Protein 4Z8N (pdb70)

B-factor: mean 56.78, std 19.91, range [25.16, 141.29]

Sequence (582 aa):
GSDILRYLDFSNSSGQIISTVYPFYVQMNYFAEIKYYITYHYEAKKNYDEAYNQSVNPLMSSIQNQINSCVPKKAALEKTIFVLEYPENHNINLSNYEAKHNEYKQQLDAYKNCVQANMESYTDRMSKFNEKIYSILNSVKCTDACETDTYEIMLEIYVERVKEVNHNNYVNYLSTLKASLQLGVTLMLKVKQEIDNNVTISAINFLQEEMLDIITIGEAHTGKIIHGKENVLKLQNNNIPPQVPLSTLKKLYFDSANFYATYKFSLKRADTTTAALKEKGKLLANLYNKLITYVSEKDILRYLDFSNSSGQIISTVYPFYVQMNYFAEIKYYITYHYEAKKNYDEAYNQSVNPLMSSIQNQINSCVPKKAALEKTIFVLEYPENHNINLSNYEAKHNEYKQQLDAYKNCVQANMESYTDRMSKFNEKIYSILNSVKCTDACETDTYEIMLEIYVERVKEVNHNNYVNYLSTLKASLQLGVTLMLKVKQEIDNNVTISAINFLQEEMLDIITIGEAHTGKIIHGKENVLKPQVPLSTLKKLYFDSANFYATYKFSLKRADTTTAALKEKGKLLANLYNKLIT

Organism: Plasmodium vivax (strain Salvador I) (NCBI:txid126793)

Solvent-accessible surface area: 27277 Å² total; per-residue (Å²): 109,74,60,9,36,50,16,13,5,14,51,60,119,96,26,51,14,2,1,2,30,117,13,7,7,47,51,4,13,16,2,39,1,0,59,82,2,0,61,156,38,136,81,0,44,139,55,0,45,128,9,29,98,132,31,2,62,59,5,21,60,48,2,67,93,22,17,88,76,0,68,93,42,32,52,40,0,41,132,3,11,87,20,0,3,70,0,55,130,73,139,30,85,50,84,78,6,96,59,50,41,80,62,25,116,112,25,52,81,44,2,72,84,38,3,27,39,83,57,134,65,17,42,65,93,2,68,134,8,52,133,94,0,94,65,15,1,93,23,9,174,42,110,103,72,0,103,12,82,21,9,117,104,9,15,97,62,0,2,99,84,0,114,135,40,90,27,72,66,49,47,91,19,10,42,14,0,67,13,15,5,82,4,0,54,16,5,1,85,12,0,83,98,33,14,108,71,27,20,0,1,18,0,0,46,6,0,3,99,9,0,41,70,1,0,83,29,2,68,34,0,14,39,66,2,47,96,0,26,102,36,0,51,107,29,89,124,75,148,74,68,106,105,5,59,21,86,54,2,25,127,24,0,12,48,0,0,71,35,16,0,20,4,88,12,1,44,100,9,7,88,47,2,15,46,0,0,62,42,6,0,132,15,1,11,81,7,4,68,90,0,30,84,92,4,74,167,138,96,8,24,71,11,17,8,14,46,29,127,101,34,32,8,2,1,3,34,126,10,3,4,37,42,4,10,18,2,44,19,2,78,141,1,1,58,117,27,198,71,0,37,145,64,0,48,106,2,33,94,120,41,1,67,60,4,26,60,46,4,65,91,24,14,80,74,0,66,92,95,36,44,34,0,50,149,4,14,115,27,0,18,88,10,123,129,70,135,22,80,56,87,75,0,78,60,58,26,81,65,17,106,122,37,39,75,37,1,72,85,26,4,23,38,85,38,133,58,16,40,63,93,1,62,127,6,67,126,87,0,111,59,14,3,87,31,8,173,23,98,128,57,1,84,24,91,13,35,91,66,7,36,111,50,0,40,119,101,0,137,117,21,70,42,54,27,24,46,1,6,6,39,6,3,68,2,4,2,62,0,0,57,22,0,2,115,20,0,90,128,105,79,127,44,57,32,11,0,9,0,0,45,0,0,2,71,4,0,37,91,6,0,88,16,2,65,32,0,7,38,70,0,53,89,0,28,90,22,11,98,186,146,113,39,65,22,70,52,3,6,122,47,4,35,50,10,0,62,45,14,0,17,3,85,9,1,35,103,8,3,69,49,2,21,50,0,1,44,90,15,7,90,30,1,15,93,23,1,72,105,22,4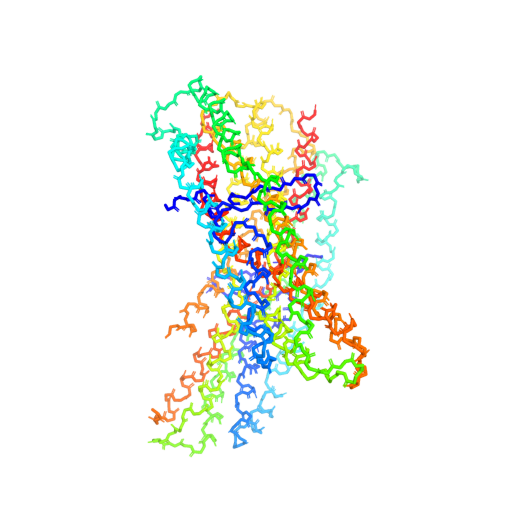0,149

Foldseek 3Di:
DDDPLLQDWDADDVLFIQHLDPPRGLLLLLLVLVQVLCVVLPQLNVVSVVLCVVQVVVLSVVLVVLSVVLVVLVVVLVVLLVCLLPVVVVVHWDVVSVVSVVVNVVSVVVSVCSNCPCVVVSVVSSVVVVVVSVVSLVSRPDAFFDFCPSLVVLLVVLLVVLVPDDLVVLVVVLVVVLVVLVVVVVVLVVVVVPDPDISLSSSLVVLSVVLNVSSVSLVSLSVLLVQLNVVSVVLVVDDDDRTGGSVVVVCSSSVNSSSSSSNVVSVSSNVSSVVNSVVSVVSSVVSVVVVCVVVVVD/DVQLQDWDADPVLFIQHLDPPRGLLLLLLVLLLVLCVVVVLQNVVVVVLCVVQVVVLSVVLNVLSVVLVVLVVVLVVLVVCLLPVVVVVAWPVRSVVSLVVNVVSSVVSVCSNCPCVVVSVVSSVVVVVVVLVSLVSRPDFPWDFCPSLVVVLVVLLVVLVVDDLVVLVVVLVVVLVVLVVVLVVLVVVVVPDPDISLSSSLVSLSVVLNVSSVSLVSLSVLLCQLNVVSVVGTDGSNVSVVSSNVNSSSSSSNVVSVSSNVSSSVVSVVSVVSSVVSVVVVVD

Nearest PDB structures (foldseek):
  4z8n-assembly3_A  TM=1.003E+00  e=3.017E-44  Plasmodium vivax Sal-1
  5w53-assembly1_A  TM=9.273E-01  e=8.767E-18  Plasmodium vivax Sal-1
  6d04-assembly1_E  TM=9.248E-01  e=1.786E-13  Plasmodium vivax Sal-1
  7phu-assembly1_A  TM=7.625E-01  e=4.403E-08  Plasmodium falciparum 3D7
  8qkr-assembly2_D  TM=7.108E-01  e=3.170E-07  Plasmodium falciparum

Secondary structure (DSSP, 8-state):
---GGGT-EEE-SS--EEESSTT-SHHHHHHHHHHHHTTTSHHHHHHHHHHHHHHHHHHHHHHHHHHHHTHHHHHHHHHHHHHHH-HHHHT--HHHHHHHHHHHHHHHHHHHHHHSTTHHHHHHHHHHHHHHHHHHGGGSS-SS--B-HHHHHHHHHHHHHHTSS-THHHHHHHHHHHHHHHHHHHHHHHHHHHS---HHHHHHHHHHHHHHHHHHHHHHHHHHHHHHHHHHHHHHHS---SB--HHHHHHHHHHHHHHHHHHHHHHHHHHHHHHHHHHHHHHHHHHHHHHHHHHHH-/-GGGT-EEE-TTS-EEESSTT-SHHHHHHHHHHHHTTS-HHHHHHHHHHHHHHHHHHHHHHHHHHHHTHHHHHHHHHHHHHHH-HHHHT--HHHHHHHHHHHHHHHHHHHHHHSTTHHHHHHHHHHHHHHHHHHGGGSS-SS-EE-HHHHHHHHHHHHHHTTS-HHHHHHHHHHHHHHHHHHHHHHHHHHHHS---HHHHHHHHHHHHHHHHHHHHHHHHHHHHHHHHHHH--EE-HHHHHHHHHHHHHHHHHHHHHHHHHHHHHHHHHHHHHHHHHHHHHHH-

Radius of gyration: 29.69 Å; Cα contacts (8 Å, |Δi|>4): 589; chains: 2; bounding box: 75×69×67 Å

Structure (mmCIF, N/CA/C/O backbone):
data_4Z8N
#
_entry.id   4Z8N
#
_cell.length_a   58.790
_cell.length_b   93.450
_cell.length_c   126.720
_cell.angle_alpha   90.000
_cell.angle_beta   90.000
_cell.angle_gamma   90.000
#
_symmetry.space_group_name_H-M   'P 21 21 21'
#
loop_
_entity.id
_entity.type
_entity.pdbx_description
1 polymer 'Reticulocyte-binding protein 2a'
2 non-polymer 'CHLORIDE ION'
3 non-polymer DI(HYDROXYETHYL)ETHER
4 non-polymer 'MAGNESIUM ION'
5 non-polymer 'CALCIUM ION'
6 water water
#
loop_
_atom_site.group_PDB
_atom_site.id
_atom_site.type_symbol
_atom_site.label_atom_id
_atom_site.label_alt_id
_atom_site.label_comp_id
_atom_site.label_asym_id
_atom_site.label_entity_id
_atom_site.label_seq_id
_atom_site.pdbx_PDB_ins_code
_atom_site.Cartn_x
_atom_site.Cartn_y
_atom_site.Cartn_z
_atom_site.occupancy
_atom_site.B_iso_or_equiv
_atom_site.auth_seq_id
_atom_site.auth_comp_id
_atom_site.auth_asym_id
_atom_site.auth_atom_id
_atom_site.pdbx_PDB_model_num
ATOM 1 N N . GLY A 1 1 ? 2.952 74.893 88.351 1.00 77.83 158 GLY A N 1
ATOM 2 C CA . GLY A 1 1 ? 2.316 73.758 88.994 1.00 76.86 158 GLY A CA 1
ATOM 3 C C . GLY A 1 1 ? 2.682 73.625 90.461 1.00 73.04 158 GLY A C 1
ATOM 4 O O . GLY A 1 1 ? 2.652 72.528 91.021 1.00 70.20 158 GLY A O 1
ATOM 5 N N . SER A 1 2 ? 3.024 74.748 91.086 1.00 73.06 159 SER A N 1
ATOM 6 C CA . SER A 1 2 ? 3.426 74.759 92.489 1.00 69.48 159 SER A CA 1
ATOM 7 C C . SER A 1 2 ? 2.292 74.351 93.429 1.00 66.27 159 SER A C 1
ATOM 8 O O . SER A 1 2 ? 1.141 74.755 93.253 1.00 66.10 159 SER A O 1
ATOM 11 N N . ASP A 1 3 ? 2.637 73.542 94.427 1.00 52.22 160 ASP A N 1
ATOM 12 C CA . ASP A 1 3 ? 1.692 73.090 95.439 1.00 42.77 160 ASP A CA 1
ATOM 13 C C . ASP A 1 3 ? 2.463 72.603 96.658 1.00 37.91 160 ASP A C 1
ATOM 14 O O . ASP A 1 3 ? 3.024 71.505 96.656 1.00 35.72 160 ASP A O 1
ATOM 19 N N . ILE A 1 4 ? 2.480 73.426 97.700 1.00 32.79 161 ILE A N 1
ATOM 20 C CA . ILE A 1 4 ? 3.265 73.144 98.891 1.00 34.43 161 ILE A CA 1
ATOM 21 C C . ILE A 1 4 ? 2.769 71.891 99.625 1.00 37.96 161 ILE A C 1
ATOM 22 O O . ILE A 1 4 ? 3.532 71.245 100.346 1.00 37.24 161 ILE A O 1
ATOM 27 N N . LEU A 1 5 ? 1.505 71.530 99.417 1.00 36.98 162 LEU A N 1
ATOM 28 C CA . LEU A 1 5 ? 0.925 70.373 100.100 1.00 35.17 162 LEU A CA 1
ATOM 29 C C . LEU A 1 5 ? 1.439 69.047 99.543 1.00 35.45 162 LEU A C 1
ATOM 30 O O . LEU A 1 5 ? 1.160 67.987 100.098 1.00 35.91 162 LEU A O 1
ATOM 35 N N . ARG A 1 6 ? 2.190 69.109 98.451 1.00 35.79 163 ARG A N 1
ATOM 36 C CA . ARG A 1 6 ? 2.791 67.910 97.878 1.00 33.00 163 ARG A CA 1
ATOM 37 C C . ARG A 1 6 ? 3.875 67.325 98.778 1.00 34.99 163 ARG A C 1
ATOM 38 O O . ARG A 1 6 ? 4.224 66.151 98.650 1.00 30.71 163 ARG A O 1
ATOM 46 N N . TYR A 1 7 ? 4.404 68.140 99.689 1.00 35.22 164 TYR A N 1
ATOM 47 C CA . TYR A 1 7 ? 5.532 67.709 100.513 1.00 36.13 164 TYR A CA 1
ATOM 48 C C . TYR A 1 7 ? 5.460 68.175 101.964 1.00 33.30 164 TYR A C 1
ATOM 49 O O . TYR A 1 7 ? 6.128 67.611 102.830 1.00 39.99 164 TYR A O 1
ATOM 58 N N . LEU A 1 8 ? 4.662 69.201 102.238 1.00 31.38 165 LEU A N 1
ATOM 59 C CA . LEU A 1 8 ? 4.712 69.829 103.553 1.00 35.29 165 LEU A CA 1
ATOM 60 C C . LEU A 1 8 ? 3.966 69.035 104.620 1.00 36.33 165 LEU A C 1
ATOM 61 O O . LEU A 1 8 ? 2.746 69.117 104.743 1.00 41.35 165 LEU A O 1
ATOM 66 N N . ASP A 1 9 ? 4.726 68.266 105.387 1.00 33.69 166 ASP A N 1
ATOM 67 C CA . ASP A 1 9 ? 4.221 67.592 106.573 1.00 34.01 166 ASP A CA 1
ATOM 68 C C . ASP A 1 9 ? 5.067 68.043 107.755 1.00 39.13 166 ASP A C 1
ATOM 69 O O . ASP A 1 9 ? 6.139 68.612 107.562 1.00 39.72 166 ASP A O 1
ATOM 74 N N . PHE A 1 10 ? 4.597 67.794 108.972 1.00 38.74 167 PHE A N 1
ATOM 75 C CA . PHE A 1 10 ? 5.332 68.233 110.154 1.00 39.02 167 PHE A CA 1
ATOM 76 C C . PHE A 1 10 ? 5.657 67.078 111.093 1.00 45.39 167 PHE A C 1
ATOM 77 O O . PHE A 1 10 ? 4.761 66.424 111.628 1.00 49.19 167 PHE A O 1
ATOM 85 N N . SER A 1 11 ? 6.948 66.830 111.280 1.00 49.99 168 SER A N 1
ATOM 86 C CA . SER A 1 11 ? 7.406 65.825 112.232 1.00 59.45 168 SER A CA 1
ATOM 87 C C . SER A 1 11 ? 7.780 66.499 113.547 1.00 64.61 168 SER A C 1
ATOM 88 O O . SER A 1 11 ? 7.807 67.728 113.630 1.00 68.16 168 SER A O 1
ATOM 91 N N . ASN A 1 12 ? 8.070 65.708 114.575 1.00 69.85 169 ASN A N 1
ATOM 92 C CA . ASN A 1 12 ? 8.382 66.294 115.874 1.00 76.29 169 ASN A CA 1
ATOM 93 C C . ASN A 1 12 ? 9.302 65.470 116.765 1.00 79.37 169 ASN A C 1
ATOM 94 O O . ASN A 1 12 ? 10.070 64.626 116.297 1.00 79.16 169 ASN A O 1
ATOM 99 N N . SER A 1 13 ? 9.197 65.749 118.061 1.00 83.44 170 SER A N 1
ATOM 100 C CA . SER A 1 13 ? 9.930 65.052 119.108 1.00 86.19 170 SER A CA 1
ATOM 101 C C . SER A 1 13 ? 9.822 63.534 118.994 1.00 81.37 170 SER A C 1
ATOM 102 O O . SER A 1 13 ? 10.830 62.839 118.878 1.00 81.87 170 SER A O 1
ATOM 105 N N . SER A 1 14 ? 8.592 63.031 119.018 1.00 78.63 171 SER A N 1
ATOM 106 C CA . SER A 1 14 ? 8.337 61.594 119.111 1.00 77.36 171 SER A CA 1
ATOM 107 C C . SER A 1 14 ? 8.514 60.849 117.788 1.00 72.09 171 SER A C 1
ATOM 108 O O . SER A 1 14 ? 8.639 59.624 117.772 1.00 73.26 171 SER A O 1
ATOM 111 N N . GLY A 1 15 ? 8.521 61.586 116.683 1.00 65.48 172 GLY A N 1
ATOM 112 C CA . GLY A 1 15 ? 8.684 60.980 115.375 1.00 58.05 172 GLY A CA 1
ATOM 113 C C . GLY A 1 15 ? 7.360 60.842 114.653 1.00 52.61 172 GLY A C 1
ATOM 114 O O . GLY A 1 15 ? 7.292 60.312 113.545 1.00 51.24 172 GLY A O 1
ATOM 115 N N . GLN A 1 16 ? 6.298 61.311 115.297 1.00 51.47 173 GLN A N 1
ATOM 116 C CA . GLN A 1 16 ? 4.992 61.365 114.661 1.00 58.19 173 GLN A CA 1
ATOM 117 C C . GLN A 1 16 ? 5.048 62.344 113.487 1.00 53.56 173 GLN A C 1
ATOM 118 O O . GLN A 1 16 ? 5.789 63.328 113.514 1.00 54.41 173 GLN A O 1
ATOM 124 N N . ILE A 1 17 ? 4.295 62.050 112.438 1.00 47.24 174 ILE A N 1
ATOM 125 C CA . ILE A 1 17 ? 4.226 62.948 111.299 1.00 44.14 174 ILE A CA 1
ATOM 126 C C . ILE A 1 17 ? 2.794 63.422 111.135 1.00 42.14 174 ILE A C 1
ATOM 127 O O . ILE A 1 17 ? 1.896 62.629 110.850 1.00 41.62 174 ILE A O 1
ATOM 132 N N . ILE A 1 18 ? 2.577 64.714 111.346 1.00 37.40 175 ILE A N 1
ATOM 133 C CA . ILE A 1 18 ? 1.270 65.304 111.108 1.00 37.64 175 ILE A CA 1
ATOM 134 C C . ILE A 1 18 ? 1.222 65.827 109.682 1.00 38.42 175 ILE A C 1
ATOM 135 O O . ILE A 1 18 ? 2.011 66.693 109.305 1.00 36.47 175 ILE A O 1
ATOM 140 N N . SER A 1 19 ? 0.304 65.288 108.888 1.00 35.32 176 SER A N 1
ATOM 141 C CA . SER A 1 19 ? 0.240 65.622 107.474 1.00 31.40 176 SER A CA 1
ATOM 142 C C . SER A 1 19 ? -0.796 66.705 107.194 1.00 37.54 176 SER A C 1
ATOM 143 O O . SER A 1 19 ? -1.816 66.796 107.876 1.00 34.67 176 SER A O 1
ATOM 146 N N . THR A 1 20 ? -0.521 67.529 106.189 1.00 39.16 177 THR A N 1
ATOM 147 C CA . THR A 1 20 ? -1.442 68.588 105.796 1.00 38.02 177 THR A CA 1
ATOM 148 C C . THR A 1 20 ? -2.503 68.068 104.833 1.00 38.27 177 THR A C 1
ATOM 149 O O . THR A 1 20 ? -3.413 68.801 104.446 1.00 37.10 177 THR A O 1
ATOM 153 N N . VAL A 1 21 ? -2.380 66.801 104.450 1.00 37.74 178 VAL A N 1
ATOM 154 C CA . VAL A 1 21 ? -3.326 66.183 103.529 1.00 37.74 178 VAL A CA 1
ATOM 155 C C . VAL A 1 21 ? -4.007 64.967 104.162 1.00 36.56 178 VAL A C 1
ATOM 156 O O . VAL A 1 21 ? -3.465 64.340 105.075 1.00 35.92 178 VAL A O 1
ATOM 160 N N . TYR A 1 22 ? -5.207 64.658 103.679 1.00 38.36 179 TYR A N 1
ATOM 161 C CA . TYR A 1 22 ? -5.985 63.514 104.149 1.00 41.35 179 TYR A CA 1
ATOM 162 C C . TYR A 1 22 ? -5.150 62.235 104.103 1.00 37.74 179 TYR A C 1
ATOM 163 O O . TYR A 1 22 ? -4.431 62.008 103.134 1.00 35.22 179 TYR A O 1
ATOM 172 N N . PRO A 1 23 ? -5.238 61.390 105.145 1.00 36.51 180 PRO A N 1
ATOM 173 C CA . PRO A 1 23 ? -6.080 61.494 106.342 1.00 39.05 180 PRO A CA 1
ATOM 174 C C . PRO A 1 23 ? -5.403 62.158 107.546 1.00 38.04 180 PRO A C 1
ATOM 175 O O . PRO A 1 23 ? -5.815 61.897 108.677 1.00 36.52 180 PRO A O 1
ATOM 179 N N . PHE A 1 24 ? -4.372 62.965 107.300 1.00 36.94 181 PHE A N 1
ATOM 180 C CA . PHE A 1 24 ? -3.762 63.842 108.310 1.00 34.52 181 PHE A CA 1
ATOM 181 C C . PHE A 1 24 ? -3.017 63.125 109.446 1.00 34.08 181 PHE A C 1
ATOM 182 O O . PHE A 1 24 ? -1.872 63.466 109.746 1.00 35.75 181 PHE A O 1
ATOM 190 N N . TYR A 1 25 ? -3.658 62.153 110.086 1.00 33.99 182 TYR A N 1
ATOM 191 C CA . TYR A 1 25 ? -3.013 61.388 111.157 1.00 35.21 182 TYR A CA 1
ATOM 192 C C . TYR A 1 25 ? -2.957 59.912 110.799 1.00 34.11 182 TYR A C 1
ATOM 193 O O . TYR A 1 25 ? -3.889 59.381 110.197 1.00 35.72 182 TYR A O 1
ATOM 202 N N . VAL A 1 26 ? -1.874 59.245 111.184 1.00 32.55 183 VAL A N 1
ATOM 203 C CA . VAL A 1 26 ? -1.681 57.848 110.808 1.00 34.32 183 VAL A CA 1
ATOM 204 C C . VAL A 1 26 ? -2.690 56.932 111.510 1.00 36.51 183 VAL A C 1
ATOM 205 O O . VAL A 1 26 ? -3.065 55.894 110.968 1.00 40.58 183 VAL A O 1
ATOM 209 N N . GLN A 1 27 ? -3.142 57.327 112.699 1.00 36.12 184 GLN A N 1
ATOM 210 C CA . GLN A 1 27 ? -4.152 56.563 113.433 1.00 33.66 184 GLN A CA 1
ATOM 211 C C . GLN A 1 27 ? -5.437 56.420 112.618 1.00 36.31 184 GLN A C 1
ATOM 212 O O . GLN A 1 27 ? -6.100 55.383 112.664 1.00 37.49 184 GLN A O 1
ATOM 218 N N . MET A 1 28 ? -5.782 57.469 111.877 1.00 36.29 185 MET A N 1
ATOM 219 C CA . MET A 1 28 ? -6.997 57.476 111.070 1.00 36.02 185 MET A CA 1
ATOM 220 C C . MET A 1 28 ? -6.872 56.471 109.939 1.00 41.90 185 MET A C 1
ATOM 221 O O . MET A 1 28 ? -7.841 55.813 109.564 1.00 44.21 185 MET A O 1
ATOM 226 N N . ASN A 1 29 ? -5.663 56.362 109.400 1.00 41.80 186 ASN A N 1
ATOM 227 C CA . ASN A 1 29 ? -5.363 55.363 108.391 1.00 42.70 186 ASN A CA 1
ATOM 228 C C . ASN A 1 29 ? -5.502 53.965 108.982 1.00 39.69 186 ASN A C 1
ATOM 229 O O . ASN A 1 29 ? -6.032 53.054 108.349 1.00 41.20 186 ASN A O 1
ATOM 234 N N . TYR A 1 30 ? -5.025 53.815 110.212 1.00 34.19 187 TYR A N 1
ATOM 235 C CA . TYR A 1 30 ? -5.096 52.549 110.928 1.00 36.58 187 TYR A CA 1
ATOM 236 C C . TYR A 1 30 ? -6.544 52.115 111.171 1.00 38.25 187 TYR A C 1
ATOM 237 O O . TYR A 1 30 ? -6.890 50.947 110.984 1.00 37.31 187 TYR A O 1
ATOM 246 N N . PHE A 1 31 ? -7.390 53.058 111.577 1.00 34.31 188 PHE A N 1
ATOM 247 C CA . PHE A 1 31 ? -8.788 52.752 111.859 1.00 41.43 188 PHE A CA 1
ATOM 248 C C . PHE A 1 31 ? -9.523 52.308 110.597 1.00 42.31 188 PHE A C 1
ATOM 249 O O . PHE A 1 31 ? -10.439 51.485 110.659 1.00 43.08 188 PHE A O 1
ATOM 257 N N . ALA A 1 32 ? -9.116 52.852 109.454 1.00 37.78 189 ALA A N 1
ATOM 258 C CA . ALA A 1 32 ? -9.695 52.463 108.174 1.00 40.12 189 ALA A CA 1
ATOM 259 C C . ALA A 1 32 ? -9.277 51.044 107.803 1.00 41.69 189 ALA A C 1
ATOM 260 O O . ALA A 1 32 ? -10.059 50.291 107.226 1.00 43.93 189 ALA A O 1
ATOM 262 N N . GLU A 1 33 ? -8.043 50.684 108.146 1.00 40.61 190 GLU A N 1
ATOM 263 C CA . GLU A 1 33 ? -7.524 49.346 107.866 1.00 42.01 190 GLU A CA 1
ATOM 264 C C . GLU A 1 33 ? -8.241 48.277 108.680 1.00 44.03 190 GLU A C 1
ATOM 265 O O . GLU A 1 33 ? -8.586 47.218 108.155 1.00 43.59 190 GLU A O 1
ATOM 271 N N . ILE A 1 34 ? -8.458 48.558 109.962 1.00 43.11 191 ILE A N 1
ATOM 272 C CA . ILE A 1 34 ? -9.170 47.638 110.843 1.00 46.06 191 ILE A CA 1
ATOM 273 C C . ILE A 1 34 ? -10.580 47.378 110.320 1.00 49.48 191 ILE A C 1
ATOM 274 O O . ILE A 1 34 ? -11.096 46.262 110.420 1.00 47.34 191 ILE A O 1
ATOM 279 N N . LYS A 1 35 ? -11.182 48.409 109.733 1.00 50.78 192 LYS A N 1
ATOM 280 C CA . LYS A 1 35 ? -12.559 48.338 109.257 1.00 52.52 192 LYS A CA 1
ATOM 281 C C . LYS A 1 35 ? -12.811 47.156 108.324 1.00 53.49 192 LYS A C 1
ATOM 282 O O . LYS A 1 35 ? -13.801 46.446 108.485 1.00 53.91 192 LYS A O 1
ATOM 288 N N . TYR A 1 36 ? -11.925 46.926 107.359 1.00 50.13 193 TYR A N 1
ATOM 289 C CA . TYR A 1 36 ? -12.125 45.793 106.457 1.00 56.47 193 TYR A CA 1
ATOM 290 C C . TYR A 1 36 ? -11.232 44.606 106.819 1.00 56.29 193 TYR A C 1
ATOM 291 O O . TYR A 1 36 ? -11.304 43.548 106.191 1.00 58.65 193 TYR A O 1
ATOM 300 N N . TYR A 1 37 ? -10.408 44.780 107.846 1.00 50.33 194 TYR A N 1
ATOM 301 C CA . TYR A 1 37 ? -9.607 43.683 108.376 1.00 48.81 194 TYR A CA 1
ATOM 302 C C . TYR A 1 37 ? -10.512 42.608 108.984 1.00 47.78 194 TYR A C 1
ATOM 303 O O . TYR A 1 37 ? -10.347 41.418 108.713 1.00 50.62 194 TYR A O 1
ATOM 312 N N . ILE A 1 38 ? -11.470 43.042 109.798 1.00 43.79 195 ILE A N 1
ATOM 313 C CA . ILE A 1 38 ? -12.324 42.132 110.562 1.00 46.62 195 ILE A CA 1
ATOM 314 C C . ILE A 1 38 ? -13.666 41.851 109.886 1.00 47.82 195 ILE A C 1
ATOM 315 O O . ILE A 1 38 ? -14.646 41.509 110.553 1.00 50.23 195 ILE A O 1
ATOM 320 N N . THR A 1 39 ? -13.697 41.978 108.563 1.00 48.18 196 THR A N 1
ATOM 321 C CA . THR A 1 39 ? -14.941 41.882 107.804 1.00 56.74 196 THR A CA 1
ATOM 322 C C . THR A 1 39 ? -15.622 40.513 107.903 1.00 58.27 196 THR A C 1
ATOM 323 O O . THR A 1 39 ? -16.819 40.393 107.644 1.00 61.60 196 THR A O 1
ATOM 327 N N . TYR A 1 40 ? -14.874 39.486 108.289 1.00 58.78 197 TYR A N 1
ATOM 328 C CA . TYR A 1 40 ? -15.444 38.145 108.370 1.00 62.98 197 TYR A CA 1
ATOM 329 C C . TYR A 1 40 ? -15.778 37.727 109.800 1.00 63.39 197 TYR A C 1
ATOM 330 O O . TYR A 1 40 ? -16.342 36.655 110.026 1.00 66.81 197 TYR A O 1
ATOM 339 N N . HIS A 1 41 ? -15.429 38.574 110.762 1.00 61.42 198 HIS A N 1
ATOM 340 C CA . HIS A 1 41 ? -15.922 38.415 112.123 1.00 60.79 198 HIS A CA 1
ATOM 341 C C . HIS A 1 41 ? -17.174 39.261 112.241 1.00 59.62 198 HIS A C 1
ATOM 342 O O . HIS A 1 41 ? -17.110 40.439 112.588 1.00 56.27 198 HIS A O 1
ATOM 349 N N . TYR A 1 42 ? -18.310 38.642 111.942 1.00 64.52 199 TYR A N 1
ATOM 350 C CA . TYR A 1 42 ? -19.532 39.368 111.624 1.00 68.70 199 TYR A CA 1
ATOM 351 C C . TYR A 1 42 ? -19.977 40.342 112.709 1.00 68.41 199 TYR A C 1
ATOM 352 O O . TYR A 1 42 ? -20.137 41.527 112.429 1.00 68.75 199 TYR A O 1
ATOM 361 N N . GLU A 1 43 ? -20.143 39.865 113.940 1.00 68.50 200 GLU A N 1
ATOM 362 C CA . GLU A 1 43 ? -20.623 40.729 115.016 1.00 71.13 200 GLU A CA 1
ATOM 363 C C . GLU A 1 43 ? -19.620 41.833 115.348 1.00 65.45 200 GLU A C 1
ATOM 364 O O . GLU A 1 43 ? -20.007 42.972 115.622 1.00 63.74 200 GLU A O 1
ATOM 370 N N . ALA A 1 44 ? -18.334 41.498 115.322 1.00 63.06 201 ALA A N 1
ATOM 371 C CA . ALA A 1 44 ? -17.294 42.486 115.576 1.00 59.61 201 ALA A CA 1
ATOM 372 C C . ALA A 1 44 ? -17.307 43.561 114.493 1.00 59.10 201 ALA A C 1
ATOM 373 O O . ALA A 1 44 ? -17.077 44.737 114.773 1.00 57.87 201 ALA A O 1
ATOM 375 N N . LYS A 1 45 ? -17.596 43.152 113.261 1.00 61.54 202 LYS A N 1
ATOM 376 C CA . LYS A 1 45 ? -17.650 44.078 112.133 1.00 59.23 202 LYS A CA 1
ATOM 377 C C . LYS A 1 45 ? -18.806 45.073 112.261 1.00 57.49 202 LYS A C 1
ATOM 378 O O . LYS A 1 45 ? -18.622 46.263 112.024 1.00 53.74 202 LYS A O 1
ATOM 384 N N . LYS A 1 46 ? -19.995 44.596 112.630 1.00 61.62 203 LYS A N 1
ATOM 385 C CA . LYS A 1 46 ? -21.146 45.492 112.737 1.00 64.95 203 LYS A CA 1
ATOM 386 C C . LYS A 1 46 ? -20.952 46.466 113.895 1.00 63.76 203 LYS A C 1
ATOM 387 O O . LYS A 1 46 ? -21.268 47.653 113.769 1.00 66.56 203 LYS A O 1
ATOM 393 N N . ASN A 1 47 ? -20.433 45.970 115.015 1.00 60.48 204 ASN A N 1
ATOM 394 C CA . ASN A 1 47 ? -20.146 46.833 116.153 1.00 60.98 204 ASN A CA 1
ATOM 395 C C . ASN A 1 47 ? -19.080 47.874 115.827 1.00 57.78 204 ASN A C 1
ATOM 396 O O . ASN A 1 47 ? -19.186 49.030 116.240 1.00 58.31 204 ASN A O 1
ATOM 401 N N . TYR A 1 48 ? -18.057 47.468 115.079 1.00 54.11 205 TYR A N 1
ATOM 402 C CA . TYR A 1 48 ? -16.978 48.384 114.736 1.00 52.59 205 TYR A CA 1
ATOM 403 C C . TYR A 1 48 ? -17.466 49.477 113.796 1.00 54.84 205 TYR A C 1
ATOM 404 O O . TYR A 1 48 ? -17.141 50.649 113.983 1.00 52.90 205 TYR A O 1
ATOM 413 N N . ASP A 1 49 ? -18.242 49.092 112.786 1.00 55.80 206 ASP A N 1
ATOM 414 C CA . ASP A 1 49 ? -18.780 50.054 111.830 1.00 61.10 206 ASP A CA 1
ATOM 415 C C . ASP A 1 49 ? -19.636 51.095 112.540 1.00 62.00 206 ASP A C 1
ATOM 416 O O . ASP A 1 49 ? -19.634 52.271 112.176 1.00 62.05 206 ASP A O 1
ATOM 421 N N . GLU A 1 50 ? -20.355 50.652 113.566 1.00 62.13 207 GLU A N 1
ATOM 422 C CA . GLU A 1 50 ? -21.200 51.535 114.358 1.00 66.71 2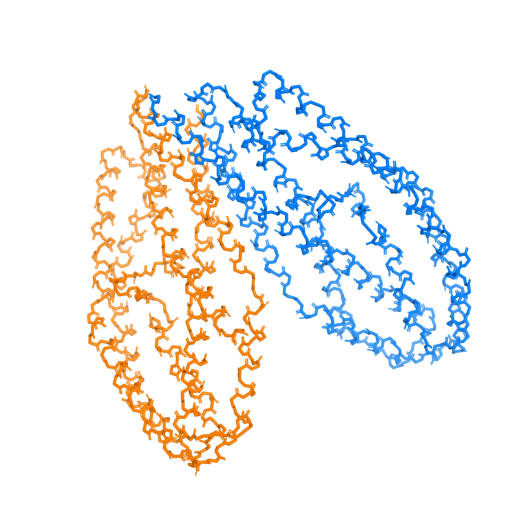07 GLU A CA 1
ATOM 423 C C . GLU A 1 50 ? -20.360 52.488 115.203 1.00 64.21 207 GLU A C 1
ATOM 424 O O . GLU A 1 50 ? -20.643 53.684 115.273 1.00 69.84 207 GLU A O 1
ATOM 430 N N . ALA A 1 51 ? -19.325 51.951 115.841 1.00 57.18 208 ALA A N 1
ATOM 431 C CA . ALA A 1 51 ? -18.437 52.751 116.678 1.00 56.17 208 ALA A CA 1
ATOM 432 C C . ALA A 1 51 ? -17.584 53.699 115.835 1.00 53.80 208 ALA A C 1
ATOM 433 O O . ALA A 1 51 ? -17.303 54.826 116.246 1.00 54.14 208 ALA A O 1
ATOM 435 N N . TYR A 1 52 ? -17.177 53.233 114.658 1.00 52.11 209 TYR A N 1
ATOM 436 C CA . TYR A 1 52 ? -16.406 54.044 113.719 1.00 54.74 209 TYR A CA 1
ATOM 437 C C . TYR A 1 52 ? -17.193 55.278 113.287 1.00 58.04 209 TYR A C 1
ATOM 438 O O . TYR A 1 52 ? -16.651 56.382 113.227 1.00 55.74 209 TYR A O 1
ATOM 447 N N . ASN A 1 53 ? -18.472 55.079 112.984 1.00 59.58 210 ASN A N 1
ATOM 448 C CA . ASN A 1 53 ? -19.327 56.163 112.518 1.00 66.10 210 ASN A CA 1
ATOM 449 C C . ASN A 1 53 ? -19.580 57.197 113.614 1.00 65.82 210 ASN A C 1
ATOM 450 O O . ASN A 1 53 ? -19.683 58.393 113.342 1.00 65.41 210 ASN A O 1
ATOM 455 N N . GLN A 1 54 ? -19.670 56.734 114.856 1.00 66.94 211 GLN A N 1
ATOM 456 C CA . GLN A 1 54 ? -19.954 57.625 115.975 1.00 71.94 211 GLN A CA 1
ATOM 457 C C . GLN A 1 54 ? -18.726 58.422 116.417 1.00 68.90 211 GLN A C 1
ATOM 458 O O . GLN A 1 54 ? -18.847 59.569 116.848 1.00 71.16 211 GLN A O 1
ATOM 464 N N . SER A 1 55 ? -17.546 57.819 116.304 1.00 64.31 212 SER A N 1
ATOM 465 C CA . SER A 1 55 ? -16.331 58.425 116.846 1.00 62.22 212 SER A CA 1
ATOM 466 C C . SER A 1 55 ? -15.375 58.958 115.780 1.00 60.86 212 SER A C 1
ATOM 467 O O . SER A 1 55 ? -14.984 60.126 115.811 1.00 59.54 212 SER A O 1
ATOM 470 N N . VAL A 1 56 ? -14.993 58.097 114.844 1.00 60.42 213 VAL A N 1
ATOM 471 C CA . VAL A 1 56 ? -13.959 58.441 113.874 1.00 54.01 213 VAL A CA 1
ATOM 472 C C . VAL A 1 56 ? -14.419 59.491 112.861 1.00 57.42 213 VAL A C 1
ATOM 473 O O . VAL A 1 56 ? -13.693 60.447 112.583 1.00 54.47 213 VAL A O 1
ATOM 477 N N . ASN A 1 57 ? -15.618 59.316 112.313 1.00 56.51 214 ASN A N 1
ATOM 478 C CA . ASN A 1 57 ? -16.125 60.238 111.296 1.00 57.72 214 ASN A CA 1
ATOM 479 C C . ASN A 1 57 ? -16.318 61.682 111.783 1.00 57.51 214 ASN A C 1
ATOM 480 O O . ASN A 1 57 ? -15.940 62.616 111.073 1.00 57.10 214 ASN A O 1
ATOM 485 N N . PRO A 1 58 ? -16.904 61.883 112.982 1.00 57.35 215 PRO A N 1
ATOM 486 C CA . PRO A 1 58 ? -16.966 63.272 113.454 1.00 58.79 215 PRO A CA 1
ATOM 487 C C . PRO A 1 58 ? -15.584 63.850 113.752 1.00 58.94 215 PRO A C 1
ATOM 488 O O . PRO A 1 58 ? -15.368 65.049 113.570 1.00 60.66 215 PRO A O 1
ATOM 492 N N . LEU A 1 59 ? -14.664 63.003 114.206 1.00 57.32 216 LEU A N 1
ATOM 493 C CA . LEU A 1 59 ? -13.299 63.436 114.486 1.00 54.58 216 LEU A CA 1
ATOM 494 C C . LEU A 1 59 ? -12.597 63.885 113.209 1.00 49.12 216 LEU A C 1
ATOM 495 O O . LEU A 1 59 ? -11.950 64.932 113.185 1.00 54.63 216 LEU A O 1
ATOM 500 N N . MET A 1 60 ? -12.731 63.089 112.151 1.00 41.52 217 MET A N 1
ATOM 501 C CA . MET A 1 60 ? -12.138 63.422 110.859 1.00 40.07 217 MET A CA 1
ATOM 502 C C . MET A 1 60 ? -12.704 64.734 110.321 1.00 44.99 217 MET A C 1
ATOM 503 O O . MET A 1 60 ? -11.979 65.546 109.744 1.00 45.00 217 MET A O 1
ATOM 508 N N . SER A 1 61 ? -14.002 64.935 110.519 1.00 50.33 218 SER A N 1
ATOM 509 C CA . SER A 1 61 ? -14.666 66.149 110.063 1.00 57.77 218 SER A CA 1
ATOM 510 C C . SER A 1 61 ? -14.114 67.378 110.780 1.00 59.85 218 SER A C 1
ATOM 511 O O . SER A 1 61 ? -13.902 68.421 110.164 1.00 60.59 218 SER A O 1
ATOM 514 N N . SER A 1 62 ? -13.874 67.245 112.080 1.00 58.03 219 SER A N 1
ATOM 515 C CA . SER A 1 62 ? -13.332 68.341 112.877 1.00 58.48 219 SER A CA 1
ATOM 516 C C . SER A 1 62 ? -11.907 68.684 112.449 1.00 56.40 219 SER A C 1
ATOM 517 O O . SER A 1 62 ? -11.532 69.856 112.388 1.00 58.51 219 SER A O 1
ATOM 520 N N . ILE A 1 63 ? -11.119 67.654 112.156 1.00 48.69 220 ILE A N 1
ATOM 521 C CA . ILE A 1 63 ? -9.759 67.840 111.668 1.00 45.89 220 ILE A CA 1
ATOM 522 C C . ILE A 1 63 ? -9.772 68.505 110.297 1.00 48.24 220 ILE A C 1
ATOM 523 O O . ILE A 1 63 ? -9.049 69.470 110.055 1.00 44.86 220 ILE A O 1
ATOM 528 N N . GLN A 1 64 ? -10.611 67.982 109.409 1.00 50.73 221 GLN A N 1
ATOM 529 C CA . GLN A 1 64 ? -10.713 68.486 108.046 1.00 55.22 221 GLN A CA 1
ATOM 530 C C . GLN A 1 64 ? -11.133 69.953 108.024 1.00 56.75 221 GLN A C 1
ATOM 531 O O . GLN A 1 64 ? -10.616 70.742 107.232 1.00 53.52 221 GLN A O 1
ATOM 537 N N . ASN A 1 65 ? -12.069 70.313 108.898 1.00 54.95 222 ASN A N 1
ATOM 538 C CA . ASN A 1 65 ? -12.515 71.697 109.009 1.00 60.63 222 ASN A CA 1
ATOM 539 C C . ASN A 1 65 ? -11.396 72.609 109.494 1.00 56.80 222 ASN A C 1
ATOM 540 O O . ASN A 1 65 ? -11.255 73.738 109.023 1.00 52.77 222 ASN A O 1
ATOM 545 N N . GLN A 1 66 ? -10.602 72.113 110.438 1.00 52.14 223 GLN A N 1
ATOM 546 C CA . GLN A 1 66 ? -9.465 72.869 110.944 1.00 52.91 223 GLN A CA 1
ATOM 547 C C . GLN A 1 66 ? -8.446 73.123 109.835 1.00 48.82 223 GLN A C 1
ATOM 548 O O . GLN A 1 66 ? -7.960 74.243 109.677 1.00 45.17 223 GLN A O 1
ATOM 554 N N . ILE A 1 67 ? -8.135 72.081 109.067 1.00 48.09 224 ILE A N 1
ATOM 555 C CA . ILE A 1 67 ? -7.204 72.198 107.950 1.00 44.54 224 ILE A CA 1
ATOM 556 C C . ILE A 1 67 ? -7.735 73.183 106.912 1.00 47.28 224 ILE A C 1
ATOM 557 O O . ILE A 1 67 ? -6.972 73.948 106.321 1.00 44.69 224 ILE A O 1
ATOM 562 N N . ASN A 1 68 ? -9.049 73.168 106.706 1.00 50.69 225 ASN A N 1
ATOM 563 C CA . ASN A 1 68 ? -9.688 74.088 105.772 1.00 55.80 225 ASN A CA 1
ATOM 564 C C . ASN A 1 68 ? -9.563 75.542 106.217 1.00 55.08 225 ASN A C 1
ATOM 565 O O . ASN A 1 68 ? -9.511 76.449 105.388 1.00 58.41 225 ASN A O 1
ATOM 570 N N . SER A 1 69 ? -9.516 75.759 107.527 1.00 55.06 226 SER A N 1
ATOM 571 C CA . SER A 1 69 ? -9.396 77.107 108.071 1.00 57.81 226 SER A CA 1
ATOM 572 C C . SER A 1 69 ? -7.966 77.628 107.948 1.00 54.05 226 SER A C 1
ATOM 573 O O . SER A 1 69 ? -7.714 78.819 108.136 1.00 53.93 226 SER A O 1
ATOM 576 N N . CYS A 1 70 ? -7.036 76.731 107.634 1.00 47.23 227 CYS A N 1
ATOM 577 C CA . CYS A 1 70 ? -5.629 77.093 107.509 1.00 47.01 227 CYS A CA 1
ATOM 578 C C . CYS A 1 70 ? -5.267 77.467 106.077 1.00 48.56 227 CYS A C 1
ATOM 579 O O . CYS A 1 70 ? -4.147 77.901 105.807 1.00 50.01 227 CYS A O 1
ATOM 582 N N . VAL A 1 71 ? -6.219 77.290 105.167 1.00 47.71 228 VAL A N 1
ATOM 583 C CA . VAL A 1 71 ? -6.002 77.566 103.748 1.00 47.80 228 VAL A CA 1
ATOM 584 C C . VAL A 1 71 ? -5.594 79.020 103.446 1.00 46.77 228 VAL A C 1
ATOM 585 O O . VAL A 1 71 ? -4.650 79.231 102.681 1.00 45.76 228 VAL A O 1
ATOM 589 N N . PRO A 1 72 ? -6.283 80.024 104.040 1.00 45.25 229 PRO A N 1
ATOM 590 C CA . PRO A 1 72 ? -5.818 81.394 103.783 1.00 49.05 229 PRO A CA 1
ATOM 591 C C . PRO A 1 72 ? -4.370 81.607 104.219 1.00 50.32 229 PRO A C 1
ATOM 592 O O . PRO A 1 72 ? -3.628 82.347 103.570 1.00 52.98 229 PRO A O 1
ATOM 596 N N . LYS A 1 73 ? -3.977 80.953 105.305 1.00 47.31 230 LYS A N 1
ATOM 597 C CA . LYS A 1 73 ? -2.599 81.009 105.768 1.00 50.97 230 LYS A CA 1
ATOM 598 C C . LYS A 1 73 ? -1.662 80.316 104.777 1.00 43.33 230 LYS A C 1
ATOM 599 O O . LYS A 1 73 ? -0.552 80.785 104.523 1.00 39.54 230 LYS A O 1
ATOM 605 N N . LYS A 1 74 ? -2.119 79.200 104.217 1.00 41.94 231 LYS A N 1
ATOM 606 C CA . LYS A 1 74 ? -1.340 78.461 103.230 1.00 38.75 231 LYS A CA 1
ATOM 607 C C . LYS A 1 74 ? -1.138 79.287 101.966 1.00 42.46 231 LYS A C 1
ATOM 608 O O . LYS A 1 74 ? -0.056 79.289 101.380 1.00 42.49 231 LYS A O 1
ATOM 614 N N . ALA A 1 75 ? -2.190 79.992 101.558 1.00 44.89 232 ALA A N 1
ATOM 615 C CA . ALA A 1 75 ? -2.149 80.828 100.364 1.00 41.80 232 ALA A CA 1
ATOM 616 C C . ALA A 1 75 ? -1.109 81.936 100.494 1.00 41.70 232 ALA A C 1
ATOM 617 O O . ALA A 1 75 ? -0.290 82.135 99.596 1.00 39.93 232 ALA A O 1
ATOM 619 N N . ALA A 1 76 ? -1.149 82.653 101.614 1.00 43.99 233 ALA A N 1
ATOM 620 C CA . ALA A 1 76 ? -0.192 83.720 101.880 1.00 43.99 233 ALA A CA 1
ATOM 621 C C . ALA A 1 76 ? 1.237 83.182 101.867 1.00 42.92 233 ALA A C 1
ATOM 622 O O . ALA A 1 76 ? 2.145 83.814 101.325 1.00 41.19 233 ALA A O 1
ATOM 624 N N . LEU A 1 77 ? 1.425 82.007 102.459 1.00 38.29 234 LEU A N 1
ATOM 625 C CA . LEU A 1 77 ? 2.733 81.359 102.491 1.00 35.71 234 LEU A CA 1
ATOM 626 C C . LEU A 1 77 ? 3.233 81.029 101.085 1.00 37.53 234 LEU A C 1
ATOM 627 O O . LEU A 1 77 ? 4.395 81.271 100.760 1.00 37.44 234 LEU A O 1
ATOM 632 N N . GLU A 1 78 ? 2.350 80.485 100.252 1.00 38.89 235 GLU A N 1
ATOM 633 C CA . GLU A 1 78 ? 2.720 80.102 98.892 1.00 39.92 235 GLU A CA 1
ATOM 634 C C . GLU A 1 78 ? 2.969 81.312 97.990 1.00 38.92 235 GLU A C 1
ATOM 635 O O . GLU A 1 78 ? 3.783 81.247 97.071 1.00 34.75 235 GLU A O 1
ATOM 641 N N . LYS A 1 79 ? 2.276 82.417 98.246 1.00 32.85 236 LYS A N 1
ATOM 642 C CA . LYS A 1 79 ? 2.516 83.627 97.471 1.00 37.31 236 LYS A CA 1
ATOM 643 C C . LYS A 1 79 ? 3.871 84.227 97.830 1.00 36.04 236 LYS A C 1
ATOM 644 O O . LYS A 1 79 ? 4.558 84.780 96.974 1.00 34.59 236 LYS A O 1
ATOM 650 N N . THR A 1 80 ? 4.257 84.112 99.097 1.00 36.62 237 THR A N 1
ATOM 651 C CA . THR A 1 80 ? 5.573 84.572 99.529 1.00 36.83 237 THR A CA 1
ATOM 652 C C . THR A 1 80 ? 6.675 83.734 98.883 1.00 38.55 237 THR A C 1
ATOM 653 O O . THR A 1 80 ? 7.676 84.270 98.404 1.00 36.49 237 THR A O 1
ATOM 657 N N . ILE A 1 81 ? 6.479 82.419 98.868 1.00 37.72 238 ILE A N 1
ATOM 658 C CA . ILE A 1 81 ? 7.427 81.498 98.246 1.00 31.23 238 ILE A CA 1
ATOM 659 C C . ILE A 1 81 ? 7.589 81.797 96.755 1.00 30.56 238 ILE A C 1
ATOM 660 O O . ILE A 1 81 ? 8.699 81.750 96.221 1.00 35.30 238 ILE A O 1
ATOM 665 N N . PHE A 1 82 ? 6.479 82.116 96.094 1.00 30.27 239 PHE A N 1
ATOM 666 C CA . PHE A 1 82 ? 6.494 82.460 94.672 1.00 32.47 239 PHE A CA 1
ATOM 667 C C . PHE A 1 82 ? 7.384 83.679 94.412 1.00 40.85 239 PHE A C 1
ATOM 668 O O . PHE A 1 82 ? 8.141 83.708 93.439 1.00 36.11 239 PHE A O 1
ATOM 676 N N . VAL A 1 83 ? 7.299 84.676 95.291 1.00 37.54 240 VAL A N 1
ATOM 677 C CA . VAL A 1 83 ? 8.146 85.862 95.186 1.00 37.43 240 VAL A CA 1
ATOM 678 C C . VAL A 1 83 ? 9.618 85.507 95.393 1.00 33.37 240 VAL A C 1
ATOM 679 O O . VAL A 1 83 ? 10.495 85.992 94.675 1.00 33.56 240 VAL A O 1
ATOM 683 N N . LEU A 1 84 ? 9.880 84.649 96.373 1.00 30.73 241 LEU A N 1
ATOM 684 C CA . LEU A 1 84 ? 11.245 84.274 96.726 1.00 32.66 241 LEU A CA 1
ATOM 685 C C . LEU A 1 84 ? 11.893 83.360 95.687 1.00 32.15 241 LEU A C 1
ATOM 686 O O . LEU A 1 84 ? 13.120 83.288 95.597 1.00 30.39 241 LEU A O 1
ATOM 691 N N . GLU A 1 85 ? 11.071 82.663 94.908 1.00 32.11 242 GLU A N 1
ATOM 692 C CA . GLU A 1 85 ? 11.580 81.744 93.891 1.00 34.78 242 GLU A CA 1
ATOM 693 C C . GLU A 1 85 ? 11.781 82.440 92.555 1.00 36.02 242 GLU A C 1
ATOM 694 O O . GLU A 1 85 ? 12.608 82.023 91.742 1.00 37.49 242 GLU A O 1
ATOM 700 N N . TYR A 1 86 ? 11.016 83.502 92.331 1.00 36.64 243 TYR A N 1
ATOM 701 C CA . TYR A 1 86 ? 11.115 84.262 91.093 1.00 34.58 243 TYR A CA 1
ATOM 702 C C . TYR A 1 86 ? 11.262 85.757 91.362 1.00 38.05 243 TYR A C 1
ATOM 703 O O . TYR A 1 86 ? 10.391 86.541 90.990 1.00 39.81 243 TYR A O 1
ATOM 712 N N . PRO A 1 87 ? 12.375 86.158 92.005 1.00 38.53 244 PRO A N 1
ATOM 713 C CA . PRO A 1 87 ? 12.541 87.566 92.383 1.00 34.75 244 PRO A CA 1
ATOM 714 C C . PRO A 1 87 ? 12.771 88.488 91.189 1.00 36.28 244 PRO A C 1
ATOM 715 O O . PRO A 1 87 ? 12.315 89.632 91.208 1.00 36.18 244 PRO A O 1
ATOM 719 N N . GLU A 1 88 ? 13.474 87.996 90.174 1.00 36.38 245 GLU A N 1
ATOM 720 C CA . GLU A 1 88 ? 13.791 88.803 89.003 1.00 42.70 245 GLU A CA 1
ATOM 721 C C . GLU A 1 88 ? 12.522 89.160 88.235 1.00 39.96 245 GLU A C 1
ATOM 722 O O . GLU A 1 88 ? 12.344 90.300 87.812 1.00 38.03 245 GLU A O 1
ATOM 728 N N . ASN A 1 89 ? 11.638 88.184 88.066 1.00 37.53 246 ASN A N 1
ATOM 729 C CA . ASN A 1 89 ? 10.389 88.425 87.357 1.00 40.71 246 ASN A CA 1
ATOM 730 C C . ASN A 1 89 ? 9.431 89.289 88.172 1.00 42.16 246 ASN A C 1
ATOM 731 O O . ASN A 1 89 ? 8.567 89.961 87.612 1.00 42.76 246 ASN A O 1
ATOM 736 N N . HIS A 1 90 ? 9.588 89.270 89.492 1.00 41.32 247 HIS A N 1
ATOM 737 C CA . HIS A 1 90 ? 8.794 90.126 90.368 1.00 39.03 247 HIS A CA 1
ATOM 738 C C . HIS A 1 90 ? 9.383 91.532 90.427 1.00 40.95 247 HIS A C 1
ATOM 739 O O . HIS A 1 90 ? 8.724 92.471 90.882 1.00 43.32 247 HIS A O 1
ATOM 746 N N . ASN A 1 91 ? 10.624 91.661 89.963 1.00 38.32 248 ASN A N 1
ATOM 747 C CA . ASN A 1 91 ? 11.363 92.923 89.994 1.00 43.47 248 ASN A CA 1
ATOM 748 C C . ASN A 1 91 ? 11.510 93.441 91.423 1.00 44.26 248 ASN A C 1
ATOM 749 O O . ASN A 1 91 ? 11.394 94.641 91.686 1.00 43.00 248 ASN A O 1
ATOM 754 N N . ILE A 1 92 ? 11.763 92.523 92.346 1.00 42.94 249 ILE A N 1
ATOM 755 C CA . ILE A 1 92 ? 11.951 92.881 93.743 1.00 44.96 249 ILE A CA 1
ATOM 756 C C . ILE A 1 92 ? 13.447 93.031 94.024 1.00 39.26 249 ILE A C 1
ATOM 757 O O . ILE A 1 92 ? 14.268 92.293 93.475 1.00 40.51 249 ILE A O 1
ATOM 762 N N . ASN A 1 93 ? 13.806 94.004 94.857 1.00 41.11 250 ASN A N 1
ATOM 763 C CA . ASN A 1 93 ? 15.216 94.242 95.152 1.00 42.44 250 ASN A CA 1
ATOM 764 C C . ASN A 1 93 ? 15.701 93.395 96.323 1.00 44.49 250 ASN A C 1
ATOM 765 O O . ASN A 1 93 ? 14.922 92.667 96.942 1.00 41.95 250 ASN A O 1
ATOM 770 N N . LEU A 1 94 ? 16.993 93.499 96.620 1.00 44.49 251 LEU A N 1
ATOM 771 C CA . LEU A 1 94 ? 17.622 92.670 97.642 1.00 42.54 251 LEU A CA 1
ATOM 772 C C . LEU A 1 94 ? 17.029 92.909 99.031 1.00 44.48 251 LEU A C 1
ATOM 773 O O . LEU A 1 94 ? 16.713 91.961 99.750 1.00 40.29 251 LEU A O 1
ATOM 778 N N . SER A 1 95 ? 16.876 94.176 99.400 1.00 47.48 252 SER A N 1
ATOM 779 C CA . SER A 1 95 ? 16.368 94.531 100.723 1.00 53.13 252 SER A CA 1
ATOM 780 C C . SER A 1 95 ? 14.951 94.016 100.955 1.00 48.40 252 SER A C 1
ATOM 781 O O . SER A 1 95 ? 14.653 93.449 102.006 1.00 44.07 252 SER A O 1
ATOM 784 N N . ASN A 1 96 ? 14.078 94.212 99.974 1.00 44.15 253 ASN A N 1
ATOM 785 C CA . ASN A 1 96 ? 12.714 93.715 100.077 1.00 44.75 253 ASN A CA 1
ATOM 786 C C . ASN A 1 96 ? 12.672 92.192 99.995 1.00 42.24 253 ASN A C 1
ATOM 787 O O . ASN A 1 96 ? 11.763 91.563 100.535 1.00 43.46 253 ASN A O 1
ATOM 792 N N . TYR A 1 97 ? 13.661 91.600 99.328 1.00 38.61 254 TYR A N 1
ATOM 793 C CA . TYR A 1 97 ? 13.766 90.145 99.283 1.00 37.69 254 TYR A CA 1
ATOM 794 C C . TYR A 1 97 ? 14.025 89.594 100.677 1.00 37.28 254 TYR A C 1
ATOM 795 O O . TYR A 1 97 ? 13.399 88.619 101.090 1.00 36.89 254 TYR A O 1
ATOM 804 N N . GLU A 1 98 ? 14.963 90.215 101.388 1.00 40.14 255 GLU A N 1
ATOM 805 C CA . GLU A 1 98 ? 15.327 89.777 102.731 1.00 46.09 255 GLU A CA 1
ATOM 806 C C . GLU A 1 98 ? 14.145 89.911 103.686 1.00 46.86 255 GLU A C 1
ATOM 807 O O . GLU A 1 98 ? 13.948 89.074 104.564 1.00 45.06 255 GLU A O 1
ATOM 813 N N . ALA A 1 99 ? 13.361 90.968 103.506 1.00 40.74 256 ALA A N 1
ATOM 814 C CA . ALA A 1 99 ? 12.155 91.165 104.298 1.00 43.67 256 ALA A CA 1
ATOM 815 C C . ALA A 1 99 ? 11.120 90.093 103.967 1.00 41.70 256 ALA A C 1
ATOM 816 O O . ALA A 1 99 ? 10.404 89.610 104.846 1.00 43.41 256 ALA A O 1
ATOM 818 N N . LYS A 1 100 ? 11.054 89.721 102.693 1.00 37.80 257 LYS A N 1
ATOM 819 C CA . LYS A 1 100 ? 10.118 88.700 102.240 1.00 40.36 257 LYS A CA 1
ATOM 820 C C . LYS A 1 100 ? 10.488 87.334 102.805 1.00 40.78 257 LYS A C 1
ATOM 821 O O . LYS A 1 100 ? 9.616 86.527 103.129 1.00 37.30 257 LYS A O 1
ATOM 827 N N . HIS A 1 101 ? 11.787 87.077 102.918 1.00 36.08 258 HIS A N 1
ATOM 828 C CA . HIS A 1 101 ? 12.255 85.826 103.492 1.00 37.68 258 HIS A CA 1
ATOM 829 C C . HIS A 1 101 ? 11.917 85.782 104.974 1.00 41.20 258 HIS A C 1
ATOM 830 O O . HIS A 1 101 ? 11.506 84.747 105.501 1.00 40.83 258 HIS A O 1
ATOM 837 N N . ASN A 1 102 ? 12.096 86.917 105.640 1.00 39.82 259 ASN A N 1
ATOM 838 C CA . ASN A 1 102 ? 11.716 87.052 107.038 1.00 46.97 259 ASN A CA 1
ATOM 839 C C . ASN A 1 102 ? 10.222 86.781 107.217 1.00 48.59 259 ASN A C 1
ATOM 840 O O . ASN A 1 102 ? 9.805 86.119 108.168 1.00 45.73 259 ASN A O 1
ATOM 845 N N . GLU A 1 103 ? 9.425 87.287 106.282 1.00 45.00 260 GLU A N 1
ATOM 846 C CA . GLU A 1 103 ? 7.983 87.073 106.283 1.00 48.11 260 GLU A CA 1
ATOM 847 C C . GLU A 1 103 ? 7.638 85.598 106.070 1.00 47.45 260 GLU A C 1
ATOM 848 O O . GLU A 1 103 ? 6.705 85.072 106.680 1.00 43.68 260 GLU A O 1
ATOM 854 N N . TYR A 1 104 ? 8.401 84.942 105.200 1.00 40.92 261 TYR A N 1
ATOM 855 C CA . TYR A 1 104 ? 8.217 83.525 104.910 1.00 39.12 261 TYR A CA 1
ATOM 856 C C . TYR A 1 104 ? 8.373 82.662 106.162 1.00 39.54 261 TYR A C 1
ATOM 857 O O . TYR A 1 104 ? 7.585 81.747 106.392 1.00 39.72 261 TYR A O 1
ATOM 866 N N . LYS A 1 105 ? 9.391 82.959 106.964 1.00 39.22 262 LYS A N 1
ATOM 867 C CA . LYS A 1 105 ? 9.633 82.225 108.203 1.00 44.03 262 LYS A CA 1
ATOM 868 C C . LYS A 1 105 ? 8.448 82.328 109.158 1.00 46.07 262 LYS A C 1
ATOM 869 O O . LYS A 1 105 ? 8.001 81.327 109.716 1.00 47.96 262 LYS A O 1
ATOM 875 N N . GLN A 1 106 ? 7.948 83.546 109.346 1.00 44.71 263 GLN A N 1
ATOM 876 C CA . GLN A 1 106 ? 6.804 83.780 110.219 1.00 46.82 263 GLN A CA 1
ATOM 877 C C . GLN A 1 106 ? 5.574 83.047 109.697 1.00 40.80 263 GLN A C 1
ATOM 878 O O . GLN A 1 106 ? 4.845 82.411 110.457 1.00 39.78 263 GLN A O 1
ATOM 884 N N . GLN A 1 107 ? 5.362 83.129 108.388 1.00 38.10 264 GLN A N 1
ATOM 885 C CA . GLN A 1 107 ? 4.200 82.518 107.757 1.00 39.73 264 GLN A CA 1
ATOM 886 C C . GLN A 1 107 ? 4.261 80.993 107.771 1.00 40.34 264 GLN A C 1
ATOM 887 O O . GLN A 1 107 ? 3.232 80.331 107.906 1.00 38.57 264 GLN A O 1
ATOM 893 N N . LEU A 1 108 ? 5.459 80.435 107.626 1.00 39.51 265 LEU A N 1
ATOM 894 C CA . LEU A 1 108 ? 5.628 78.989 107.729 1.00 39.15 265 LEU A CA 1
ATOM 895 C C . LEU A 1 108 ? 5.338 78.539 109.156 1.00 41.16 265 LEU A C 1
ATOM 896 O O . LEU A 1 108 ? 4.678 77.525 109.380 1.00 41.03 265 LEU A O 1
ATOM 901 N N . ASP A 1 109 ? 5.828 79.309 110.122 1.00 42.21 266 ASP A N 1
ATOM 902 C CA . ASP A 1 109 ? 5.612 78.995 111.528 1.00 46.98 266 ASP A CA 1
ATOM 903 C C . ASP A 1 109 ? 4.139 79.127 111.907 1.00 45.42 266 ASP A C 1
ATOM 904 O O . ASP A 1 109 ? 3.621 78.337 112.695 1.00 43.67 266 ASP A O 1
ATOM 909 N N . ALA A 1 110 ? 3.467 80.126 111.343 1.00 44.25 267 ALA A N 1
ATOM 910 C CA . ALA A 1 110 ? 2.058 80.361 111.645 1.00 47.67 267 ALA A CA 1
ATOM 911 C C . ALA A 1 110 ? 1.170 79.268 111.054 1.00 47.76 267 ALA A C 1
ATOM 912 O O . ALA A 1 110 ? 0.204 78.839 111.684 1.00 49.60 267 ALA A O 1
ATOM 914 N N . TYR A 1 111 ? 1.502 78.821 109.845 1.00 44.46 268 TYR A N 1
ATOM 915 C CA . TYR A 1 111 ? 0.746 77.755 109.195 1.00 42.76 268 TYR A CA 1
ATOM 916 C C . TYR A 1 111 ? 0.920 76.438 109.942 1.00 41.83 268 TYR A C 1
ATOM 917 O O . TYR A 1 111 ? -0.045 75.706 110.151 1.00 41.27 268 TYR A O 1
ATOM 926 N N . LYS A 1 112 ? 2.155 76.146 110.343 1.00 40.42 269 LYS A N 1
ATOM 927 C CA . LYS A 1 112 ? 2.450 74.939 111.109 1.00 41.17 269 LYS A CA 1
ATOM 928 C C . LYS A 1 112 ? 1.629 74.879 112.396 1.00 43.95 269 LYS A C 1
ATOM 929 O O . LYS A 1 112 ? 1.104 73.826 112.757 1.00 42.19 269 LYS A O 1
ATOM 935 N N . ASN A 1 113 ? 1.515 76.014 113.078 1.00 48.74 270 ASN A N 1
ATOM 936 C CA . ASN A 1 113 ? 0.762 76.079 114.327 1.00 52.40 270 ASN A CA 1
ATOM 937 C C . ASN A 1 113 ? -0.737 75.926 114.106 1.00 47.76 270 ASN A C 1
ATOM 938 O O . ASN A 1 113 ? -1.435 75.323 114.921 1.00 49.86 270 ASN A O 1
ATOM 943 N N . CYS A 1 114 ? -1.226 76.484 113.005 1.00 46.34 271 CYS A N 1
ATOM 944 C CA . CYS A 1 114 ? -2.631 76.360 112.639 1.00 49.56 271 CYS A CA 1
ATOM 945 C C . CYS A 1 114 ? -2.961 74.899 112.337 1.00 46.26 271 CYS A C 1
ATOM 946 O O . CYS A 1 114 ? -4.033 74.405 112.684 1.00 45.69 271 CYS A O 1
ATOM 949 N N . VAL A 1 115 ? -2.020 74.213 111.698 1.00 47.31 272 VAL A N 1
ATOM 950 C CA . VAL A 1 115 ? -2.186 72.807 111.346 1.00 43.63 272 VAL A CA 1
ATOM 951 C C . VAL A 1 115 ? -2.041 71.905 112.572 1.00 45.29 272 VAL A C 1
ATOM 952 O O . VAL A 1 115 ? -2.830 70.981 112.774 1.00 45.58 272 VAL A O 1
ATOM 956 N N . GLN A 1 116 ? -1.038 72.187 113.397 1.00 46.29 273 GLN A N 1
ATOM 957 C CA . GLN A 1 116 ? -0.771 71.372 114.578 1.00 48.26 273 GLN A CA 1
ATOM 958 C C . GLN A 1 116 ? -1.636 71.751 115.778 1.00 48.26 273 GLN A C 1
ATOM 959 O O . GLN A 1 116 ? -1.466 71.197 116.862 1.00 47.59 273 GLN A O 1
ATOM 965 N N . ALA A 1 117 ? -2.551 72.698 115.593 1.00 48.35 274 ALA A N 1
ATOM 966 C CA . ALA A 1 117 ? -3.445 73.097 116.676 1.00 49.75 274 ALA A CA 1
ATOM 967 C C . ALA A 1 117 ? -4.331 71.922 117.083 1.00 48.30 274 ALA A C 1
ATOM 968 O O . ALA A 1 117 ? -4.739 71.124 116.236 1.00 46.91 274 ALA A O 1
ATOM 970 N N . ASN A 1 118 ? -4.596 71.811 118.384 1.00 52.42 275 ASN A N 1
ATOM 971 C CA . ASN A 1 118 ? -5.433 70.745 118.941 1.00 54.06 275 ASN A CA 1
ATOM 972 C C . ASN A 1 118 ? -4.875 69.340 118.705 1.00 51.95 275 ASN A C 1
ATOM 973 O O . ASN A 1 118 ? -5.600 68.354 118.838 1.00 49.72 275 ASN A O 1
ATOM 978 N N . MET A 1 119 ? -3.592 69.261 118.360 1.00 48.53 276 MET A N 1
ATOM 979 C CA . MET A 1 119 ? -2.920 67.991 118.075 1.00 49.38 276 MET A CA 1
ATOM 980 C C . MET A 1 119 ? -3.093 67.001 119.215 1.00 48.56 276 MET A C 1
ATOM 981 O O . MET A 1 119 ? -3.302 65.805 119.009 1.00 48.28 276 MET A O 1
ATOM 986 N N . GLU A 1 120 ? -3.030 67.537 120.423 1.00 51.78 277 GLU A N 1
ATOM 987 C CA . GLU A 1 120 ? -3.076 66.761 121.646 1.00 60.04 277 GLU A CA 1
ATOM 988 C C . GLU A 1 120 ? -4.467 66.223 121.935 1.00 61.88 277 GLU A C 1
ATOM 989 O O . GLU A 1 120 ? -4.631 65.065 122.331 1.00 47.12 277 GLU A O 1
ATOM 995 N N . SER A 1 121 ? -5.461 67.086 121.753 1.00 57.01 278 SER A N 1
ATOM 996 C CA . SER A 1 121 ? -6.855 66.708 121.912 1.00 55.73 278 SER A CA 1
ATOM 997 C C . SER A 1 121 ? -7.244 65.672 120.861 1.00 54.72 278 SER A C 1
ATOM 998 O O . SER A 1 121 ? -7.971 64.723 121.153 1.00 54.14 278 SER A O 1
ATOM 1001 N N . TYR A 1 122 ? -6.748 65.860 119.641 1.00 42.60 279 TYR A N 1
ATOM 1002 C CA . TYR A 1 122 ? -6.996 64.916 118.555 1.00 45.51 279 TYR A CA 1
ATOM 1003 C C . TYR A 1 122 ? -6.406 63.540 118.853 1.00 44.98 279 TYR A C 1
ATOM 1004 O O . TYR A 1 122 ? -7.079 62.522 118.697 1.00 43.73 279 TYR A O 1
ATOM 1013 N N . THR A 1 123 ? -5.145 63.521 119.278 1.00 47.81 280 THR A N 1
ATOM 1014 C CA . THR A 1 123 ? -4.452 62.280 119.616 1.00 49.30 280 THR A CA 1
ATOM 1015 C C . THR A 1 123 ? -5.150 61.531 120.753 1.00 53.35 280 THR A C 1
ATOM 1016 O O . THR A 1 123 ? -5.246 60.302 120.733 1.00 50.45 280 THR A O 1
ATOM 1020 N N . ASP A 1 124 ? -5.635 62.282 121.739 1.00 56.19 281 ASP A N 1
ATOM 1021 C CA . ASP A 1 124 ? -6.329 61.701 122.884 1.00 60.73 281 ASP A CA 1
ATOM 1022 C C . ASP A 1 124 ? -7.593 60.961 122.461 1.00 55.73 281 ASP A C 1
ATOM 1023 O O . ASP A 1 124 ? -7.867 59.864 122.940 1.00 54.74 281 ASP A O 1
ATOM 1028 N N . ARG A 1 125 ? -8.356 61.564 121.556 1.00 53.91 282 ARG A N 1
ATOM 1029 C CA . ARG A 1 125 ? -9.594 60.957 121.080 1.00 55.77 282 ARG A CA 1
ATOM 1030 C C . ARG A 1 125 ? -9.325 59.710 120.251 1.00 51.43 282 ARG A C 1
ATOM 1031 O O . ARG A 1 125 ? -10.072 58.736 120.327 1.00 52.22 282 ARG A O 1
ATOM 1039 N N . MET A 1 126 ? -8.261 59.748 119.454 1.00 45.69 283 MET A N 1
ATOM 1040 C CA . MET A 1 126 ? -7.855 58.583 118.676 1.00 46.60 283 MET A CA 1
ATOM 1041 C C . MET A 1 126 ? -7.428 57.462 119.614 1.00 46.62 283 MET A C 1
ATOM 1042 O O . MET A 1 126 ? -7.714 56.291 119.372 1.00 48.89 283 MET A O 1
ATOM 1047 N N . SER A 1 127 ? -6.746 57.836 120.691 1.00 39.63 284 SER A N 1
ATOM 1048 C CA . SER A 1 127 ? -6.298 56.874 121.686 1.00 45.95 284 SER A CA 1
ATOM 1049 C C . SER A 1 127 ? -7.494 56.234 122.387 1.00 50.72 284 SER A C 1
ATOM 1050 O O . SER A 1 127 ? -7.500 55.031 122.651 1.00 46.14 284 SER A O 1
ATOM 1053 N N . LYS A 1 128 ? -8.506 57.047 122.673 1.00 54.54 285 LYS A N 1
ATOM 1054 C CA . LYS A 1 128 ? -9.720 56.572 123.330 1.00 56.98 285 LYS A CA 1
ATOM 1055 C C . LYS A 1 128 ? -10.479 55.578 122.456 1.00 53.81 285 LYS A C 1
ATOM 1056 O O . LYS A 1 128 ? -10.970 54.562 122.947 1.00 59.34 285 LYS A O 1
ATOM 1062 N N . PHE A 1 129 ? -10.573 55.869 121.163 1.00 44.74 286 PHE A N 1
ATOM 1063 C CA . PHE A 1 129 ? -11.241 54.962 120.234 1.00 51.73 286 PHE A CA 1
ATOM 1064 C C . PHE A 1 129 ? -10.438 53.680 120.041 1.00 53.31 286 PHE A C 1
ATOM 1065 O O . PHE A 1 129 ? -11.011 52.601 119.884 1.00 57.44 286 PHE A O 1
ATOM 1073 N N . ASN A 1 130 ? -9.114 53.804 120.053 1.00 49.07 287 ASN A N 1
ATOM 1074 C CA . ASN A 1 130 ? -8.235 52.648 119.917 1.00 47.24 287 ASN A CA 1
ATOM 1075 C C . ASN A 1 130 ? -8.435 51.649 121.051 1.00 52.67 287 ASN A C 1
ATOM 1076 O O . ASN A 1 130 ? -8.417 50.439 120.830 1.00 55.11 287 ASN A O 1
ATOM 1081 N N . GLU A 1 131 ? -8.627 52.159 122.264 1.00 49.71 288 GLU A N 1
ATOM 1082 C CA . GLU A 1 131 ? -8.890 51.300 123.411 1.00 56.30 288 GLU A CA 1
ATOM 1083 C C . GLU A 1 131 ? -10.259 50.644 123.261 1.00 58.69 288 GLU A C 1
ATOM 1084 O O . GLU A 1 131 ? -10.467 49.508 123.688 1.00 57.58 288 GLU A O 1
ATOM 1090 N N . LYS A 1 132 ? -11.183 51.363 122.634 1.00 59.37 289 LYS A N 1
ATOM 1091 C CA . LYS A 1 132 ? -12.534 50.861 122.426 1.00 63.79 289 LYS A CA 1
ATOM 1092 C C . LYS A 1 132 ? -12.533 49.688 121.449 1.00 62.10 289 LYS A C 1
ATOM 1093 O O . LYS A 1 132 ? -13.361 48.785 121.555 1.00 62.40 289 LYS A O 1
ATOM 1099 N N . ILE A 1 133 ? -11.595 49.706 120.506 1.00 58.01 290 ILE A N 1
ATOM 1100 C CA . ILE A 1 133 ? -11.465 48.631 119.528 1.00 55.66 290 ILE A CA 1
ATOM 1101 C C . ILE A 1 133 ? -11.180 47.292 120.209 1.00 59.86 290 ILE A C 1
ATOM 1102 O O . ILE A 1 133 ? -11.720 46.259 119.812 1.00 64.69 290 ILE A O 1
ATOM 1107 N N . TYR A 1 134 ? -10.342 47.322 121.243 1.00 57.75 291 TYR A N 1
ATOM 1108 C CA . TYR A 1 134 ? -9.978 46.113 121.981 1.00 57.41 291 TYR A CA 1
ATOM 1109 C C . TYR A 1 134 ? -11.195 45.384 122.544 1.00 60.95 291 TYR A C 1
ATOM 1110 O O . TYR A 1 134 ? -11.260 44.155 122.511 1.00 62.61 291 TYR A O 1
ATOM 1119 N N . SER A 1 135 ? -12.156 46.141 123.064 1.00 62.74 292 SER A N 1
ATOM 1120 C CA . SER A 1 135 ? -13.352 45.546 123.651 1.00 70.19 292 SER A CA 1
ATOM 1121 C C . SER A 1 135 ? -14.346 45.117 122.575 1.00 67.77 292 SER A C 1
ATOM 1122 O O . SER A 1 135 ? -15.135 44.198 122.783 1.00 70.80 292 SER A O 1
ATOM 1125 N N . ILE A 1 136 ? -14.304 45.786 121.428 1.00 65.61 293 ILE A N 1
ATOM 1126 C CA . ILE A 1 136 ? -15.181 45.442 120.314 1.00 65.88 293 ILE A CA 1
ATOM 1127 C C . ILE A 1 136 ? -14.826 44.063 119.765 1.00 65.28 293 ILE A C 1
ATOM 1128 O O . ILE A 1 136 ? -15.702 43.295 119.363 1.00 69.79 293 ILE A O 1
ATOM 1133 N N . LEU A 1 137 ? -13.536 43.740 119.779 1.00 60.49 294 LEU A N 1
ATOM 1134 C CA . LEU A 1 137 ? -13.072 42.450 119.283 1.00 61.53 294 LEU A CA 1
ATOM 1135 C C . LEU A 1 137 ? -13.335 41.315 120.272 1.00 65.62 294 LEU A C 1
ATOM 1136 O O . LEU A 1 137 ? -12.941 40.174 120.030 1.00 65.87 294 LEU A O 1
ATOM 1141 N N . ASN A 1 138 ? -13.998 41.624 121.384 1.00 68.65 295 ASN A N 1
ATOM 1142 C CA . ASN A 1 138 ? -14.503 40.580 122.267 1.00 76.25 295 ASN A CA 1
ATOM 1143 C C . ASN A 1 138 ? -15.689 39.880 121.613 1.00 78.84 295 ASN A C 1
ATOM 1144 O O . ASN A 1 138 ? -16.094 38.796 122.032 1.00 82.07 295 ASN A O 1
ATOM 1149 N N . SER A 1 139 ? -16.238 40.514 120.579 1.00 78.55 296 SER A N 1
ATOM 1150 C CA . SER A 1 139 ? -17.363 39.962 119.831 1.00 81.28 296 SER A CA 1
ATOM 1151 C C . SER A 1 139 ? -16.936 38.780 118.968 1.00 79.20 296 SER A C 1
ATOM 1152 O O . SER A 1 139 ? -17.777 38.022 118.484 1.00 82.01 296 SER A O 1
ATOM 1155 N N . VAL A 1 140 ? -15.630 38.635 118.766 1.00 74.56 297 VAL A N 1
ATOM 1156 C CA . VAL A 1 140 ? -15.098 37.457 118.094 1.00 74.86 297 VAL A CA 1
ATOM 1157 C C . VAL A 1 140 ? -15.455 36.231 118.923 1.00 83.80 297 VAL A C 1
ATOM 1158 O O . VAL A 1 140 ? -14.993 36.078 120.053 1.00 87.89 297 VAL A O 1
ATOM 1162 N N . LYS A 1 141 ? -16.282 35.364 118.351 1.00 89.19 298 LYS A N 1
ATOM 1163 C CA . LYS A 1 141 ? -16.963 34.323 119.115 1.00 96.60 298 LYS A CA 1
ATOM 1164 C C . LYS A 1 141 ? -16.036 33.275 119.734 1.00 101.46 298 LYS A C 1
ATOM 1165 O O . LYS A 1 141 ? -16.341 32.734 120.798 1.00 110.29 298 LYS A O 1
ATOM 1171 N N . CYS A 1 142 ? -14.912 32.989 119.084 1.00 96.91 299 CYS A N 1
ATOM 1172 C CA . CYS A 1 142 ? -13.931 32.076 119.665 1.00 99.15 299 CYS A CA 1
ATOM 1173 C C . CYS A 1 142 ? -13.268 32.737 120.876 1.00 98.93 299 CYS A C 1
ATOM 1174 O O . CYS A 1 142 ? -13.136 33.957 120.923 1.00 98.65 299 CYS A O 1
ATOM 1177 N N . THR A 1 143 ? -12.857 31.934 121.854 1.00 103.34 300 THR A N 1
ATOM 1178 C CA . THR A 1 143 ? -12.348 32.469 123.118 1.00 105.16 300 THR A CA 1
ATOM 1179 C C . THR A 1 143 ? -10.869 32.137 123.342 1.00 105.49 300 THR A C 1
ATOM 1180 O O . THR A 1 143 ? -10.059 33.025 123.618 1.00 105.03 300 THR A O 1
ATOM 1184 N N . ASP A 1 144 ? -10.525 30.857 123.223 1.00 105.21 301 ASP A N 1
ATOM 1185 C CA . ASP A 1 144 ? -9.163 30.390 123.454 1.00 103.04 301 ASP A CA 1
ATOM 1186 C C . ASP A 1 144 ? -8.744 29.643 122.185 1.00 98.79 301 ASP A C 1
ATOM 1187 O O . ASP A 1 144 ? -7.562 29.532 121.862 1.00 96.84 301 ASP A O 1
ATOM 1192 N N . ALA A 1 145 ? -9.739 29.188 121.432 1.00 97.90 302 ALA A N 1
ATOM 1193 C CA . ALA A 1 145 ? -9.500 28.343 120.267 1.00 96.57 302 ALA A CA 1
ATOM 1194 C C . ALA A 1 145 ? -9.442 29.105 118.940 1.00 89.86 302 ALA A C 1
ATOM 1195 O O . ALA A 1 145 ? -9.610 28.502 117.881 1.00 89.63 302 ALA A O 1
ATOM 1197 N N . CYS A 1 146 ? -9.188 30.412 118.995 1.00 87.44 303 CYS A N 1
ATOM 1198 C CA . CYS A 1 146 ? -9.239 31.271 117.805 1.00 81.76 303 CYS A CA 1
ATOM 1199 C C . CYS A 1 146 ? -8.330 30.815 116.660 1.00 79.51 303 CYS A C 1
ATOM 1200 O O . CYS A 1 146 ? -7.132 30.604 116.848 1.00 79.14 303 CYS A O 1
ATOM 1203 N N . GLU A 1 147 ? -8.914 30.676 115.471 1.00 78.38 304 GLU A N 1
ATOM 1204 C CA . GLU A 1 147 ? -8.174 30.255 114.284 1.00 77.69 304 GLU A CA 1
ATOM 1205 C C . GLU A 1 147 ? -7.523 31.456 113.601 1.00 70.27 304 GLU A C 1
ATOM 1206 O O . GLU A 1 147 ? -8.036 32.573 113.668 1.00 67.42 304 GLU A O 1
ATOM 1212 N N . THR A 1 148 ? -6.397 31.217 112.936 1.00 68.67 305 THR A N 1
ATOM 1213 C CA . THR A 1 148 ? -5.580 32.299 112.399 1.00 65.28 305 THR A CA 1
ATOM 1214 C C . THR A 1 148 ? -5.788 32.543 110.904 1.00 65.47 305 THR A C 1
ATOM 1215 O O . THR A 1 148 ? -4.899 33.063 110.229 1.00 63.65 305 THR A O 1
ATOM 1219 N N . ASP A 1 149 ? -6.962 32.181 110.394 1.00 66.60 306 ASP A N 1
ATOM 1220 C CA . ASP A 1 149 ? -7.265 32.342 108.973 1.00 67.71 306 ASP A CA 1
ATOM 1221 C C . ASP A 1 149 ? -7.205 33.801 108.527 1.00 59.62 306 ASP A C 1
ATOM 1222 O O . ASP A 1 149 ? -6.453 34.144 107.615 1.00 57.38 306 ASP A O 1
ATOM 1227 N N . THR A 1 150 ? -8.001 34.651 109.172 1.00 57.17 307 THR A N 1
ATOM 1228 C CA . THR A 1 150 ? -8.093 36.063 108.808 1.00 52.72 307 THR A CA 1
ATOM 1229 C C . THR A 1 150 ? -6.737 36.756 108.904 1.00 49.80 307 THR A C 1
ATOM 1230 O O . THR A 1 150 ? -6.382 37.565 108.043 1.00 46.85 307 THR A O 1
ATOM 1234 N N . TYR A 1 151 ? -5.977 36.424 109.943 1.00 50.11 308 TYR A N 1
ATOM 1235 C CA . TYR A 1 151 ? -4.643 36.983 110.115 1.00 50.65 308 TYR A CA 1
ATOM 1236 C C . TYR A 1 151 ? -3.733 36.613 108.948 1.00 52.94 308 TYR A C 1
ATOM 1237 O O . TYR A 1 151 ? -3.003 37.458 108.432 1.00 54.35 308 TYR A O 1
ATOM 1246 N N . GLU A 1 152 ? -3.782 35.351 108.534 1.00 57.86 309 GLU A N 1
ATOM 1247 C CA . GLU A 1 152 ? -2.926 34.880 107.452 1.00 60.05 309 GLU A CA 1
ATOM 1248 C C . GLU A 1 152 ? -3.333 35.498 106.115 1.00 55.94 309 GLU A C 1
ATOM 1249 O O . GLU A 1 152 ? -2.478 35.824 105.288 1.00 51.79 309 GLU A O 1
ATOM 1255 N N . ILE A 1 153 ? -4.637 35.662 105.910 1.00 52.61 310 ILE A N 1
ATOM 1256 C CA . ILE A 1 153 ? -5.149 36.286 104.691 1.00 51.67 310 ILE A CA 1
ATOM 1257 C C . ILE A 1 153 ? -4.681 37.731 104.570 1.00 44.76 310 ILE A C 1
ATOM 1258 O O . ILE A 1 153 ? -4.129 38.133 103.544 1.00 41.45 310 ILE A O 1
ATOM 1263 N N . MET A 1 154 ? -4.902 38.504 105.627 1.00 41.95 311 MET A N 1
ATOM 1264 C CA . MET A 1 154 ? -4.549 39.917 105.632 1.00 42.41 311 MET A CA 1
ATOM 1265 C C . MET A 1 154 ? -3.043 40.121 105.525 1.00 42.87 311 MET A C 1
ATOM 1266 O O . MET A 1 154 ? -2.585 41.058 104.873 1.00 37.40 311 MET A O 1
ATOM 1271 N N . LEU A 1 155 ? -2.279 39.245 106.170 1.00 45.61 312 LEU A N 1
ATOM 1272 C CA . LEU A 1 155 ? -0.824 39.324 106.115 1.00 47.29 312 LEU A CA 1
ATOM 1273 C C . LEU A 1 155 ? -0.349 39.123 104.683 1.00 42.83 312 LEU A C 1
ATOM 1274 O O . LEU A 1 155 ? 0.554 39.813 104.218 1.00 36.49 312 LEU A O 1
ATOM 1279 N N . GLU A 1 156 ? -0.972 38.178 103.987 1.00 44.63 313 GLU A N 1
ATOM 1280 C CA . GLU A 1 156 ? -0.641 37.905 102.595 1.00 50.07 313 GLU A CA 1
ATOM 1281 C C . GLU A 1 156 ? -0.969 39.111 101.721 1.00 44.70 313 GLU A C 1
ATOM 1282 O O . GLU A 1 156 ? -0.232 39.437 100.790 1.00 46.13 313 GLU A O 1
ATOM 1288 N N . ILE A 1 157 ? -2.079 39.772 102.031 1.00 40.46 314 ILE A N 1
ATOM 1289 C CA . ILE A 1 157 ? -2.464 40.986 101.324 1.00 41.78 314 ILE A CA 1
ATOM 1290 C C . ILE A 1 157 ? -1.446 42.094 101.571 1.00 39.82 314 ILE A C 1
ATOM 1291 O O . ILE A 1 157 ? -1.017 42.768 100.635 1.00 43.93 314 ILE A O 1
ATOM 1296 N N . TYR A 1 158 ? -1.050 42.267 102.830 1.00 39.95 315 TYR A N 1
ATOM 1297 C CA . TYR A 1 158 ? -0.077 43.295 103.199 1.00 42.00 315 TYR A CA 1
ATOM 1298 C C . TYR A 1 158 ? 1.292 43.038 102.579 1.00 40.93 315 TYR A C 1
ATOM 1299 O O . TYR A 1 158 ? 1.934 43.955 102.068 1.00 39.85 315 TYR A O 1
ATOM 1308 N N . VAL A 1 159 ? 1.736 41.787 102.643 1.00 41.76 316 VAL A N 1
ATOM 1309 C CA . VAL A 1 159 ? 3.029 41.393 102.097 1.00 42.42 316 VAL A CA 1
ATOM 1310 C C . VAL A 1 159 ? 3.110 41.697 100.600 1.00 44.08 316 VAL A C 1
ATOM 1311 O O . VAL A 1 159 ? 4.086 42.278 100.130 1.00 47.93 316 VAL A O 1
ATOM 1315 N N . GLU A 1 160 ? 2.075 41.321 99.856 1.00 42.24 317 GLU A N 1
ATOM 1316 C CA . GLU A 1 160 ? 2.055 41.548 98.414 1.00 48.44 317 GLU A CA 1
ATOM 1317 C C . GLU A 1 160 ? 2.059 43.043 98.080 1.00 44.08 317 GLU A C 1
ATOM 1318 O O . GLU A 1 160 ? 2.658 43.468 97.093 1.00 44.02 317 GLU A O 1
ATOM 1324 N N . ARG A 1 161 ? 1.396 43.837 98.913 1.00 37.72 318 ARG A N 1
ATOM 1325 C CA . ARG A 1 161 ? 1.316 45.274 98.685 1.00 39.32 318 ARG A CA 1
ATOM 1326 C C . ARG A 1 161 ? 2.649 45.987 98.911 1.00 37.58 318 ARG A C 1
ATOM 1327 O O . ARG A 1 161 ? 3.015 46.866 98.137 1.00 37.67 318 ARG A O 1
ATOM 1335 N N . VAL A 1 162 ? 3.382 45.606 99.954 1.00 37.42 319 VAL A N 1
ATOM 1336 C CA . VAL A 1 162 ? 4.651 46.268 100.243 1.00 42.16 319 VAL A CA 1
ATOM 1337 C C . VAL A 1 162 ? 5.745 45.837 99.267 1.00 44.98 319 VAL A C 1
ATOM 1338 O O . VAL A 1 162 ? 6.755 46.521 99.122 1.00 47.91 319 VAL A O 1
ATOM 1342 N N . LYS A 1 163 ? 5.536 44.711 98.594 1.00 41.89 320 LYS A N 1
ATOM 1343 C CA . LYS A 1 163 ? 6.494 44.222 97.607 1.00 48.81 320 LYS A CA 1
ATOM 1344 C C . LYS A 1 163 ? 6.302 44.899 96.256 1.00 49.48 320 LYS A C 1
ATOM 1345 O O . LYS A 1 163 ? 7.135 44.761 95.363 1.00 55.20 320 LYS A O 1
ATOM 1351 N N . GLU A 1 164 ? 5.201 45.626 96.107 1.00 56.67 321 GLU A N 1
ATOM 1352 C CA . GLU A 1 164 ? 4.868 46.235 94.825 1.00 56.48 321 GLU A CA 1
ATOM 1353 C C . GLU A 1 164 ? 5.835 47.351 94.435 1.00 56.32 321 GLU A C 1
ATOM 1354 O O . GLU A 1 164 ? 6.069 47.582 93.249 1.00 56.85 321 GLU A O 1
ATOM 1360 N N . VAL A 1 165 ? 6.404 48.036 95.421 1.00 52.13 322 VAL A N 1
ATOM 1361 C CA . VAL A 1 165 ? 7.344 49.114 95.127 1.00 58.70 322 VAL A CA 1
ATOM 1362 C C . VAL A 1 165 ? 8.724 48.850 95.735 1.00 56.25 322 VAL A C 1
ATOM 1363 O O . VAL A 1 165 ? 8.848 48.276 96.819 1.00 55.45 322 VAL A O 1
ATOM 1367 N N . ASN A 1 166 ? 9.764 49.246 95.009 1.00 59.32 323 ASN A N 1
ATOM 1368 C CA . ASN A 1 166 ? 11.125 49.178 95.519 1.00 61.63 323 ASN A CA 1
ATOM 1369 C C . ASN A 1 166 ? 11.490 50.506 96.170 1.00 63.98 323 ASN A C 1
ATOM 1370 O O . ASN A 1 166 ? 11.727 51.498 95.482 1.00 66.57 323 ASN A O 1
ATOM 1375 N N . HIS A 1 167 ? 11.533 50.518 97.498 1.00 64.70 324 HIS A N 1
ATOM 1376 C CA . HIS A 1 167 ? 11.764 51.751 98.243 1.00 69.46 324 HIS A CA 1
ATOM 1377 C C . HIS A 1 167 ? 13.173 52.293 98.030 1.00 66.78 324 HIS A C 1
ATOM 1378 O O . HIS A 1 167 ? 13.422 53.481 98.227 1.00 66.26 324 HIS A O 1
ATOM 1385 N N . ASN A 1 168 ? 14.087 51.418 97.620 1.00 62.77 325 ASN A N 1
ATOM 1386 C CA . ASN A 1 168 ? 15.491 51.784 97.456 1.00 65.81 325 ASN A CA 1
ATOM 1387 C C . ASN A 1 168 ? 15.720 52.902 96.446 1.00 63.32 325 ASN A C 1
ATOM 1388 O O . ASN A 1 168 ? 16.715 53.618 96.528 1.00 64.70 325 ASN A O 1
ATOM 1393 N N . ASN A 1 169 ? 14.802 53.054 95.499 1.00 67.01 326 ASN A N 1
ATOM 1394 C CA . ASN A 1 169 ? 14.939 54.093 94.485 1.00 72.94 326 ASN A CA 1
ATOM 1395 C C . ASN A 1 169 ? 14.597 55.484 95.015 1.00 73.50 326 ASN A C 1
ATOM 1396 O O . ASN A 1 169 ? 15.181 56.475 94.577 1.00 76.00 326 ASN A O 1
ATOM 1401 N N . TYR A 1 170 ? 13.653 55.558 95.952 1.00 72.09 327 TYR A N 1
ATOM 1402 C CA . TYR A 1 170 ? 13.391 56.805 96.664 1.00 75.54 327 TYR A CA 1
ATOM 1403 C C . TYR A 1 170 ? 14.629 57.207 97.450 1.00 68.24 327 TYR A C 1
ATOM 1404 O O . TYR A 1 170 ? 15.140 58.317 97.310 1.00 65.43 327 TYR A O 1
ATOM 1413 N N . VAL A 1 171 ? 15.095 56.277 98.280 1.00 46.70 328 VAL A N 1
ATOM 1414 C CA . VAL A 1 171 ? 16.208 56.510 99.190 1.00 44.40 328 VAL A CA 1
ATOM 1415 C C . VAL A 1 171 ? 17.461 56.972 98.464 1.00 45.01 328 VAL A C 1
ATOM 1416 O O . VAL A 1 171 ? 18.084 57.959 98.855 1.00 41.07 328 VAL A O 1
ATOM 1420 N N . ASN A 1 172 ? 17.828 56.249 97.411 1.00 47.95 329 ASN A N 1
ATOM 1421 C CA . ASN A 1 172 ? 19.023 56.573 96.644 1.00 48.48 329 ASN A CA 1
ATOM 1422 C C . ASN A 1 172 ? 18.898 57.922 95.957 1.00 43.35 329 ASN A C 1
ATOM 1423 O O . ASN A 1 172 ? 19.865 58.677 95.887 1.00 38.80 329 ASN A O 1
ATOM 1428 N N . TYR A 1 173 ? 17.707 58.232 95.458 1.00 42.07 330 TYR A N 1
ATOM 1429 C CA . TYR A 1 173 ? 17.488 59.530 94.833 1.00 39.85 330 TYR A CA 1
ATOM 1430 C C . TYR A 1 173 ? 17.647 60.658 95.849 1.00 37.59 330 TYR A C 1
ATOM 1431 O O . TYR A 1 173 ? 18.398 61.604 95.615 1.00 33.95 330 TYR A O 1
ATOM 1440 N N . LEU A 1 174 ? 16.942 60.551 96.975 1.00 35.43 331 LEU A N 1
ATOM 1441 C CA . LEU A 1 174 ? 17.014 61.564 98.027 1.00 33.60 331 LEU A CA 1
ATOM 1442 C C . LEU A 1 174 ? 18.444 61.781 98.507 1.00 31.95 331 LEU A C 1
ATOM 1443 O O . LEU A 1 174 ? 18.896 62.918 98.640 1.00 35.98 331 LEU A O 1
ATOM 1448 N N . SER A 1 175 ? 19.147 60.681 98.757 1.00 31.96 332 SER A N 1
ATOM 1449 C CA . SER A 1 175 ? 20.518 60.727 99.252 1.00 34.75 332 SER A CA 1
ATOM 1450 C C . SER A 1 175 ? 21.473 61.361 98.240 1.00 38.35 332 SER A C 1
ATOM 1451 O O . SER A 1 175 ? 22.349 62.148 98.602 1.00 33.24 332 SER A O 1
ATOM 1454 N N . THR A 1 176 ? 21.297 61.014 96.970 1.00 35.34 333 THR A N 1
ATOM 1455 C CA . THR A 1 176 ? 22.179 61.504 95.920 1.00 38.75 333 THR A CA 1
ATOM 1456 C C . THR A 1 176 ? 21.903 62.976 95.614 1.00 36.38 333 THR A C 1
ATOM 1457 O O . THR A 1 176 ? 22.829 63.763 95.408 1.00 33.26 333 THR A O 1
ATOM 1461 N N . LEU A 1 177 ? 20.629 63.348 95.602 1.00 35.77 334 LEU A N 1
ATOM 1462 C CA . LEU A 1 177 ? 20.257 64.738 95.375 1.00 35.99 334 LEU A CA 1
ATOM 1463 C C . LEU A 1 177 ? 20.694 65.612 96.546 1.00 35.56 334 LEU A C 1
ATOM 1464 O O . LEU A 1 177 ? 21.165 66.733 96.351 1.00 34.66 334 LEU A O 1
ATOM 1469 N N . LYS A 1 178 ? 20.540 65.094 97.762 1.00 31.20 335 LYS A N 1
ATOM 1470 C CA . LYS A 1 178 ? 20.977 65.810 98.958 1.00 32.26 335 LYS A CA 1
ATOM 1471 C C . LYS A 1 178 ? 22.454 66.170 98.876 1.00 30.80 335 LYS A C 1
ATOM 1472 O O . LYS A 1 178 ? 22.843 67.296 99.181 1.00 31.45 335 LYS A O 1
ATOM 1478 N N . ALA A 1 179 ? 23.269 65.208 98.454 1.00 31.47 336 ALA A N 1
ATOM 1479 C CA . ALA A 1 179 ? 24.704 65.419 98.335 1.00 33.54 336 ALA A CA 1
ATOM 1480 C C . ALA A 1 179 ? 25.027 66.536 97.343 1.00 30.16 336 ALA A C 1
ATOM 1481 O O . ALA A 1 179 ? 25.875 67.381 97.616 1.00 33.77 336 ALA A O 1
ATOM 1483 N N . SER A 1 180 ? 24.347 66.544 96.198 1.00 31.38 337 SER A N 1
ATOM 1484 C CA . SER A 1 180 ? 24.593 67.569 95.186 1.00 34.28 337 SER A CA 1
ATOM 1485 C C . SER A 1 180 ? 24.145 68.944 95.682 1.00 31.71 337 SER A C 1
ATOM 1486 O O . SER A 1 180 ? 24.750 69.963 95.342 1.00 30.24 337 SER A O 1
ATOM 1489 N N . LEU A 1 181 ? 23.095 68.967 96.497 1.00 29.85 338 LEU A N 1
ATOM 1490 C CA . LEU A 1 181 ? 22.622 70.211 97.096 1.00 30.41 338 LEU A CA 1
ATOM 1491 C C . LEU A 1 181 ? 23.617 70.733 98.126 1.00 34.32 338 LEU A C 1
ATOM 1492 O O . LEU A 1 181 ? 23.811 71.939 98.254 1.00 32.50 338 LEU A O 1
ATOM 1497 N N . GLN A 1 182 ? 24.248 69.820 98.858 1.00 31.64 339 GLN A N 1
ATOM 1498 C CA . GLN A 1 182 ? 25.231 70.209 99.860 1.00 29.44 339 GLN A CA 1
ATOM 1499 C C . GLN A 1 182 ? 26.482 70.763 99.181 1.00 31.96 339 GLN A C 1
ATOM 1500 O O . GLN A 1 182 ? 27.139 71.666 99.702 1.00 29.84 339 GLN A O 1
ATOM 1506 N N . LEU A 1 183 ? 26.802 70.214 98.014 1.00 29.88 340 LEU A N 1
ATOM 1507 C CA . LEU A 1 183 ? 27.871 70.748 97.183 1.00 32.37 340 LEU A CA 1
ATOM 1508 C C . LEU A 1 183 ? 27.503 72.147 96.703 1.00 32.60 340 LEU A C 1
ATOM 1509 O O . LEU A 1 183 ? 28.331 73.057 96.726 1.00 30.77 340 LEU A O 1
ATOM 1514 N N . GLY A 1 184 ? 26.255 72.306 96.269 1.00 28.49 341 GLY A N 1
ATOM 1515 C CA . GLY A 1 184 ? 25.743 73.596 95.839 1.00 25.16 341 GLY A CA 1
ATOM 1516 C C . GLY A 1 184 ? 25.846 74.656 96.924 1.00 30.04 341 GLY A C 1
ATOM 1517 O O . GLY A 1 184 ? 26.217 75.796 96.649 1.00 33.85 341 GLY A O 1
ATOM 1518 N N . VAL A 1 185 ? 25.519 74.277 98.159 1.00 29.57 342 VAL A N 1
ATOM 1519 C CA . VAL A 1 185 ? 25.596 75.193 99.301 1.00 29.83 342 VAL A CA 1
ATOM 1520 C C . VAL A 1 185 ? 27.026 75.653 99.535 1.00 33.19 342 VAL A C 1
ATOM 1521 O O . VAL A 1 185 ? 27.289 76.846 99.674 1.00 36.13 342 VAL A O 1
ATOM 1525 N N . THR A 1 186 ? 27.946 74.698 99.556 1.00 28.38 343 THR A N 1
ATOM 1526 C CA . THR A 1 186 ? 29.360 74.992 99.732 1.00 33.18 343 THR A CA 1
ATOM 1527 C C . THR A 1 186 ? 29.874 75.900 98.619 1.00 34.76 343 THR A C 1
ATOM 1528 O O . THR A 1 186 ? 30.600 76.860 98.870 1.00 34.53 343 THR A O 1
ATOM 1532 N N . LEU A 1 187 ? 29.484 75.590 97.388 1.00 38.36 344 LEU A N 1
ATOM 1533 C CA . LEU A 1 187 ? 29.851 76.400 96.234 1.00 40.74 344 LEU A CA 1
ATOM 1534 C C . LEU A 1 187 ? 29.377 77.849 96.378 1.00 40.41 344 LEU A C 1
ATOM 1535 O O . LEU A 1 187 ? 30.120 78.786 96.077 1.00 36.76 344 LEU A O 1
ATOM 1540 N N . MET A 1 188 ? 28.145 78.028 96.848 1.00 34.88 345 MET A N 1
ATOM 1541 C CA . MET A 1 188 ? 27.570 79.363 97.000 1.00 38.97 345 MET A CA 1
ATOM 1542 C C . MET A 1 188 ? 28.259 80.165 98.105 1.00 40.94 345 MET A C 1
ATOM 1543 O O . MET A 1 188 ? 28.267 81.396 98.067 1.00 46.07 345 MET A O 1
ATOM 1548 N N . LEU A 1 189 ? 28.836 79.473 99.085 1.00 37.24 346 LEU A N 1
ATOM 1549 C CA . LEU A 1 189 ? 29.641 80.140 100.105 1.00 38.73 346 LEU A CA 1
ATOM 1550 C C . LEU A 1 189 ? 30.884 80.750 99.467 1.00 43.23 346 LEU A C 1
ATOM 1551 O O . LEU A 1 189 ? 31.362 81.801 99.894 1.00 44.79 346 LEU A O 1
ATOM 1556 N N . LYS A 1 190 ? 31.407 80.082 98.444 1.00 39.73 347 LYS A N 1
ATOM 1557 C CA . LYS A 1 190 ? 32.559 80.601 97.716 1.00 41.01 347 LYS A CA 1
ATOM 1558 C C . LYS A 1 190 ? 32.131 81.736 96.785 1.00 40.50 347 LYS A C 1
ATOM 1559 O O . LYS A 1 190 ? 32.884 82.682 96.558 1.00 44.34 347 LYS A O 1
ATOM 1565 N N . VAL A 1 191 ? 30.915 81.632 96.253 1.00 38.68 348 VAL A N 1
ATOM 1566 C CA . VAL A 1 191 ? 30.363 82.652 95.365 1.00 42.21 348 VAL A CA 1
ATOM 1567 C C . VAL A 1 191 ? 30.183 83.986 96.089 1.00 46.55 348 VAL A C 1
ATOM 1568 O O . VAL A 1 191 ? 30.531 85.045 95.558 1.00 45.58 348 VAL A O 1
ATOM 1572 N N . LYS A 1 192 ? 29.655 83.932 97.309 1.00 45.38 349 LYS A N 1
ATOM 1573 C CA . LYS A 1 192 ? 29.410 85.146 98.084 1.00 52.04 349 LYS A CA 1
ATOM 1574 C C . LYS A 1 192 ? 30.705 85.847 98.499 1.00 52.95 349 LYS A C 1
ATOM 1575 O O . LYS A 1 192 ? 30.690 87.021 98.864 1.00 52.59 349 LYS A O 1
ATOM 1581 N N . GLN A 1 193 ? 31.822 85.129 98.442 1.00 51.00 350 GLN A N 1
ATOM 1582 C CA . GLN A 1 193 ? 33.121 85.731 98.724 1.00 57.03 350 GLN A CA 1
ATOM 1583 C C . GLN A 1 193 ? 33.629 86.529 97.527 1.00 56.99 350 GLN A C 1
ATOM 1584 O O . GLN A 1 193 ? 34.436 87.444 97.678 1.00 58.94 350 GLN A O 1
ATOM 1590 N N . GLU A 1 194 ? 33.148 86.178 96.339 1.00 58.59 351 GLU A N 1
ATOM 1591 C CA . GLU A 1 194 ? 33.677 86.737 95.099 1.00 59.98 351 GLU A CA 1
ATOM 1592 C C . GLU A 1 194 ? 32.710 87.696 94.408 1.00 59.60 351 GLU A C 1
ATOM 1593 O O . GLU A 1 194 ? 33.129 88.585 93.668 1.00 61.40 351 GLU A O 1
ATOM 1599 N N . ILE A 1 195 ? 31.416 87.508 94.645 1.00 57.27 352 ILE A N 1
ATOM 1600 C CA . ILE A 1 195 ? 30.392 88.287 93.958 1.00 59.04 352 ILE A CA 1
ATOM 1601 C C . ILE A 1 195 ? 29.530 89.064 94.948 1.00 59.45 352 ILE A C 1
ATOM 1602 O O . ILE A 1 195 ? 29.142 88.539 95.992 1.00 55.32 352 ILE A O 1
ATOM 1607 N N . ASP A 1 196 ? 29.237 90.319 94.619 1.00 62.75 353 ASP A N 1
ATOM 1608 C CA . ASP A 1 196 ? 28.329 91.123 95.427 1.00 68.21 353 ASP A CA 1
ATOM 1609 C C . ASP A 1 196 ? 26.938 90.491 95.439 1.00 60.63 353 ASP A C 1
ATOM 1610 O O . ASP A 1 196 ? 26.461 90.000 94.415 1.00 53.52 353 ASP A O 1
ATOM 1615 N N . ASN A 1 197 ? 26.303 90.494 96.607 1.00 58.59 354 ASN A N 1
ATOM 1616 C CA . ASN A 1 197 ? 25.017 89.832 96.794 1.00 55.28 354 ASN A CA 1
ATOM 1617 C C . ASN A 1 197 ? 23.918 90.412 95.907 1.00 54.29 354 ASN A C 1
ATOM 1618 O O . ASN A 1 197 ? 23.861 91.617 95.683 1.00 57.51 354 ASN A O 1
ATOM 1623 N N . ASN A 1 198 ? 23.056 89.539 95.395 1.00 51.71 355 ASN A N 1
ATOM 1624 C CA . ASN A 1 198 ? 21.911 89.957 94.592 1.00 52.33 355 ASN A CA 1
ATOM 1625 C C . ASN A 1 198 ? 20.748 88.990 94.789 1.00 46.60 355 ASN A C 1
ATOM 1626 O O . ASN A 1 198 ? 20.893 87.976 95.471 1.00 44.07 355 ASN A O 1
ATOM 1631 N N . VAL A 1 199 ? 19.600 89.298 94.191 1.00 47.85 356 VAL A N 1
ATOM 1632 C CA . VAL A 1 199 ? 18.399 88.489 94.400 1.00 46.85 356 VAL A CA 1
ATOM 1633 C C . VAL A 1 199 ? 18.521 87.089 93.793 1.00 43.57 356 VAL A C 1
ATOM 1634 O O . VAL A 1 199 ? 17.925 86.138 94.299 1.00 41.98 356 VAL A O 1
ATOM 1638 N N . THR A 1 200 ? 19.294 86.961 92.718 1.00 42.95 357 THR A N 1
ATOM 1639 C CA . THR A 1 200 ? 19.524 85.654 92.105 1.00 42.59 357 THR A CA 1
ATOM 1640 C C . THR A 1 200 ? 20.296 84.747 93.061 1.00 37.55 357 THR A C 1
ATOM 1641 O O . THR A 1 200 ? 19.954 83.578 93.235 1.00 36.02 357 THR A O 1
ATOM 1645 N N . ILE A 1 201 ? 21.332 85.298 93.685 1.00 39.11 358 ILE A N 1
ATOM 1646 C CA . ILE A 1 201 ? 22.096 84.567 94.690 1.00 41.63 358 ILE A CA 1
ATOM 1647 C C . IL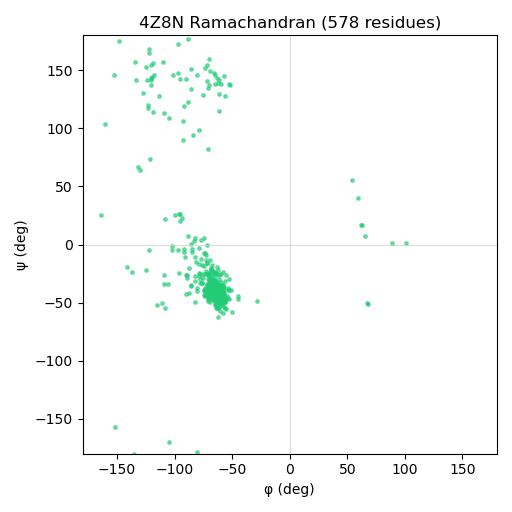E A 1 201 ? 21.206 84.200 95.874 1.00 42.39 358 ILE A C 1
ATOM 1648 O O . ILE A 1 201 ? 21.234 83.068 96.359 1.00 41.38 358 ILE A O 1
ATOM 1653 N N . SER A 1 202 ? 20.408 85.163 96.325 1.00 44.08 359 SER A N 1
ATOM 1654 C CA . SER A 1 202 ? 19.501 84.944 97.444 1.00 45.67 359 SER A CA 1
ATOM 1655 C C . SER A 1 202 ? 18.480 83.856 97.124 1.00 44.86 359 SER A C 1
ATOM 1656 O O . SER A 1 202 ? 18.147 83.039 97.981 1.00 39.92 359 SER A O 1
ATOM 1659 N N . ALA A 1 203 ? 17.997 83.840 95.885 1.00 42.35 360 ALA A N 1
ATOM 1660 C CA . ALA A 1 203 ? 17.008 82.851 95.456 1.00 45.24 360 ALA A CA 1
ATOM 1661 C C . ALA A 1 203 ? 17.576 81.427 95.426 1.00 33.65 360 ALA A C 1
ATOM 1662 O O . ALA A 1 203 ? 16.900 80.471 95.799 1.00 35.52 360 ALA A O 1
ATOM 1664 N N . ILE A 1 204 ? 18.819 81.304 94.968 1.00 41.38 361 ILE A N 1
ATOM 1665 C CA . ILE A 1 204 ? 19.528 80.028 94.881 1.00 38.56 361 ILE A CA 1
ATOM 1666 C C . ILE A 1 204 ? 19.676 79.413 96.268 1.00 42.04 361 ILE A C 1
ATOM 1667 O O . ILE A 1 204 ? 19.337 78.251 96.522 1.00 40.70 361 ILE A O 1
ATOM 1672 N N . ASN A 1 205 ? 20.234 80.235 97.140 1.00 39.07 362 ASN A N 1
ATOM 1673 C CA . ASN A 1 205 ? 20.262 80.080 98.580 1.00 45.58 362 ASN A CA 1
ATOM 1674 C C . ASN A 1 205 ? 18.952 79.674 99.246 1.00 44.76 362 ASN A C 1
ATOM 1675 O O . ASN A 1 205 ? 18.954 78.758 100.051 1.00 47.14 362 ASN A O 1
ATOM 1680 N N . PHE A 1 206 ? 17.839 80.320 98.901 1.00 36.37 363 PHE A N 1
ATOM 1681 C CA . PHE A 1 206 ? 16.526 79.912 99.419 1.00 37.73 363 PHE A CA 1
ATOM 1682 C C . PHE A 1 206 ? 16.021 78.572 98.855 1.00 39.77 363 PHE A C 1
ATOM 1683 O O . PHE A 1 206 ? 15.497 77.722 99.588 1.00 39.31 363 PHE A O 1
ATOM 1691 N N . LEU A 1 207 ? 16.160 78.411 97.542 1.00 41.56 364 LEU A N 1
ATOM 1692 C CA . LEU A 1 207 ? 15.708 77.209 96.843 1.00 39.49 364 LEU A CA 1
ATOM 1693 C C . LEU A 1 207 ? 16.497 75.957 97.246 1.00 40.31 364 LEU A C 1
ATOM 1694 O O . LEU A 1 207 ? 15.904 74.914 97.502 1.00 37.21 364 LEU A O 1
ATOM 1699 N N . GLN A 1 208 ? 17.802 76.108 97.461 1.00 38.92 365 GLN A N 1
ATOM 1700 C CA . GLN A 1 208 ? 18.647 75.058 98.012 1.00 42.06 365 GLN A CA 1
ATOM 1701 C C . GLN A 1 208 ? 18.192 74.669 99.398 1.00 44.11 365 GLN A C 1
ATOM 1702 O O . GLN A 1 208 ? 18.171 73.521 99.730 1.00 34.77 365 GLN A O 1
ATOM 1708 N N . GLU A 1 209 ? 17.845 75.645 100.214 1.00 47.44 366 GLU A N 1
ATOM 1709 C CA . GLU A 1 209 ? 17.437 75.313 101.582 1.00 50.33 366 GLU A CA 1
ATOM 1710 C C . GLU A 1 209 ? 16.095 74.584 101.643 1.00 46.42 366 GLU A C 1
ATOM 1711 O O . GLU A 1 209 ? 15.938 73.633 102.411 1.00 47.55 366 GLU A O 1
ATOM 1717 N N . GLU A 1 210 ? 15.122 75.024 100.851 1.00 35.93 367 GLU A N 1
ATOM 1718 C CA . GLU A 1 210 ? 13.815 74.381 100.892 1.00 43.31 367 GLU A CA 1
ATOM 1719 C C . GLU A 1 210 ? 13.867 73.016 100.206 1.00 37.26 367 GLU A C 1
ATOM 1720 O O . GLU A 1 210 ? 13.085 72.129 100.533 1.00 38.30 367 GLU A O 1
ATOM 1726 N N . MET A 1 211 ? 14.805 72.828 99.284 1.00 37.67 368 MET A N 1
ATOM 1727 C CA . MET A 1 211 ? 14.988 71.507 98.690 1.00 35.84 368 MET A CA 1
ATOM 1728 C C . MET A 1 211 ? 15.574 70.539 99.712 1.00 34.50 368 MET A C 1
ATOM 1729 O O . MET A 1 211 ? 15.192 69.369 99.754 1.00 34.78 368 MET A O 1
ATOM 1734 N N . LEU A 1 212 ? 16.487 71.033 100.545 1.00 36.00 369 LEU A N 1
ATOM 1735 C CA . LEU A 1 212 ? 17.037 70.233 101.633 1.00 37.55 369 LEU A CA 1
ATOM 1736 C C . LEU A 1 212 ? 15.957 69.930 102.675 1.00 41.13 369 LEU A C 1
ATOM 1737 O O . LEU A 1 212 ? 15.921 68.835 103.238 1.00 39.90 369 LEU A O 1
ATOM 1742 N N . ASP A 1 213 ? 15.073 70.896 102.915 1.00 42.74 370 ASP A N 1
ATOM 1743 C CA . ASP A 1 213 ? 13.963 70.713 103.855 1.00 45.59 370 ASP A CA 1
ATOM 1744 C C . ASP A 1 213 ? 12.979 69.657 103.370 1.00 41.34 370 ASP A C 1
ATOM 1745 O O . ASP A 1 213 ? 12.479 68.852 104.155 1.00 44.42 370 ASP A O 1
ATOM 1750 N N . ILE A 1 214 ? 12.691 69.684 102.074 1.00 39.42 371 ILE A N 1
ATOM 1751 C CA . ILE A 1 214 ? 11.837 68.680 101.452 1.00 42.23 371 ILE A CA 1
ATOM 1752 C C . ILE A 1 214 ? 12.461 67.292 101.595 1.00 40.76 371 ILE A C 1
ATOM 1753 O O . ILE A 1 214 ? 11.768 66.318 101.891 1.00 36.90 371 ILE A O 1
ATOM 1758 N N . ILE A 1 215 ? 13.772 67.207 101.394 1.00 38.28 372 ILE A N 1
ATOM 1759 C CA . ILE A 1 215 ? 14.486 65.938 101.540 1.00 37.04 372 ILE A CA 1
ATOM 1760 C C . ILE A 1 215 ? 14.405 65.429 102.979 1.00 36.38 372 ILE A C 1
ATOM 1761 O O . ILE A 1 215 ? 14.203 64.234 103.209 1.00 33.91 372 ILE A O 1
ATOM 1766 N N . THR A 1 216 ? 14.539 66.339 103.941 1.00 33.51 373 THR A N 1
ATOM 1767 C CA . THR A 1 216 ? 14.406 65.986 105.353 1.00 35.24 373 THR A CA 1
ATOM 1768 C C . THR A 1 216 ? 13.039 65.359 105.646 1.00 34.86 373 THR A C 1
ATOM 1769 O O . THR A 1 216 ? 12.952 64.330 106.313 1.00 36.98 373 THR A O 1
ATOM 1773 N N . ILE A 1 217 ? 11.978 65.979 105.136 1.00 32.83 374 ILE A N 1
ATOM 1774 C CA . ILE A 1 217 ? 10.633 65.418 105.251 1.00 36.60 374 ILE A CA 1
ATOM 1775 C C . ILE A 1 217 ? 10.539 64.070 104.533 1.00 31.41 374 ILE A C 1
ATOM 1776 O O . ILE A 1 217 ? 9.966 63.112 105.054 1.00 29.38 374 ILE A O 1
ATOM 1781 N N . GLY A 1 218 ? 11.112 64.005 103.335 1.00 30.71 375 GLY A N 1
ATOM 1782 C CA . GLY A 1 218 ? 11.120 62.783 102.552 1.00 35.74 375 GLY A CA 1
ATOM 1783 C C . GLY A 1 218 ? 11.847 61.643 103.240 1.00 35.12 375 GLY A C 1
ATOM 1784 O O . GLY A 1 218 ? 11.442 60.486 103.138 1.00 38.42 375 GLY A O 1
ATOM 1785 N N . GLU A 1 219 ? 12.926 61.971 103.944 1.00 32.74 376 GLU A N 1
ATOM 1786 C CA . GLU A 1 219 ? 13.678 60.975 104.702 1.00 37.19 376 GLU A CA 1
ATOM 1787 C C . GLU A 1 219 ? 12.871 60.470 105.894 1.00 33.75 376 GLU A C 1
ATOM 1788 O O . GLU A 1 219 ? 12.966 59.302 106.269 1.00 32.72 376 GLU A O 1
ATOM 1794 N N . ALA A 1 220 ? 12.078 61.358 106.487 1.00 34.89 377 ALA A N 1
ATOM 1795 C CA . ALA A 1 220 ? 11.208 60.985 107.597 1.00 36.76 377 ALA A CA 1
ATOM 1796 C C . ALA A 1 220 ? 10.146 59.979 107.144 1.00 35.25 377 ALA A C 1
ATOM 1797 O O . ALA A 1 220 ? 9.893 58.980 107.821 1.00 34.37 377 ALA A O 1
ATOM 1799 N N . HIS A 1 221 ? 9.530 60.245 105.997 1.00 31.87 378 HIS A N 1
ATOM 1800 C CA . HIS A 1 221 ? 8.558 59.320 105.423 1.00 31.78 378 HIS A CA 1
ATOM 1801 C C . HIS A 1 221 ? 9.223 58.021 104.981 1.00 33.22 378 HIS A C 1
ATOM 1802 O O . HIS A 1 221 ? 8.649 56.943 105.126 1.00 32.34 378 HIS A O 1
ATOM 1809 N N . THR A 1 222 ? 10.431 58.134 104.435 1.00 30.99 379 THR A N 1
ATOM 1810 C CA . THR A 1 222 ? 11.199 56.970 104.003 1.00 36.30 379 THR A CA 1
ATOM 1811 C C . THR A 1 222 ? 11.475 56.016 105.166 1.00 38.56 379 THR A C 1
ATOM 1812 O O . THR A 1 222 ? 11.404 54.795 105.013 1.00 35.36 379 THR A O 1
ATOM 1816 N N . GLY A 1 223 ? 11.788 56.581 106.328 1.00 38.90 380 GLY A N 1
ATOM 1817 C CA . GLY A 1 223 ? 11.996 55.787 107.525 1.00 39.04 380 GLY A CA 1
ATOM 1818 C C . GLY A 1 223 ? 10.762 54.987 107.907 1.00 40.20 380 GLY A C 1
ATOM 1819 O O . GLY A 1 223 ? 10.868 53.831 108.316 1.00 41.00 380 GLY A O 1
ATOM 1820 N N . LYS A 1 224 ? 9.590 55.603 107.770 1.00 36.44 381 LYS A N 1
ATOM 1821 C CA . LYS A 1 224 ? 8.329 54.942 108.095 1.00 36.84 381 LYS A CA 1
ATOM 1822 C C . LYS A 1 224 ? 8.020 53.825 107.105 1.00 37.09 381 LYS A C 1
ATOM 1823 O O . LYS A 1 224 ? 7.558 52.751 107.492 1.00 35.38 381 LYS A O 1
ATOM 1829 N N . ILE A 1 225 ? 8.267 54.092 105.826 1.00 35.13 382 ILE A N 1
ATOM 1830 C CA . ILE A 1 225 ? 8.045 53.107 104.775 1.00 34.11 382 ILE A CA 1
ATOM 1831 C C . ILE A 1 225 ? 8.888 51.857 105.003 1.00 39.46 382 ILE A C 1
ATOM 1832 O O . ILE A 1 225 ? 8.379 50.737 104.962 1.00 42.36 382 ILE A O 1
ATOM 1837 N N . ILE A 1 226 ? 10.177 52.061 105.256 1.00 41.20 383 ILE A N 1
ATOM 1838 C CA . ILE A 1 226 ? 11.100 50.960 105.509 1.00 44.43 383 ILE A CA 1
ATOM 1839 C C . ILE A 1 226 ? 10.721 50.200 106.780 1.00 44.24 383 ILE A C 1
ATOM 1840 O O . ILE A 1 226 ? 10.738 48.969 106.807 1.00 45.10 383 ILE A O 1
ATOM 1845 N N . HIS A 1 227 ? 10.366 50.943 107.824 1.00 44.03 384 HIS A N 1
ATOM 1846 C CA . HIS A 1 227 ? 9.945 50.346 109.087 1.00 45.44 384 HIS A CA 1
ATOM 1847 C C . HIS A 1 227 ? 8.696 49.487 108.910 1.00 47.00 384 HIS A C 1
ATOM 1848 O O . HIS A 1 227 ? 8.624 48.363 109.413 1.00 42.67 384 HIS A O 1
ATOM 1855 N N . GLY A 1 228 ? 7.715 50.021 108.191 1.00 41.53 385 GLY A N 1
ATOM 1856 C CA . GLY A 1 228 ? 6.470 49.313 107.966 1.00 39.48 385 GLY A CA 1
ATOM 1857 C C . GLY A 1 228 ? 6.647 48.070 107.115 1.00 42.17 385 GLY A C 1
ATOM 1858 O O . GLY A 1 228 ? 6.141 47.000 107.456 1.00 43.33 385 GLY A O 1
ATOM 1859 N N . LYS A 1 229 ? 7.372 48.213 106.009 1.00 36.86 386 LYS A N 1
ATOM 1860 C CA . LYS A 1 229 ? 7.565 47.117 105.066 1.00 40.67 386 LYS A CA 1
ATOM 1861 C C . LYS A 1 229 ? 8.337 45.947 105.672 1.00 43.36 386 LYS A C 1
ATOM 1862 O O . LYS A 1 229 ? 7.909 44.796 105.574 1.00 44.41 386 LYS A O 1
ATOM 1868 N N . GLU A 1 230 ? 9.472 46.241 106.296 1.00 44.29 387 GLU A N 1
ATOM 1869 C CA . GLU A 1 230 ? 10.314 45.196 106.871 1.00 48.55 387 GLU A CA 1
ATOM 1870 C C . GLU A 1 230 ? 9.600 44.432 107.981 1.00 44.90 387 GLU A C 1
ATOM 1871 O O . GLU A 1 230 ? 9.777 43.224 108.120 1.00 47.48 387 GLU A O 1
ATOM 1877 N N . ASN A 1 231 ? 8.793 45.134 108.769 1.00 45.62 388 ASN A N 1
ATOM 1878 C CA . ASN A 1 231 ? 8.051 44.479 109.840 1.00 49.38 388 ASN A CA 1
ATOM 1879 C C . ASN A 1 231 ? 6.944 43.585 109.292 1.00 46.73 388 ASN A C 1
ATOM 1880 O O . ASN A 1 231 ? 6.702 42.500 109.819 1.00 50.76 388 ASN A O 1
ATOM 1885 N N . VAL A 1 232 ? 6.277 44.043 108.236 1.00 42.66 389 VAL A N 1
ATOM 1886 C CA . VAL A 1 232 ? 5.277 43.226 107.556 1.00 41.79 389 VAL A CA 1
ATOM 1887 C C . VAL A 1 232 ? 5.932 41.955 107.033 1.00 44.41 389 VAL A C 1
ATOM 1888 O O . VAL A 1 232 ? 5.421 40.853 107.232 1.00 46.10 389 VAL A O 1
ATOM 1892 N N . LEU A 1 233 ? 7.078 42.118 106.379 1.00 42.05 390 LEU A N 1
ATOM 1893 C CA . LEU A 1 233 ? 7.820 40.986 105.841 1.00 50.04 390 LEU A CA 1
ATOM 1894 C C . LEU A 1 233 ? 8.339 40.080 106.954 1.00 56.27 390 LEU A C 1
ATOM 1895 O O . LEU A 1 233 ? 8.444 38.864 106.776 1.00 52.85 390 LEU A O 1
ATOM 1900 N N . LYS A 1 234 ? 8.658 40.669 108.103 1.00 53.45 391 LYS A N 1
ATOM 1901 C CA . LYS A 1 234 ? 9.145 39.885 109.233 1.00 62.73 391 LYS A CA 1
ATOM 1902 C C . LYS A 1 234 ? 8.042 38.994 109.804 1.00 61.02 391 LYS A C 1
ATOM 1903 O O . LYS A 1 234 ? 8.296 37.854 110.191 1.00 63.48 391 LYS A O 1
ATOM 1909 N N . LEU A 1 235 ? 6.818 39.513 109.841 1.00 59.70 392 LEU A N 1
ATOM 1910 C CA . LEU A 1 235 ? 5.678 38.753 110.347 1.00 59.32 392 LEU A CA 1
ATOM 1911 C C . LEU A 1 235 ? 5.460 37.472 109.546 1.00 60.19 392 LEU A C 1
ATOM 1912 O O . LEU A 1 235 ? 5.015 36.459 110.087 1.00 64.23 392 LEU A O 1
ATOM 1917 N N . GLN A 1 236 ? 5.784 37.524 108.258 1.00 63.21 393 GLN A N 1
ATOM 1918 C CA . GLN A 1 236 ? 5.637 36.366 107.383 1.00 70.90 393 GLN A CA 1
ATOM 1919 C C . GLN A 1 236 ? 6.652 35.277 107.726 1.00 76.99 393 GLN A C 1
ATOM 1920 O O . GLN A 1 236 ? 6.334 34.087 107.689 1.00 80.91 393 GLN A O 1
ATOM 1926 N N . ASN A 1 237 ? 7.871 35.689 108.060 1.00 79.60 394 ASN A N 1
ATOM 1927 C CA . ASN A 1 237 ? 8.935 34.746 108.391 1.00 86.11 394 ASN A CA 1
ATOM 1928 C C . ASN A 1 237 ? 8.698 34.024 109.712 1.00 87.82 394 ASN A C 1
ATOM 1929 O O . ASN A 1 237 ? 9.051 32.854 109.858 1.00 92.56 394 ASN A O 1
ATOM 1934 N N . ASN A 1 238 ? 8.104 34.724 110.673 1.00 84.50 395 ASN A N 1
ATOM 1935 C CA . ASN A 1 238 ? 7.839 34.138 111.981 1.00 88.50 395 ASN A CA 1
ATOM 1936 C C . ASN A 1 238 ? 6.722 33.103 111.916 1.00 91.24 395 ASN A C 1
ATOM 1937 O O . ASN A 1 238 ? 5.735 33.281 111.203 1.00 88.59 395 ASN A O 1
ATOM 1942 N N . ASN A 1 239 ? 6.888 32.017 112.663 1.00 96.43 396 ASN A N 1
ATOM 1943 C CA . ASN A 1 239 ? 5.906 30.941 112.668 1.00 99.16 396 ASN A CA 1
ATOM 1944 C C . ASN A 1 239 ? 4.777 31.189 113.659 1.00 96.41 396 ASN A C 1
ATOM 1945 O O . ASN A 1 239 ? 5.011 31.573 114.806 1.00 97.53 396 ASN A O 1
ATOM 1950 N N . ILE A 1 240 ? 3.549 30.971 113.203 1.00 92.69 397 ILE A N 1
ATOM 1951 C CA . ILE A 1 240 ? 2.384 31.090 114.064 1.00 89.99 397 ILE A CA 1
ATOM 1952 C C . ILE A 1 240 ? 1.669 29.741 114.096 1.00 93.78 397 ILE A C 1
ATOM 1953 O O . ILE A 1 240 ? 1.628 29.027 113.091 1.00 97.24 397 ILE A O 1
ATOM 1958 N N . PRO A 1 241 ? 1.147 29.359 115.270 1.00 93.09 398 PRO A N 1
ATOM 1959 C CA . PRO A 1 241 ? 0.368 28.121 115.344 1.00 94.86 398 PRO A CA 1
ATOM 1960 C C . PRO A 1 241 ? -0.998 28.301 114.697 1.00 92.55 398 PRO A C 1
ATOM 1961 O O . PRO A 1 241 ? -1.509 29.421 114.672 1.00 88.99 398 PRO A O 1
ATOM 1965 N N . PRO A 1 242 ? -1.580 27.214 114.168 1.00 94.62 399 PRO A N 1
ATOM 1966 C CA . PRO A 1 242 ? -2.912 27.265 113.555 1.00 91.50 399 PRO A CA 1
ATOM 1967 C C . PRO A 1 242 ? -3.978 27.765 114.529 1.00 86.80 399 PRO A C 1
ATOM 1968 O O . PRO A 1 242 ? -5.014 28.277 114.101 1.00 82.71 399 PRO A O 1
ATOM 1972 N N . GLN A 1 243 ? -3.715 27.615 115.825 1.00 87.31 400 GLN A N 1
ATOM 1973 C CA . GLN A 1 243 ? -4.638 28.053 116.865 1.00 85.81 400 GLN A CA 1
ATOM 1974 C C . GLN A 1 243 ? -3.938 28.950 117.888 1.00 82.18 400 GLN A C 1
ATOM 1975 O O . GLN A 1 243 ? -2.872 28.607 118.397 1.00 83.53 400 GLN A O 1
ATOM 1981 N N . VAL A 1 244 ? -4.539 30.101 118.177 1.00 76.75 401 VAL A N 1
ATOM 1982 C CA . VAL A 1 244 ? -4.036 30.999 119.215 1.00 74.90 401 VAL A CA 1
ATOM 1983 C C . VAL A 1 244 ? -5.191 31.482 120.090 1.00 74.46 401 VAL A C 1
ATOM 1984 O O . VAL A 1 244 ? -6.346 31.453 119.664 1.00 74.70 401 VAL A O 1
ATOM 1988 N N . PRO A 1 245 ? -4.890 31.907 121.328 1.00 74.96 402 PRO A N 1
ATOM 1989 C CA . PRO A 1 245 ? -5.931 32.528 122.154 1.00 73.98 402 PRO A CA 1
ATOM 1990 C C . PRO A 1 245 ? -6.318 33.905 121.618 1.00 71.65 402 PRO A C 1
ATOM 1991 O O . PRO A 1 245 ? -5.537 34.510 120.881 1.00 69.19 402 PRO A O 1
ATOM 1995 N N . LEU A 1 246 ? -7.501 34.388 121.987 1.00 70.60 403 LEU A N 1
ATOM 1996 C CA . LEU A 1 246 ? -8.028 35.641 121.451 1.00 67.25 403 LEU A CA 1
ATOM 1997 C C . LEU A 1 246 ? -7.156 36.849 121.785 1.00 71.51 403 LEU A C 1
ATOM 1998 O O . LEU A 1 246 ? -6.948 37.719 120.938 1.00 71.82 403 LEU A O 1
ATOM 2003 N N . SER A 1 247 ? -6.658 36.904 123.017 1.00 73.71 404 SER A N 1
ATOM 2004 C CA . SER A 1 247 ? -5.815 38.013 123.455 1.00 73.61 404 SER A CA 1
ATOM 2005 C C . SER A 1 247 ? -4.596 38.156 122.551 1.00 72.64 404 SER A C 1
ATOM 2006 O O . SER A 1 247 ? -4.152 39.266 122.253 1.00 72.06 404 SER A O 1
ATOM 2009 N N . THR A 1 248 ? -4.063 37.019 122.118 1.00 72.08 405 THR A N 1
ATOM 2010 C CA . THR A 1 248 ? -2.952 36.995 121.178 1.00 68.18 405 THR A CA 1
ATOM 2011 C C . THR A 1 248 ? -3.412 37.461 119.801 1.00 64.83 405 THR A C 1
ATOM 2012 O O . THR A 1 248 ? -2.730 38.242 119.137 1.00 61.61 405 THR A O 1
ATOM 2016 N N . LEU A 1 249 ? -4.581 36.981 119.390 1.00 63.66 406 LEU A N 1
ATOM 2017 C CA . LEU A 1 249 ? -5.133 37.283 118.074 1.00 61.68 406 LEU A CA 1
ATOM 2018 C C . LEU A 1 249 ? -5.327 38.779 117.858 1.00 60.27 406 LEU A C 1
ATOM 2019 O O . LEU A 1 249 ? -5.034 39.298 116.780 1.00 60.17 406 LEU A O 1
ATOM 2024 N N . LYS A 1 250 ? -5.827 39.463 118.883 1.00 59.96 407 LYS A N 1
ATOM 2025 C CA . LYS A 1 250 ? -6.043 40.905 118.811 1.00 60.44 407 LYS A CA 1
ATOM 2026 C C . LYS A 1 250 ? -4.744 41.640 118.510 1.00 59.84 407 LYS A C 1
ATOM 2027 O O . LYS A 1 250 ? -4.709 42.545 117.674 1.00 56.85 407 LYS A O 1
ATOM 2033 N N . LYS A 1 251 ? -3.678 41.241 119.195 1.00 61.73 408 LYS A N 1
ATOM 2034 C CA . LYS A 1 251 ? -2.377 41.875 119.023 1.00 61.39 408 LYS A CA 1
ATOM 2035 C C . LYS A 1 251 ? -1.791 41.568 117.648 1.00 58.84 408 LYS A C 1
ATOM 2036 O O . LYS A 1 251 ? -1.175 42.433 117.025 1.00 55.28 408 LYS A O 1
ATOM 2042 N N . LEU A 1 252 ? -1.989 40.340 117.175 1.00 58.29 409 LEU A N 1
ATOM 2043 C CA . LEU A 1 252 ? -1.552 39.963 115.835 1.00 54.48 409 LEU A CA 1
ATOM 2044 C C . LEU A 1 252 ? -2.273 40.811 114.792 1.00 52.06 409 LEU A C 1
ATOM 2045 O O . LEU A 1 252 ? -1.653 41.321 113.856 1.00 46.09 409 LEU A O 1
ATOM 2050 N N . TYR A 1 253 ? -3.583 40.963 114.969 1.00 51.24 410 TYR A N 1
ATOM 2051 C CA . TYR A 1 253 ? -4.387 41.811 114.097 1.00 45.41 410 TYR A CA 1
ATOM 2052 C C . TYR A 1 253 ? -3.880 43.250 114.117 1.00 45.29 410 TYR A C 1
ATOM 2053 O O . TYR A 1 253 ? -3.616 43.845 113.072 1.00 45.32 410 TYR A O 1
ATOM 2062 N N . PHE A 1 254 ? -3.744 43.797 115.320 1.00 43.39 411 PHE A N 1
ATOM 2063 C CA . PHE A 1 254 ? -3.426 45.208 115.499 1.00 45.69 411 PHE A CA 1
ATOM 2064 C C . PHE A 1 254 ? -2.010 45.544 115.040 1.00 46.78 411 PHE A C 1
ATOM 2065 O O . PHE A 1 254 ? -1.782 46.592 114.441 1.00 42.41 411 PHE A O 1
ATOM 2073 N N . ASP A 1 255 ? -1.062 44.657 115.325 1.00 49.29 412 ASP A N 1
ATOM 2074 C CA . ASP A 1 255 ? 0.318 44.856 114.893 1.00 48.36 412 ASP A CA 1
ATOM 2075 C C . ASP A 1 255 ? 0.420 44.877 113.372 1.00 42.20 412 ASP A C 1
ATOM 2076 O O . ASP A 1 255 ? 1.121 45.710 112.802 1.00 38.18 412 ASP A O 1
ATOM 2081 N N . SER A 1 256 ? -0.288 43.958 112.724 1.00 39.31 413 SER A N 1
ATOM 2082 C CA . SER A 1 256 ? -0.291 43.860 111.268 1.00 42.70 413 SER A CA 1
ATOM 2083 C C . SER A 1 256 ? -0.849 45.117 110.622 1.00 41.26 413 SER A C 1
ATOM 2084 O O . SER A 1 256 ? -0.241 45.684 109.715 1.00 44.31 413 SER A O 1
ATOM 2087 N N . ALA A 1 257 ? -2.016 45.540 111.093 1.00 39.91 414 ALA A N 1
ATOM 2088 C CA . ALA A 1 257 ? -2.695 46.698 110.531 1.00 39.34 414 ALA A CA 1
ATOM 2089 C C . ALA A 1 257 ? -1.896 47.973 110.775 1.00 37.62 414 ALA A C 1
ATOM 2090 O O . ALA A 1 257 ? -1.852 48.854 109.920 1.00 38.73 414 ALA A O 1
ATOM 2092 N N . ASN A 1 258 ? -1.262 48.061 111.939 1.00 37.06 415 ASN A N 1
ATOM 2093 C CA . ASN A 1 258 ? -0.467 49.235 112.284 1.00 42.55 415 ASN A CA 1
ATOM 2094 C C . ASN A 1 258 ? 0.796 49.348 111.431 1.00 40.07 415 ASN A C 1
ATOM 2095 O O . ASN A 1 258 ? 1.186 50.441 111.029 1.00 38.79 415 ASN A O 1
ATOM 2100 N N . PHE A 1 259 ? 1.432 48.215 111.156 1.00 40.03 416 PHE A N 1
ATOM 2101 C CA . PHE A 1 259 ? 2.609 48.196 110.292 1.00 40.91 416 PHE A CA 1
ATOM 2102 C C . PHE A 1 259 ? 2.265 48.634 108.870 1.00 41.14 416 PHE A C 1
ATOM 2103 O O . PHE A 1 259 ? 3.005 49.402 108.250 1.00 34.87 416 PHE A O 1
ATOM 2111 N N . TYR A 1 260 ? 1.140 48.153 108.350 1.00 42.33 417 TYR A N 1
ATOM 2112 C CA . TYR A 1 260 ? 0.746 48.510 106.992 1.00 40.09 417 TYR A CA 1
ATOM 2113 C C . TYR A 1 260 ? 0.243 49.950 106.917 1.00 35.95 417 TYR A C 1
ATOM 2114 O O . TYR A 1 260 ? 0.520 50.658 105.949 1.00 31.93 417 TYR A O 1
ATOM 2123 N N . ALA A 1 261 ? -0.493 50.379 107.938 1.00 33.82 418 ALA A N 1
ATOM 2124 C CA . ALA A 1 261 ? -1.003 51.748 107.982 1.00 40.27 418 ALA A CA 1
ATOM 2125 C C . ALA A 1 261 ? 0.146 52.751 107.996 1.00 36.57 418 ALA A C 1
ATOM 2126 O O . ALA A 1 261 ? 0.074 53.797 107.353 1.00 35.83 418 ALA A O 1
ATOM 2128 N N . THR A 1 262 ? 1.204 52.415 108.728 1.00 35.15 419 THR A N 1
ATOM 2129 C CA . THR A 1 262 ? 2.409 53.237 108.785 1.00 37.68 419 THR A CA 1
ATOM 2130 C C . THR A 1 262 ? 3.080 53.309 107.417 1.00 38.78 419 THR A C 1
ATOM 2131 O O . THR A 1 262 ? 3.485 54.381 106.964 1.00 41.84 419 THR A O 1
ATOM 2135 N N . TYR A 1 263 ? 3.192 52.155 106.768 1.00 35.62 420 TYR A N 1
ATOM 2136 C CA . TYR A 1 263 ? 3.750 52.066 105.427 1.00 34.23 420 TYR A CA 1
ATOM 2137 C C . TYR A 1 263 ? 2.931 52.885 104.431 1.00 35.88 420 TYR A C 1
ATOM 2138 O O . TYR A 1 263 ? 3.476 53.686 103.671 1.00 34.12 420 TYR A O 1
ATOM 2147 N N . LYS A 1 264 ? 1.618 52.683 104.448 1.00 32.80 421 LYS A N 1
ATOM 2148 C CA . LYS A 1 264 ? 0.725 53.330 103.494 1.00 34.64 421 LYS A CA 1
ATOM 2149 C C . LYS A 1 264 ? 0.658 54.845 103.693 1.00 33.88 421 LYS A C 1
ATOM 2150 O O . LYS A 1 264 ? 0.647 55.605 102.727 1.00 36.39 421 LYS A O 1
ATOM 2156 N N . PHE A 1 265 ? 0.608 55.271 104.951 1.00 32.16 422 PHE A N 1
ATOM 2157 C CA . PHE A 1 265 ? 0.518 56.684 105.295 1.00 30.23 422 PHE A CA 1
ATOM 2158 C C . PHE A 1 265 ? 1.693 57.476 104.714 1.00 34.11 422 PHE A C 1
ATOM 2159 O O . PHE A 1 265 ? 1.514 58.584 104.209 1.00 31.15 422 PHE A O 1
ATOM 2167 N N . SER A 1 266 ? 2.889 56.898 104.768 1.00 32.52 423 SER A N 1
ATOM 2168 C CA . SER A 1 266 ? 4.086 57.598 104.306 1.00 32.99 423 SER A CA 1
ATOM 2169 C C . SER A 1 266 ? 4.383 57.375 102.825 1.00 34.20 423 SER A C 1
ATOM 2170 O O . SER A 1 266 ? 4.970 58.242 102.175 1.00 31.80 423 SER A O 1
ATOM 2173 N N . LEU A 1 267 ? 3.980 56.224 102.293 1.00 31.13 424 LEU A N 1
ATOM 2174 C CA . LEU A 1 267 ? 4.220 55.913 100.884 1.00 32.77 424 LEU A CA 1
ATOM 2175 C C . LEU A 1 267 ? 3.564 56.942 99.969 1.00 33.59 424 LEU A C 1
ATOM 2176 O O . LEU A 1 267 ? 4.175 57.416 99.013 1.00 34.16 424 LEU A O 1
ATOM 2181 N N . LYS A 1 268 ? 2.318 57.285 100.279 1.00 35.95 425 LYS A N 1
ATOM 2182 C CA . LYS A 1 268 ? 1.555 58.251 99.498 1.00 41.61 425 LYS A CA 1
ATOM 2183 C C . LYS A 1 268 ? 2.267 59.599 99.422 1.00 42.08 425 LYS A C 1
ATOM 2184 O O . LYS A 1 268 ? 2.220 60.281 98.399 1.00 47.29 425 LYS A O 1
ATOM 2190 N N . ARG A 1 269 ? 2.940 59.965 100.508 1.00 38.45 426 ARG A N 1
ATOM 2191 C CA . ARG A 1 269 ? 3.619 61.252 100.606 1.00 39.65 426 ARG A CA 1
ATOM 2192 C C . ARG A 1 269 ? 4.984 61.225 99.934 1.00 42.90 426 ARG A C 1
ATOM 2193 O O . ARG A 1 269 ? 5.441 62.237 99.402 1.00 45.04 426 ARG A O 1
ATOM 2201 N N . ALA A 1 270 ? 5.628 60.063 99.961 1.00 61.22 427 ALA A N 1
ATOM 2202 C CA . ALA A 1 270 ? 6.934 59.896 99.339 1.00 57.41 427 ALA A CA 1
ATOM 2203 C C . ALA A 1 270 ? 6.880 60.176 97.837 1.00 56.65 427 ALA A C 1
ATOM 2204 O O . ALA A 1 270 ? 7.816 60.740 97.271 1.00 57.93 427 ALA A O 1
ATOM 2206 N N . ASP A 1 271 ? 5.778 59.788 97.202 1.00 54.78 428 ASP A N 1
ATOM 2207 C CA . ASP A 1 271 ? 5.601 59.989 95.766 1.00 61.09 428 ASP A CA 1
ATOM 2208 C C . ASP A 1 271 ? 5.606 61.474 95.401 1.00 60.05 428 ASP A C 1
ATOM 2209 O O . ASP A 1 271 ? 6.470 61.932 94.651 1.00 60.35 428 ASP A O 1
ATOM 2214 N N . THR A 1 272 ? 4.639 62.219 95.931 1.00 55.13 429 THR A N 1
ATOM 2215 C CA . THR A 1 272 ? 4.469 63.628 95.579 1.00 48.98 429 THR A CA 1
ATOM 2216 C C . THR A 1 272 ? 5.675 64.482 95.974 1.00 43.70 429 THR A C 1
ATOM 2217 O O . THR A 1 272 ? 5.927 65.523 95.372 1.00 40.69 429 THR A O 1
ATOM 2221 N N . THR A 1 273 ? 6.416 64.033 96.983 1.00 47.10 430 THR A N 1
ATOM 2222 C CA . THR A 1 273 ? 7.630 64.718 97.423 1.00 50.45 430 THR A CA 1
ATOM 2223 C C . THR A 1 273 ? 8.673 64.753 96.307 1.00 49.49 430 THR A C 1
ATOM 2224 O O . THR A 1 273 ? 9.337 65.768 96.088 1.00 44.98 430 THR A O 1
ATOM 2228 N N . THR A 1 274 ? 8.792 63.639 95.593 1.00 50.21 431 THR A N 1
ATOM 2229 C CA . THR A 1 274 ? 9.723 63.514 94.477 1.00 51.45 431 THR A CA 1
ATOM 2230 C C . THR A 1 274 ? 9.397 64.495 93.352 1.00 49.86 431 THR A C 1
ATOM 2231 O O . THR A 1 274 ? 10.292 65.114 92.774 1.00 44.86 431 THR A O 1
ATOM 2235 N N . ALA A 1 275 ? 8.110 64.629 93.046 1.00 48.81 432 ALA A N 1
ATOM 2236 C CA . ALA A 1 275 ? 7.657 65.536 91.997 1.00 46.34 432 ALA A CA 1
ATOM 2237 C C . ALA A 1 275 ? 7.953 66.988 92.358 1.00 42.74 432 ALA A C 1
ATOM 2238 O O . ALA A 1 275 ? 8.224 67.814 91.485 1.00 41.10 432 ALA A O 1
ATOM 2240 N N . ALA A 1 276 ? 7.889 67.297 93.648 1.00 42.44 433 ALA A N 1
ATOM 2241 C CA . ALA A 1 276 ? 8.180 68.647 94.110 1.00 40.18 433 ALA A CA 1
ATOM 2242 C C . ALA A 1 276 ? 9.656 68.967 93.896 1.00 34.60 433 ALA A C 1
ATOM 2243 O O . ALA A 1 276 ? 10.007 70.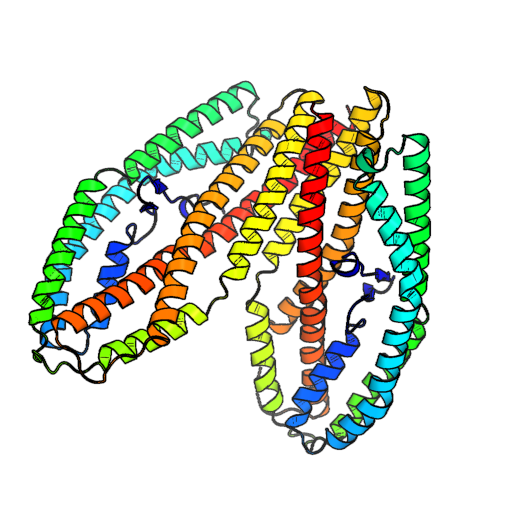066 93.477 1.00 36.16 433 ALA A O 1
ATOM 2245 N N . LEU A 1 277 ? 10.517 67.993 94.170 1.00 34.14 434 LEU A N 1
ATOM 2246 C CA . LEU A 1 277 ? 11.953 68.165 93.974 1.00 36.13 434 LEU A CA 1
ATOM 2247 C C . LEU A 1 277 ? 12.303 68.432 92.512 1.00 41.91 434 LEU A C 1
ATOM 2248 O O . LEU A 1 277 ? 13.184 69.240 92.216 1.00 42.99 434 LEU A O 1
ATOM 2253 N N . LYS A 1 278 ? 11.609 67.749 91.606 1.00 43.59 435 LYS A N 1
ATOM 2254 C CA . LYS A 1 278 ? 11.781 67.962 90.171 1.00 45.52 435 LYS A CA 1
ATOM 2255 C C . LYS A 1 278 ? 11.444 69.397 89.782 1.00 47.43 435 LYS A C 1
ATOM 2256 O O . LYS A 1 278 ? 12.176 70.031 89.020 1.00 49.95 435 LYS A O 1
ATOM 2262 N N . GLU A 1 279 ? 10.331 69.899 90.306 1.00 46.53 436 GLU A N 1
ATOM 2263 C CA . GLU A 1 279 ? 9.907 71.267 90.038 1.00 51.31 436 GLU A CA 1
ATOM 2264 C C . GLU A 1 279 ? 10.944 72.271 90.532 1.00 42.85 436 GLU A C 1
ATOM 2265 O O . GLU A 1 279 ? 11.322 73.189 89.807 1.00 41.93 436 GLU A O 1
ATOM 2271 N N . LYS A 1 280 ? 11.400 72.085 91.768 1.00 34.47 437 LYS A N 1
ATOM 2272 C CA . LYS A 1 280 ? 12.371 72.993 92.371 1.00 35.66 437 LYS A CA 1
ATOM 2273 C C . LYS A 1 280 ? 13.728 72.862 91.690 1.00 33.40 437 LYS A C 1
ATOM 2274 O O . LYS A 1 280 ? 14.429 73.852 91.491 1.00 34.67 437 LYS A O 1
ATOM 2280 N N . GLY A 1 281 ? 14.092 71.631 91.342 1.00 33.61 438 GLY A N 1
ATOM 2281 C CA . GLY A 1 281 ? 15.352 71.352 90.675 1.00 30.54 438 GLY A CA 1
ATOM 2282 C C . GLY A 1 281 ? 15.479 72.058 89.339 1.00 33.11 438 GLY A C 1
ATOM 2283 O O . GLY A 1 281 ? 16.514 72.653 89.038 1.00 34.74 438 GLY A O 1
ATOM 2284 N N . LYS A 1 282 ? 14.421 71.999 88.537 1.00 34.23 439 LYS A N 1
ATOM 2285 C CA . LYS A 1 282 ? 14.399 72.694 87.254 1.00 41.56 439 LYS A CA 1
ATOM 2286 C C . LYS A 1 282 ? 14.642 74.190 87.440 1.00 40.13 439 LYS A C 1
ATOM 2287 O O . LYS A 1 282 ? 15.408 74.801 86.694 1.00 39.14 439 LYS A O 1
ATOM 2293 N N . LEU A 1 283 ? 13.991 74.770 88.444 1.00 39.78 440 LEU A N 1
ATOM 2294 C CA . LEU A 1 283 ? 14.146 76.190 88.739 1.00 38.46 440 LEU A CA 1
ATOM 2295 C C . LEU A 1 283 ? 15.561 76.502 89.208 1.00 36.90 440 LEU A C 1
ATOM 2296 O O . LEU A 1 283 ? 16.145 77.513 88.814 1.00 35.31 440 LEU A O 1
ATOM 2301 N N . LEU A 1 284 ? 16.108 75.628 90.049 1.00 35.26 441 LEU A N 1
ATOM 2302 C CA . LEU A 1 284 ? 17.453 75.815 90.582 1.00 34.10 441 LEU A CA 1
ATOM 2303 C C . LEU A 1 284 ? 18.498 75.822 89.475 1.00 36.17 441 LEU A C 1
ATOM 2304 O O . LEU A 1 284 ? 19.420 76.636 89.492 1.00 37.37 441 LEU A O 1
ATOM 2309 N N . ALA A 1 285 ? 18.353 74.911 88.516 1.00 37.71 442 ALA A N 1
ATOM 2310 C CA . ALA A 1 285 ? 19.282 74.839 87.393 1.00 36.91 442 ALA A CA 1
ATOM 2311 C C . ALA A 1 285 ? 19.229 76.126 86.576 1.00 38.40 442 ALA A C 1
ATOM 2312 O O . ALA A 1 285 ? 20.258 76.623 86.117 1.00 38.23 442 ALA A O 1
ATOM 2314 N N . ASN A 1 286 ? 18.025 76.662 86.403 1.00 34.09 443 ASN A N 1
ATOM 2315 C CA . ASN A 1 286 ? 17.848 77.932 85.709 1.00 40.46 443 ASN A CA 1
ATOM 2316 C C . ASN A 1 286 ? 18.462 79.088 86.492 1.00 38.26 443 ASN A C 1
ATOM 2317 O O . ASN A 1 286 ? 19.043 80.001 85.907 1.00 41.19 443 ASN A O 1
ATOM 2322 N N . LEU A 1 287 ? 18.323 79.040 87.814 1.00 35.69 444 LEU A N 1
ATOM 2323 C CA . LEU A 1 287 ? 18.908 80.049 88.691 1.00 37.72 444 LEU A CA 1
ATOM 2324 C C . LEU A 1 287 ? 20.431 80.031 88.609 1.00 37.78 444 LEU A C 1
ATOM 2325 O O . LEU A 1 287 ? 21.068 81.084 88.582 1.00 40.39 444 LEU A O 1
ATOM 2330 N N . TYR A 1 288 ? 21.009 78.833 88.570 1.00 35.09 445 TYR A N 1
ATOM 2331 C CA . TYR A 1 288 ? 22.453 78.683 88.401 1.00 39.99 445 TYR A CA 1
ATOM 2332 C C . TYR A 1 288 ? 22.925 79.317 87.093 1.00 44.92 445 TYR A C 1
ATOM 2333 O O . TYR A 1 288 ? 23.929 80.028 87.069 1.00 37.20 445 TYR A O 1
ATOM 2342 N N . ASN A 1 289 ? 22.199 79.052 86.010 1.00 40.33 446 ASN A N 1
ATOM 2343 C CA . ASN A 1 289 ? 22.550 79.598 84.701 1.00 44.98 446 ASN A CA 1
ATOM 2344 C C . ASN A 1 289 ? 22.413 81.115 84.641 1.00 43.70 446 ASN A C 1
ATOM 2345 O O . ASN A 1 289 ? 23.185 81.789 83.959 1.00 45.69 446 ASN A O 1
ATOM 2350 N N . LYS A 1 290 ? 21.425 81.645 85.351 1.00 42.58 447 LYS A N 1
ATOM 2351 C CA . LYS A 1 290 ? 21.232 83.087 85.428 1.00 42.40 447 LYS A CA 1
ATOM 2352 C C . LYS A 1 290 ? 22.425 83.735 86.125 1.00 41.47 447 LYS A C 1
ATOM 2353 O O . LYS A 1 290 ? 22.917 84.778 85.695 1.00 47.62 447 LYS A O 1
ATOM 2359 N N . LEU A 1 291 ? 22.895 83.097 87.194 1.00 41.56 448 LEU A N 1
ATOM 2360 C CA . LEU A 1 291 ? 24.022 83.612 87.966 1.00 45.52 448 LEU A CA 1
ATOM 2361 C C . LEU A 1 291 ? 25.313 83.602 87.152 1.00 50.49 448 LEU A C 1
ATOM 2362 O O . LEU A 1 291 ? 26.174 84.465 87.333 1.00 52.30 448 LEU A O 1
ATOM 2367 N N . ILE A 1 292 ? 25.440 82.625 86.257 1.00 48.19 449 ILE A N 1
ATOM 2368 C CA . ILE A 1 292 ? 26.612 82.521 85.391 1.00 53.21 449 ILE A CA 1
ATOM 2369 C C . ILE A 1 292 ? 26.793 83.787 84.553 1.00 56.39 449 ILE A C 1
ATOM 2370 O O . ILE A 1 292 ? 27.915 84.260 84.367 1.00 57.91 449 ILE A O 1
ATOM 2375 N N . THR A 1 293 ? 25.684 84.348 84.074 1.00 58.33 450 THR A N 1
ATOM 2376 C CA . THR A 1 293 ? 25.728 85.565 83.266 1.00 57.47 450 THR A CA 1
ATOM 2377 C C . THR A 1 293 ? 26.276 86.744 84.065 1.00 59.84 450 THR A C 1
ATOM 2378 O O . THR A 1 293 ? 26.983 87.594 83.523 1.00 63.18 450 THR A O 1
ATOM 2382 N N . TYR A 1 294 ? 25.945 86.792 85.353 1.00 63.00 451 TYR A N 1
ATOM 2383 C CA . TYR A 1 294 ? 26.481 87.819 86.244 1.00 68.50 451 TYR A CA 1
ATOM 2384 C C . TYR A 1 294 ? 27.995 87.686 86.382 1.00 71.30 451 TYR A C 1
ATOM 2385 O O . TYR A 1 294 ? 28.737 88.639 86.147 1.00 77.70 451 TYR A O 1
ATOM 2394 N N . VAL A 1 295 ? 28.439 86.492 86.766 1.00 68.18 452 VAL A N 1
ATOM 2395 C CA . VAL A 1 295 ? 29.849 86.227 87.032 1.00 70.80 452 VAL A CA 1
ATOM 2396 C C . VAL A 1 295 ? 30.718 86.404 85.789 1.00 73.89 452 VAL A C 1
ATOM 2397 O O . VAL A 1 295 ? 31.839 86.905 85.871 1.00 74.85 452 VAL A O 1
ATOM 2401 N N . SER A 1 296 ? 30.184 85.999 84.641 1.00 77.91 453 SER A N 1
ATOM 2402 C CA . SER A 1 296 ? 30.945 85.958 83.396 1.00 85.63 453 SER A CA 1
ATOM 2403 C C . SER A 1 296 ? 31.511 87.315 82.976 1.00 92.03 453 SER A C 1
ATOM 2404 O O . SER A 1 296 ? 32.700 87.425 82.668 1.00 96.40 453 SER A O 1
ATOM 2407 N N . GLU A 1 297 ? 30.674 88.347 82.966 1.00 91.59 454 GLU A N 1
ATOM 2408 C CA . GLU A 1 297 ? 31.117 89.636 82.448 1.00 95.52 454 GLU A CA 1
ATOM 2409 C C . GLU A 1 297 ? 31.700 90.563 83.513 1.00 95.56 454 GLU A C 1
ATOM 2410 O O . GLU A 1 297 ? 32.186 91.646 83.191 1.00 100.02 454 GLU A O 1
ATOM 2416 N N . LYS A 1 298 ? 31.675 90.135 84.773 1.00 91.45 455 LYS A N 1
ATOM 2417 C CA . LYS A 1 298 ? 32.410 90.844 85.823 1.00 94.51 455 LYS A CA 1
ATOM 2418 C C . LYS A 1 298 ? 33.800 90.230 85.988 1.00 96.84 455 LYS A C 1
ATOM 2419 O O . LYS A 1 298 ? 34.805 90.814 85.585 1.00 102.18 455 LYS A O 1
ATOM 2425 N N . ASP B 1 3 ? 35.048 52.219 91.262 1.00 98.02 160 ASP B N 1
ATOM 2426 C CA . ASP B 1 3 ? 36.072 52.174 90.226 1.00 96.37 160 ASP B CA 1
ATOM 2427 C C . ASP B 1 3 ? 35.722 53.086 89.054 1.00 90.45 160 ASP B C 1
ATOM 2428 O O . ASP B 1 3 ? 34.668 53.719 89.039 1.00 92.80 160 ASP B O 1
ATOM 2433 N N . ILE B 1 4 ? 36.611 53.141 88.069 1.00 83.46 161 ILE B N 1
ATOM 2434 C CA . ILE B 1 4 ? 36.450 54.047 86.938 1.00 75.36 161 ILE B CA 1
ATOM 2435 C C . ILE B 1 4 ? 35.435 53.527 85.916 1.00 66.69 161 ILE B C 1
ATOM 2436 O O . ILE B 1 4 ? 34.825 54.311 85.187 1.00 65.58 161 ILE B O 1
ATOM 2441 N N . LEU B 1 5 ? 35.237 52.212 85.873 1.00 59.04 162 LEU B N 1
ATOM 2442 C CA . LEU B 1 5 ? 34.342 51.622 84.881 1.00 57.31 162 LEU B CA 1
ATOM 2443 C C . LEU B 1 5 ? 32.880 51.704 85.312 1.00 55.63 162 LEU B C 1
ATOM 2444 O O . LEU B 1 5 ? 31.998 51.170 84.642 1.00 54.19 162 LEU B O 1
ATOM 2449 N N . ARG B 1 6 ? 32.628 52.380 86.428 1.00 59.11 163 ARG B N 1
ATOM 2450 C CA . ARG B 1 6 ? 31.263 52.672 86.848 1.00 63.78 163 ARG B CA 1
ATOM 2451 C C . ARG B 1 6 ? 30.622 53.674 85.892 1.00 63.10 163 ARG B C 1
ATOM 2452 O O . ARG B 1 6 ? 29.397 53.766 85.802 1.00 63.02 163 ARG B O 1
ATOM 2460 N N . TYR B 1 7 ? 31.453 54.428 85.180 1.00 58.12 164 TYR B N 1
ATOM 2461 C CA . TYR B 1 7 ? 30.946 55.471 84.300 1.00 58.83 164 TYR B CA 1
ATOM 2462 C C . TYR B 1 7 ? 31.647 55.516 82.950 1.00 54.71 164 TYR B C 1
ATOM 2463 O O . TYR B 1 7 ? 31.093 56.022 81.975 1.00 62.02 164 TYR B O 1
ATOM 2472 N N . LEU B 1 8 ? 32.869 55.002 82.894 1.00 49.41 165 LEU B N 1
ATOM 2473 C CA . LEU B 1 8 ? 33.704 55.218 81.721 1.00 49.89 165 LEU B CA 1
ATOM 2474 C C . LEU B 1 8 ? 33.215 54.448 80.499 1.00 47.51 165 LEU B C 1
ATOM 2475 O O . LEU B 1 8 ? 33.705 53.362 80.192 1.00 51.08 165 LEU B O 1
ATOM 2480 N N . ASP B 1 9 ? 32.237 55.028 79.813 1.00 47.80 166 ASP B N 1
ATOM 2481 C CA . ASP B 1 9 ? 31.824 54.562 78.499 1.00 49.16 166 ASP B CA 1
ATOM 2482 C C . ASP B 1 9 ? 32.248 55.602 77.470 1.00 51.57 166 ASP B C 1
ATOM 2483 O O . ASP B 1 9 ? 32.437 56.770 77.807 1.00 51.81 166 ASP B O 1
ATOM 2488 N N . PHE B 1 10 ? 32.402 55.181 76.221 1.00 50.45 167 PHE B N 1
ATOM 2489 C CA . PHE B 1 10 ? 32.817 56.096 75.166 1.00 52.60 167 PHE B CA 1
ATOM 2490 C C . PHE B 1 10 ? 31.816 56.125 74.021 1.00 52.09 167 PHE B C 1
ATOM 2491 O O . PHE B 1 10 ? 31.546 55.102 73.393 1.00 50.95 167 PHE B O 1
ATOM 2499 N N . SER B 1 11 ? 31.268 57.305 73.755 1.00 56.92 168 SER B N 1
ATOM 2500 C CA . SER B 1 11 ? 30.420 57.502 72.589 1.00 65.13 168 SER B CA 1
ATOM 2501 C C . SER B 1 11 ? 31.281 57.696 71.346 1.00 67.03 168 SER B C 1
ATOM 2502 O O . SER B 1 11 ? 32.367 58.272 71.421 1.00 70.13 168 SER B O 1
ATOM 2505 N N . ASN B 1 12 ? 30.806 57.204 70.207 1.00 65.09 169 ASN B N 1
ATOM 2506 C CA . ASN B 1 12 ? 31.438 57.531 68.937 1.00 67.30 169 ASN B CA 1
ATOM 2507 C C . ASN B 1 12 ? 30.572 58.535 68.185 1.00 69.04 169 ASN B C 1
ATOM 2508 O O . ASN B 1 12 ? 29.612 59.068 68.743 1.00 66.75 169 ASN B O 1
ATOM 2513 N N . SER B 1 13 ? 30.906 58.783 66.924 1.00 76.04 170 SER B N 1
ATOM 2514 C CA . SER B 1 13 ? 30.182 59.760 66.118 1.00 84.78 170 SER B CA 1
ATOM 2515 C C . SER B 1 13 ? 28.737 59.341 65.863 1.00 88.67 170 SER B C 1
ATOM 2516 O O . SER B 1 13 ? 27.843 60.183 65.777 1.00 92.00 170 SER B O 1
ATOM 2519 N N . SER B 1 14 ? 28.515 58.034 65.755 1.00 88.60 171 SER B N 1
ATOM 2520 C CA . SER B 1 14 ? 27.210 57.496 65.381 1.00 92.06 171 SER B CA 1
ATOM 2521 C C . SER B 1 14 ? 26.161 57.613 66.487 1.00 90.00 171 SER B C 1
ATOM 2522 O O . SER B 1 14 ? 24.981 57.349 66.258 1.00 89.76 171 SER B O 1
ATOM 2525 N N . GLY B 1 15 ? 26.588 58.008 67.682 1.00 87.98 172 GLY B N 1
ATOM 2526 C CA . GLY B 1 15 ? 25.697 58.039 68.828 1.00 86.36 172 GLY B CA 1
ATOM 2527 C C . GLY B 1 15 ? 25.725 56.696 69.531 1.00 80.86 172 GLY B C 1
ATOM 2528 O O . GLY B 1 15 ? 25.026 56.473 70.520 1.00 78.93 172 GLY B O 1
ATOM 2529 N N . GLN B 1 16 ? 26.541 55.796 68.994 1.00 77.32 173 GLN B N 1
ATOM 2530 C CA . GLN B 1 16 ? 26.767 54.485 69.582 1.00 74.29 173 GLN B CA 1
ATOM 2531 C C . GLN B 1 16 ? 27.562 54.636 70.872 1.00 65.11 173 GLN B C 1
ATOM 2532 O O . GLN B 1 16 ? 28.516 55.412 70.931 1.00 64.28 173 GLN B O 1
ATOM 2538 N N . ILE B 1 17 ? 27.167 53.905 71.907 1.00 57.95 174 ILE B N 1
ATOM 2539 C CA . ILE B 1 17 ? 27.890 53.949 73.170 1.00 52.36 174 ILE B CA 1
ATOM 2540 C C . ILE B 1 17 ? 28.642 52.646 73.416 1.00 53.10 174 ILE B C 1
ATOM 2541 O O . ILE B 1 17 ? 28.036 51.590 73.613 1.00 51.53 174 ILE B O 1
ATOM 2546 N N . ILE B 1 18 ? 29.967 52.722 73.394 1.00 51.01 175 ILE B N 1
ATOM 2547 C CA . ILE B 1 18 ? 30.787 51.562 73.705 1.00 48.91 175 ILE B CA 1
ATOM 2548 C C . ILE B 1 18 ? 31.046 51.511 75.197 1.00 45.59 175 ILE B C 1
ATOM 2549 O O . ILE B 1 18 ? 31.570 52.459 75.778 1.00 43.61 175 ILE B O 1
ATOM 2554 N N . SER B 1 19 ? 30.665 50.402 75.817 1.00 44.30 176 SER B N 1
ATOM 2555 C CA . SER B 1 19 ? 30.817 50.261 77.253 1.00 38.95 176 SER B CA 1
ATOM 2556 C C . SER B 1 19 ? 32.032 49.412 77.595 1.00 39.99 176 SER B C 1
ATOM 2557 O O . SER B 1 19 ? 32.385 48.482 76.866 1.00 41.11 176 SER B O 1
ATOM 2560 N N . THR B 1 20 ? 32.673 49.748 78.707 1.00 40.85 177 THR B N 1
ATOM 2561 C CA . THR B 1 20 ? 33.825 48.997 79.189 1.00 44.86 177 THR B CA 1
ATOM 2562 C C . THR B 1 20 ? 33.391 47.794 80.020 1.00 45.04 177 THR B C 1
ATOM 2563 O O . THR B 1 20 ? 34.220 46.981 80.427 1.00 47.04 177 THR B O 1
ATOM 2567 N N . VAL B 1 21 ? 32.090 47.692 80.277 1.00 43.68 178 VAL B N 1
ATOM 2568 C CA . VAL B 1 21 ? 31.554 46.572 81.039 1.00 45.48 178 VAL B CA 1
ATOM 2569 C C . VAL B 1 21 ? 30.564 45.766 80.203 1.00 43.66 178 VAL B C 1
ATOM 2570 O O . VAL B 1 21 ? 29.984 46.279 79.243 1.00 44.55 178 VAL B O 1
ATOM 2574 N N . TYR B 1 22 ? 30.391 44.501 80.573 1.00 45.63 179 TYR B N 1
ATOM 2575 C CA . TYR B 1 22 ? 29.469 43.590 79.897 1.00 48.34 179 TYR B CA 1
ATOM 2576 C C . TYR B 1 22 ? 28.068 44.194 79.787 1.00 47.07 179 TYR B C 1
ATOM 2577 O O . TYR B 1 22 ? 27.577 44.796 80.742 1.00 51.14 179 TYR B O 1
ATOM 2586 N N . PRO B 1 23 ? 27.414 44.035 78.624 1.00 47.01 180 PRO B N 1
ATOM 2587 C CA . PRO B 1 23 ? 27.872 43.310 77.436 1.00 49.75 180 PRO B CA 1
ATOM 2588 C C . PRO B 1 23 ? 28.531 44.198 76.380 1.00 49.11 180 PRO B C 1
ATOM 2589 O O . PRO B 1 23 ? 28.495 43.849 75.200 1.00 50.34 180 PRO B O 1
ATOM 2593 N N . PHE B 1 24 ? 29.092 45.329 76.803 1.00 45.88 181 PHE B N 1
ATOM 2594 C CA . PHE B 1 24 ? 29.915 46.196 75.949 1.00 45.57 181 PHE B CA 1
ATOM 2595 C C . PHE B 1 24 ? 29.150 46.888 74.817 1.00 48.61 181 PHE B C 1
ATOM 2596 O O . PHE B 1 24 ? 29.261 48.103 74.642 1.00 47.30 181 PHE B O 1
ATOM 2604 N N . TYR B 1 25 ? 28.389 46.121 74.044 1.00 49.18 182 TYR B N 1
ATOM 2605 C CA . TYR B 1 25 ? 27.599 46.683 72.953 1.00 48.86 182 TYR B CA 1
ATOM 2606 C C . TYR B 1 25 ? 26.112 46.444 73.175 1.00 51.89 182 TYR B C 1
ATOM 2607 O O . TYR B 1 25 ? 25.716 45.411 73.715 1.00 56.52 182 TYR B O 1
ATOM 2616 N N . VAL B 1 26 ? 25.293 47.398 72.743 1.00 49.09 183 VAL B N 1
ATOM 2617 C CA . VAL B 1 26 ? 23.853 47.331 72.961 1.00 50.48 183 VAL B CA 1
ATOM 2618 C C . VAL B 1 26 ? 23.227 46.198 72.142 1.00 52.49 183 VAL B C 1
ATOM 2619 O O . VAL B 1 26 ? 22.235 45.596 72.561 1.00 49.35 183 VAL B O 1
ATOM 2623 N N . GLN B 1 27 ? 23.825 45.888 70.993 1.00 48.95 184 GLN B N 1
ATOM 2624 C CA . GLN B 1 27 ? 23.338 44.803 70.144 1.00 49.92 184 GLN B CA 1
ATOM 2625 C C . GLN B 1 27 ? 23.404 43.456 70.861 1.00 53.13 184 GLN B C 1
ATOM 2626 O O . GLN B 1 27 ? 22.606 42.559 70.590 1.00 54.20 184 GLN B O 1
ATOM 2632 N N . MET B 1 28 ? 24.363 43.321 71.772 1.00 49.83 185 MET B N 1
ATOM 2633 C CA . MET B 1 28 ? 24.528 42.092 72.537 1.00 51.32 185 MET B CA 1
ATOM 2634 C C . MET B 1 28 ? 23.337 41.847 73.457 1.00 57.73 185 MET B C 1
ATOM 2635 O O . MET B 1 28 ? 22.870 40.714 73.591 1.00 60.12 185 MET B O 1
ATOM 2640 N N . ASN B 1 29 ? 22.852 42.912 74.089 1.00 56.33 186 ASN B N 1
ATOM 2641 C CA . ASN B 1 29 ? 21.625 42.844 74.875 1.00 60.48 186 ASN B CA 1
ATOM 2642 C C . ASN B 1 29 ? 20.450 42.406 74.016 1.00 60.46 186 ASN B C 1
ATOM 2643 O O . ASN B 1 29 ? 19.600 41.626 74.448 1.00 61.48 186 ASN B O 1
ATOM 2648 N N . TYR B 1 30 ? 20.418 42.921 72.791 1.00 57.42 187 TYR B N 1
ATOM 2649 C CA . TYR B 1 30 ? 19.347 42.635 71.849 1.00 62.96 187 TYR B CA 1
ATOM 2650 C C . TYR B 1 30 ? 19.313 41.161 71.459 1.00 64.52 187 TYR B C 1
ATOM 2651 O O . TYR B 1 30 ? 18.241 40.560 71.375 1.00 69.18 187 TYR B O 1
ATOM 2660 N N . PHE B 1 31 ? 20.488 40.584 71.224 1.00 58.57 188 PHE B N 1
ATOM 2661 C CA . PHE B 1 31 ? 20.592 39.175 70.855 1.00 59.67 188 PHE B CA 1
ATOM 2662 C C . PHE B 1 31 ? 20.096 38.274 71.982 1.00 59.29 188 PHE B C 1
ATOM 2663 O O . PHE B 1 31 ? 19.452 37.253 71.737 1.00 57.07 188 PHE B O 1
ATOM 2671 N N . ALA B 1 32 ? 20.409 38.661 73.217 1.00 58.49 189 ALA B N 1
ATOM 2672 C CA . ALA B 1 32 ? 19.974 37.918 74.391 1.00 62.26 189 ALA B CA 1
ATOM 2673 C C . ALA B 1 32 ? 18.465 37.950 74.498 1.00 62.90 189 ALA B C 1
ATOM 2674 O O . ALA B 1 32 ? 17.836 36.955 74.862 1.00 63.59 189 ALA B O 1
ATOM 2676 N N . GLU B 1 33 ? 17.886 39.101 74.186 1.00 64.03 190 GLU B N 1
ATOM 2677 C CA . GLU B 1 33 ? 16.446 39.211 74.204 1.00 67.84 190 GLU B CA 1
ATOM 2678 C C . GLU B 1 33 ? 15.868 38.180 73.240 1.00 72.40 190 GLU B C 1
ATOM 2679 O O . GLU B 1 33 ? 15.137 37.292 73.684 1.00 76.57 190 GLU B O 1
ATOM 2685 N N . ILE B 1 34 ? 16.241 38.251 71.959 1.00 69.44 191 ILE B N 1
ATOM 2686 C CA . ILE B 1 34 ? 15.746 37.300 70.956 1.00 71.95 191 ILE B CA 1
ATOM 2687 C C . ILE B 1 34 ? 15.790 35.856 71.464 1.00 73.30 191 ILE B C 1
ATOM 2688 O O . ILE B 1 34 ? 14.825 35.115 71.300 1.00 74.42 191 ILE B O 1
ATOM 2693 N N . LYS B 1 35 ? 16.895 35.481 72.108 1.00 72.48 192 LYS B N 1
ATOM 2694 C CA . LYS B 1 35 ? 17.095 34.123 72.624 1.00 77.61 192 LYS B CA 1
ATOM 2695 C C . LYS B 1 35 ? 15.988 33.665 73.581 1.00 80.51 192 LYS B C 1
ATOM 2696 O O . LYS B 1 35 ? 15.666 32.478 73.649 1.00 83.01 192 LYS B O 1
ATOM 2702 N N . TYR B 1 36 ? 15.403 34.603 74.316 1.00 79.14 193 TYR B N 1
ATOM 2703 C CA . TYR B 1 36 ? 14.363 34.265 75.281 1.00 86.75 193 TYR B CA 1
ATOM 2704 C C . TYR B 1 36 ? 13.008 34.074 74.586 1.00 94.02 193 TYR B C 1
ATOM 2705 O O . TYR B 1 36 ? 12.191 33.238 75.013 1.00 98.51 193 TYR B O 1
ATOM 2714 N N . TYR B 1 37 ? 12.731 34.925 73.606 1.00 94.29 194 TYR B N 1
ATOM 2715 C CA . TYR B 1 37 ? 11.499 34.905 72.824 1.00 93.50 194 TYR B CA 1
ATOM 2716 C C . TYR B 1 37 ? 11.294 33.559 72.146 1.00 89.10 194 TYR B C 1
ATOM 2717 O O . TYR B 1 37 ? 10.276 32.919 72.238 1.00 82.80 194 TYR B O 1
ATOM 2726 N N . ILE B 1 38 ? 12.317 33.184 71.420 1.00 92.36 195 ILE B N 1
ATOM 2727 C CA . ILE B 1 38 ? 12.314 32.144 70.434 1.00 93.31 195 ILE B CA 1
ATOM 2728 C C . ILE B 1 38 ? 12.302 30.812 71.171 1.00 89.09 195 ILE B C 1
ATOM 2729 O O . ILE B 1 38 ? 12.375 29.758 70.559 1.00 87.09 195 ILE B O 1
ATOM 2734 N N . THR B 1 39 ? 12.178 30.871 72.497 1.00 89.07 196 THR B N 1
ATOM 2735 C CA . THR B 1 39 ? 11.924 29.674 73.291 1.00 85.72 196 THR B CA 1
ATOM 2736 C C . THR B 1 39 ? 10.512 29.164 73.025 1.00 79.58 196 THR B C 1
ATOM 2737 O O . THR B 1 39 ? 10.259 27.962 73.095 1.00 78.67 196 THR B O 1
ATOM 2741 N N . TYR B 1 40 ? 9.596 30.081 72.719 1.00 73.27 197 TYR B N 1
ATOM 2742 C CA . TYR B 1 40 ? 8.210 29.720 72.433 1.00 72.73 197 TYR B CA 1
ATOM 2743 C C . TYR B 1 40 ? 8.047 29.353 70.963 1.00 73.56 197 TYR B C 1
ATOM 2744 O O . TYR B 1 40 ? 6.950 29.035 70.498 1.00 66.76 197 TYR B O 1
ATOM 2753 N N . HIS B 1 41 ? 9.158 29.411 70.240 1.00 71.69 198 HIS B N 1
ATOM 2754 C CA . HIS B 1 41 ? 9.230 28.903 68.881 1.00 72.51 198 HIS B CA 1
ATOM 2755 C C . HIS B 1 41 ? 10.317 27.840 68.830 1.00 74.14 198 HIS B C 1
ATOM 2756 O O . HIS B 1 41 ? 11.405 28.077 68.303 1.00 73.05 198 HIS B O 1
ATOM 2763 N N . TYR B 1 42 ? 10.012 26.679 69.406 1.00 76.08 199 TYR B N 1
ATOM 2764 C CA . TYR B 1 42 ? 10.948 25.561 69.489 1.00 80.53 199 TYR B CA 1
ATOM 2765 C C . TYR B 1 42 ? 11.525 25.252 68.118 1.00 83.70 199 TYR B C 1
ATOM 2766 O O . TYR B 1 42 ? 12.701 24.917 67.966 1.00 80.95 199 TYR B O 1
ATOM 2775 N N . GLU B 1 43 ? 10.637 25.356 67.141 1.00 91.29 200 GLU B N 1
ATOM 2776 C CA . GLU B 1 43 ? 10.922 25.435 65.719 1.00 97.69 200 GLU B CA 1
ATOM 2777 C C . GLU B 1 43 ? 12.267 26.060 65.342 1.00 94.47 200 GLU B C 1
ATOM 2778 O O . GLU B 1 43 ? 13.022 25.506 64.541 1.00 96.22 200 GLU B O 1
ATOM 2784 N N . ALA B 1 44 ? 12.557 27.215 65.935 1.00 89.93 201 ALA B N 1
ATOM 2785 C CA . ALA B 1 44 ? 13.530 28.142 65.363 1.00 90.99 201 ALA B CA 1
ATOM 2786 C C . ALA B 1 44 ? 14.716 28.510 66.254 1.00 91.74 201 ALA B C 1
ATOM 2787 O O . ALA B 1 44 ? 15.615 29.219 65.811 1.00 91.93 201 ALA B O 1
ATOM 2789 N N . LYS B 1 45 ? 14.737 28.051 67.499 1.00 93.50 202 LYS B N 1
ATOM 2790 C CA . LYS B 1 45 ? 15.787 28.506 68.406 1.00 98.42 202 LYS B CA 1
ATOM 2791 C C . LYS B 1 45 ? 16.949 27.524 68.457 1.00 102.72 202 LYS B C 1
ATOM 2792 O O . LYS B 1 45 ? 18.083 27.906 68.771 1.00 108.25 202 LYS B O 1
ATOM 2798 N N . LYS B 1 46 ? 16.673 26.265 68.132 1.00 101.28 203 LYS B N 1
ATOM 2799 C CA . LYS B 1 46 ? 17.736 25.278 68.025 1.00 105.00 203 LYS B CA 1
ATOM 2800 C C . LYS B 1 46 ? 18.783 25.778 67.026 1.00 106.66 203 LYS B C 1
ATOM 2801 O O . LYS B 1 46 ? 19.961 25.895 67.364 1.00 111.21 203 LYS B O 1
ATOM 2807 N N . ASN B 1 47 ? 18.357 26.098 65.809 1.00 102.45 204 ASN B N 1
ATOM 2808 C CA . ASN B 1 47 ? 19.298 26.632 64.833 1.00 103.79 204 ASN B CA 1
ATOM 2809 C C . ASN B 1 47 ? 19.678 28.085 65.140 1.00 100.38 204 ASN B C 1
ATOM 2810 O O . ASN B 1 47 ? 20.567 28.640 64.501 1.00 103.91 204 ASN B O 1
ATOM 2815 N N . TYR B 1 48 ? 19.015 28.692 66.123 1.00 94.05 205 TYR B N 1
ATOM 2816 C CA . TYR B 1 48 ? 19.443 29.995 66.637 1.00 95.06 205 TYR B CA 1
ATOM 2817 C C . TYR B 1 48 ? 20.565 29.801 67.654 1.00 96.92 205 TYR B C 1
ATOM 2818 O O . TYR B 1 48 ? 21.602 30.458 67.575 1.00 98.47 205 TYR B O 1
ATOM 2827 N N . ASP B 1 49 ? 20.339 28.900 68.609 1.00 93.98 206 ASP B N 1
ATOM 2828 C CA . ASP B 1 49 ? 21.325 28.571 69.635 1.00 98.57 206 ASP B CA 1
ATOM 2829 C C . ASP B 1 49 ? 22.668 28.195 69.038 1.00 103.97 206 ASP B C 1
ATOM 2830 O O . ASP B 1 49 ? 23.715 28.661 69.485 1.00 103.68 206 ASP B O 1
ATOM 2835 N N . GLU B 1 50 ? 22.624 27.335 68.030 1.00 88.95 207 GLU B N 1
ATOM 2836 C CA . GLU B 1 50 ? 23.826 26.914 67.335 1.00 88.74 207 GLU B CA 1
ATOM 2837 C C . GLU B 1 50 ? 24.432 28.091 66.572 1.00 82.29 207 GLU B C 1
ATOM 2838 O O . GLU B 1 50 ? 25.650 28.223 66.493 1.00 78.48 207 GLU B O 1
ATOM 2844 N N . ALA B 1 51 ? 23.577 28.956 66.032 1.00 80.57 208 ALA B N 1
ATOM 2845 C CA . ALA B 1 51 ? 24.035 30.145 65.315 1.00 76.14 208 ALA B CA 1
ATOM 2846 C C . ALA B 1 51 ? 24.601 31.177 66.284 1.00 74.20 208 ALA B C 1
ATOM 2847 O O . ALA B 1 51 ? 25.624 31.805 66.010 1.00 67.06 208 ALA B O 1
ATOM 2849 N N . TYR B 1 52 ? 23.919 31.348 67.413 1.00 76.50 209 TYR B N 1
ATOM 2850 C CA . TYR B 1 52 ? 24.378 32.233 68.478 1.00 73.46 209 TYR B CA 1
ATOM 2851 C C . TYR B 1 52 ? 25.727 31.763 69.006 1.00 73.49 209 TYR B C 1
ATOM 2852 O O . TYR B 1 52 ? 26.655 32.555 69.167 1.00 68.76 209 TYR B O 1
ATOM 2861 N N . ASN B 1 53 ? 25.819 30.463 69.273 1.00 79.79 210 ASN B N 1
ATOM 2862 C CA . ASN B 1 53 ? 27.052 29.847 69.744 1.00 83.95 210 ASN B CA 1
ATOM 2863 C C . ASN B 1 53 ? 28.162 29.982 68.715 1.00 80.81 210 ASN B C 1
ATOM 2864 O O . ASN B 1 53 ? 29.343 29.914 69.045 1.00 79.00 210 ASN B O 1
ATOM 2869 N N . GLN B 1 54 ? 27.750 30.180 67.466 1.00 80.03 211 GLN B N 1
ATOM 2870 C CA . GLN B 1 54 ? 28.641 30.231 66.321 1.00 80.39 211 GLN B CA 1
ATOM 2871 C C . GLN B 1 54 ? 29.203 31.612 66.061 1.00 74.98 211 GLN B C 1
ATOM 2872 O O . GLN B 1 54 ? 30.386 31.756 65.756 1.00 73.97 211 GLN B O 1
ATOM 2878 N N . SER B 1 55 ? 28.348 32.623 66.179 1.00 72.94 212 SER B N 1
ATOM 2879 C CA . SER B 1 55 ? 28.719 33.978 65.800 1.00 67.90 212 SER B CA 1
ATOM 2880 C C . SER B 1 55 ? 28.850 34.899 67.007 1.00 64.66 212 SER B C 1
ATOM 2881 O O . SER B 1 55 ? 29.856 35.591 67.157 1.00 61.70 212 SER B O 1
ATOM 2884 N N . VAL B 1 56 ? 27.839 34.902 67.869 1.00 65.82 213 VAL B N 1
ATOM 2885 C CA . VAL B 1 56 ? 27.811 35.843 68.983 1.00 63.69 213 VAL B CA 1
ATOM 2886 C C . VAL B 1 56 ? 28.852 35.513 70.049 1.00 66.13 213 VAL B C 1
ATOM 2887 O O . VAL B 1 56 ? 29.598 36.390 70.484 1.00 65.85 213 VAL B O 1
ATOM 2891 N N . ASN B 1 57 ? 28.902 34.251 70.465 1.00 69.87 214 ASN B N 1
ATOM 2892 C CA . ASN B 1 57 ? 29.837 33.827 71.505 1.00 70.59 214 ASN B CA 1
ATOM 2893 C C . ASN B 1 57 ? 31.318 34.051 71.162 1.00 62.66 214 ASN B C 1
ATOM 2894 O O . ASN B 1 57 ? 32.069 34.535 72.009 1.00 60.47 214 ASN B O 1
ATOM 2899 N N . PRO B 1 58 ? 31.753 33.700 69.934 1.00 59.22 215 PRO B N 1
ATOM 2900 C CA . PRO B 1 58 ? 33.146 34.038 69.616 1.00 57.00 215 PRO B CA 1
ATOM 2901 C C . PRO B 1 58 ? 33.377 35.546 69.529 1.00 50.20 215 PRO B C 1
ATOM 2902 O O . PRO B 1 58 ? 34.463 36.024 69.863 1.00 47.24 215 PRO B O 1
ATOM 2906 N N . LEU B 1 59 ? 32.362 36.280 69.083 1.00 47.72 216 LEU B N 1
ATOM 2907 C CA . LEU B 1 59 ? 32.447 37.733 68.991 1.00 50.25 216 LEU B CA 1
ATOM 2908 C C . LEU B 1 59 ? 32.550 38.358 70.379 1.00 48.96 216 LEU B C 1
ATOM 2909 O O . LEU B 1 59 ? 33.347 39.269 70.599 1.00 44.71 216 LEU B O 1
ATOM 2914 N N . MET B 1 60 ? 31.744 37.859 71.312 1.00 49.57 217 MET B N 1
ATOM 2915 C CA . MET B 1 60 ? 31.767 38.351 72.686 1.00 51.00 217 MET B CA 1
ATOM 2916 C C . MET B 1 60 ? 33.117 38.074 73.348 1.00 50.81 217 MET B C 1
ATOM 2917 O O . MET B 1 60 ? 33.625 38.896 74.110 1.00 49.59 217 MET B O 1
ATOM 2922 N N . SER B 1 61 ? 33.696 36.916 73.043 1.00 53.37 218 SER B N 1
ATOM 2923 C CA . SER B 1 61 ? 34.987 36.531 73.604 1.00 55.90 218 SER B CA 1
ATOM 2924 C C . SER B 1 61 ? 36.108 37.452 73.129 1.00 52.24 218 SER B C 1
ATOM 2925 O O . SER B 1 61 ? 36.984 37.825 73.908 1.00 49.40 218 SER B O 1
ATOM 2928 N N . SER B 1 62 ? 36.080 37.811 71.849 1.00 52.02 219 SER B N 1
ATOM 2929 C CA . SER B 1 62 ? 37.086 38.706 71.290 1.00 53.84 219 SER B CA 1
ATOM 2930 C C . SER B 1 62 ? 36.983 40.097 71.910 1.00 50.83 219 SER B C 1
ATOM 2931 O O . SER B 1 62 ? 37.995 40.723 72.220 1.00 50.30 219 SER B O 1
ATOM 2934 N N . ILE B 1 63 ? 35.755 40.574 72.091 1.00 45.42 220 ILE B N 1
ATOM 2935 C CA . ILE B 1 63 ? 35.527 41.873 72.713 1.00 44.14 220 ILE B CA 1
ATOM 2936 C C . ILE B 1 63 ? 35.996 41.869 74.166 1.00 43.47 220 ILE B C 1
ATOM 2937 O O . ILE B 1 63 ? 36.697 42.781 74.604 1.00 42.84 220 ILE B O 1
ATOM 2942 N N . GLN B 1 64 ? 35.614 40.830 74.902 1.00 42.23 221 GLN B N 1
ATOM 2943 C CA . GLN B 1 64 ? 36.008 40.685 76.297 1.00 46.01 221 GLN B CA 1
ATOM 2944 C C . GLN B 1 64 ? 37.528 40.635 76.448 1.00 46.52 221 GLN B C 1
ATOM 2945 O O . GLN B 1 64 ? 38.092 41.247 77.356 1.00 42.22 221 GLN B O 1
ATOM 2951 N N . ASN B 1 65 ? 38.187 39.905 75.553 1.00 46.05 222 ASN B N 1
ATOM 2952 C CA . ASN B 1 65 ? 39.639 39.777 75.593 1.00 48.82 222 ASN B CA 1
ATOM 2953 C C . ASN B 1 65 ? 40.333 41.095 75.280 1.00 42.91 222 ASN B C 1
ATOM 2954 O O . ASN B 1 65 ? 41.380 41.406 75.846 1.00 48.95 222 ASN B O 1
ATOM 2959 N N . GLN B 1 66 ? 39.742 41.865 74.374 1.00 35.53 223 GLN B N 1
ATOM 2960 C CA . GLN B 1 66 ? 40.285 43.166 74.014 1.00 39.11 223 GLN B CA 1
ATOM 2961 C C . GLN B 1 66 ? 40.193 44.141 75.184 1.00 39.58 223 GLN B C 1
ATOM 2962 O O . GLN B 1 66 ? 41.143 44.868 75.463 1.00 42.09 223 GLN B O 1
ATOM 2968 N N . ILE B 1 67 ? 39.047 44.150 75.860 1.00 35.05 224 ILE B N 1
ATOM 2969 C CA . ILE B 1 67 ? 38.868 44.958 77.065 1.00 40.08 224 ILE B CA 1
ATOM 2970 C C . ILE B 1 67 ? 39.890 44.569 78.131 1.00 43.60 224 ILE B C 1
ATOM 2971 O O . ILE B 1 67 ? 40.479 45.433 78.781 1.00 39.91 224 ILE B O 1
ATOM 2976 N N . ASN B 1 68 ? 40.099 43.265 78.297 1.00 41.83 225 ASN B N 1
ATOM 2977 C CA . ASN B 1 68 ? 41.090 42.752 79.238 1.00 45.22 225 ASN B CA 1
ATOM 2978 C C . ASN B 1 68 ? 42.504 43.199 78.889 1.00 42.31 225 ASN B C 1
ATOM 2979 O O . ASN B 1 68 ? 43.319 43.455 79.775 1.00 44.96 225 ASN B O 1
ATOM 2984 N N . SER B 1 69 ? 42.794 43.283 77.595 1.00 39.71 226 SER B N 1
ATOM 2985 C CA . SER B 1 69 ? 44.121 43.683 77.139 1.00 44.78 226 SER B CA 1
ATOM 2986 C C . SER B 1 69 ? 44.348 45.177 77.359 1.00 42.74 226 SER B C 1
ATOM 2987 O O . SER B 1 69 ? 45.477 45.661 77.267 1.00 45.95 226 SER B O 1
ATOM 2990 N N . CYS B 1 70 ? 43.269 45.898 77.655 1.00 37.46 227 CYS B N 1
ATOM 2991 C CA . CYS B 1 70 ? 43.331 47.339 77.872 1.00 37.38 227 CYS B CA 1
ATOM 2992 C C . CYS B 1 70 ? 43.556 47.692 79.341 1.00 37.95 227 CYS B C 1
ATOM 2993 O O . CYS B 1 70 ? 43.827 48.846 79.677 1.00 37.68 227 CYS B O 1
ATOM 2996 N N . VAL B 1 71 ? 43.440 46.691 80.207 1.00 34.85 228 VAL B N 1
ATOM 2997 C CA . VAL B 1 71 ? 43.561 46.885 81.652 1.00 37.23 228 VAL B CA 1
ATOM 2998 C C . VAL B 1 71 ? 44.846 47.613 82.105 1.00 37.98 228 VAL B C 1
ATOM 2999 O O . VAL B 1 71 ? 44.781 48.439 83.017 1.00 39.17 228 VAL B O 1
ATOM 3003 N N . PRO B 1 72 ? 46.010 47.327 81.480 1.00 36.49 229 PRO B N 1
ATOM 3004 C CA . PRO B 1 72 ? 47.185 48.118 81.872 1.00 40.02 229 PRO B CA 1
ATOM 3005 C C . PRO B 1 72 ? 47.011 49.627 81.669 1.00 39.18 229 PRO B C 1
ATOM 3006 O O . PRO B 1 72 ? 47.411 50.406 82.535 1.00 39.00 229 PRO B O 1
ATOM 3010 N N . LYS B 1 73 ? 46.424 50.028 80.545 1.00 40.95 230 LYS B N 1
ATOM 3011 C CA . LYS B 1 73 ? 46.173 51.442 80.276 1.00 40.21 230 LYS B CA 1
ATOM 3012 C C . LYS B 1 73 ? 45.139 52.006 81.243 1.00 39.11 230 LYS B C 1
ATOM 3013 O O . LYS B 1 73 ? 45.213 53.172 81.632 1.00 38.78 230 LYS B O 1
ATOM 3019 N N . LYS B 1 74 ? 44.181 51.171 81.632 1.00 34.87 231 LYS B N 1
ATOM 3020 C CA . LYS B 1 74 ? 43.168 51.569 82.599 1.00 33.20 231 LYS B CA 1
ATOM 3021 C C . LYS B 1 74 ? 43.791 51.818 83.970 1.00 37.85 231 LYS B C 1
ATOM 3022 O O . LYS B 1 74 ? 43.419 52.760 84.670 1.00 39.15 231 LYS B O 1
ATOM 3028 N N . ALA B 1 75 ? 44.741 50.967 84.348 1.00 37.44 232 ALA B N 1
ATOM 3029 C CA . ALA B 1 75 ? 45.396 51.073 85.647 1.00 35.90 232 ALA B CA 1
ATOM 3030 C C . ALA B 1 75 ? 46.268 52.321 85.727 1.00 38.05 232 ALA B C 1
ATOM 3031 O O . ALA B 1 75 ? 46.313 52.993 86.759 1.00 39.00 232 ALA B O 1
ATOM 3033 N N . ALA B 1 76 ? 46.966 52.618 84.635 1.00 35.40 233 ALA B N 1
ATOM 3034 C CA . ALA B 1 76 ? 47.802 53.809 84.559 1.00 38.29 233 ALA B CA 1
ATOM 3035 C C . ALA B 1 76 ? 46.942 55.057 84.711 1.00 37.44 233 ALA B C 1
ATOM 3036 O O . ALA B 1 76 ? 47.299 55.987 85.431 1.00 37.70 233 ALA B O 1
ATOM 3038 N N . LEU B 1 77 ? 45.800 55.056 84.033 1.00 35.15 234 LEU B N 1
ATOM 3039 C CA . LEU B 1 77 ? 44.864 56.172 84.078 1.00 32.79 234 LEU B CA 1
ATOM 3040 C C . LEU B 1 77 ? 44.322 56.393 85.486 1.00 32.09 234 LEU B C 1
ATOM 3041 O O . LEU B 1 77 ? 44.223 57.529 85.950 1.00 34.10 234 LEU B O 1
ATOM 3046 N N . GLU B 1 78 ? 43.979 55.303 86.165 1.00 34.75 235 GLU B N 1
ATOM 3047 C CA . GLU B 1 78 ? 43.418 55.383 87.509 1.00 39.28 235 GLU B CA 1
ATOM 3048 C C . GLU B 1 78 ? 44.436 55.844 88.549 1.00 40.23 235 GLU B C 1
ATOM 3049 O O . GLU B 1 78 ? 44.075 56.548 89.495 1.00 39.88 235 GLU B O 1
ATOM 3055 N N . LYS B 1 79 ? 45.696 55.445 88.379 1.00 38.06 236 LYS B N 1
ATOM 3056 C CA . LYS B 1 79 ? 46.774 55.935 89.236 1.00 36.95 236 LYS B CA 1
ATOM 3057 C C . LYS B 1 79 ? 46.828 57.456 89.175 1.00 32.56 236 LYS B C 1
ATOM 3058 O O . LYS B 1 79 ? 46.923 58.135 90.195 1.00 35.66 236 LYS B O 1
ATOM 3064 N N . THR B 1 80 ? 46.758 57.976 87.956 1.00 30.44 237 THR B N 1
ATOM 3065 C CA . THR B 1 80 ? 46.844 59.407 87.712 1.00 29.07 237 THR B CA 1
ATOM 3066 C C . THR B 1 80 ? 45.657 60.142 88.326 1.00 33.48 237 THR B C 1
ATOM 3067 O O . THR B 1 80 ? 45.826 61.174 88.976 1.00 34.54 237 THR B O 1
ATOM 3071 N N . ILE B 1 81 ? 44.458 59.600 88.120 1.00 33.01 238 ILE B N 1
ATOM 3072 C CA . ILE B 1 81 ? 43.238 60.185 88.672 1.00 35.41 238 ILE B CA 1
ATOM 3073 C C . ILE B 1 81 ? 43.291 60.259 90.198 1.00 36.03 238 ILE B C 1
ATOM 3074 O O . ILE B 1 81 ? 42.870 61.252 90.798 1.00 35.28 238 ILE B O 1
ATOM 3079 N N . PHE B 1 82 ? 43.826 59.212 90.818 1.00 32.82 239 PHE B N 1
ATOM 3080 C CA . PHE B 1 82 ? 43.936 59.164 92.270 1.00 39.64 239 PHE B CA 1
ATOM 3081 C C . PHE B 1 82 ? 44.808 60.307 92.799 1.00 43.05 239 PHE B C 1
ATOM 3082 O O . PHE B 1 82 ? 44.459 60.955 93.786 1.00 43.88 239 PHE B O 1
ATOM 3090 N N . VAL B 1 83 ? 45.930 60.561 92.130 1.00 38.79 240 VAL B N 1
ATOM 3091 C CA . VAL B 1 83 ? 46.832 61.638 92.530 1.00 38.60 240 VAL B CA 1
ATOM 3092 C C . VAL B 1 83 ? 46.182 63.003 92.299 1.00 40.41 240 VAL B C 1
ATOM 3093 O O . VAL B 1 83 ? 46.288 63.901 93.137 1.00 40.99 240 VAL B O 1
ATOM 3097 N N . LEU B 1 84 ? 45.498 63.147 91.168 1.00 36.20 241 LEU B N 1
ATOM 3098 C CA . LEU B 1 84 ? 44.832 64.402 90.822 1.00 40.32 241 LEU B CA 1
ATOM 3099 C C . LEU B 1 84 ? 43.679 64.725 91.768 1.00 42.53 241 LEU B C 1
ATOM 3100 O O . LEU B 1 84 ? 43.396 65.895 92.037 1.00 42.29 241 LEU B O 1
ATOM 3105 N N . GLU B 1 85 ? 43.016 63.689 92.273 1.00 40.66 242 GLU B N 1
ATOM 3106 C CA . GLU B 1 85 ? 41.882 63.881 93.172 1.00 43.85 242 GLU B CA 1
ATOM 3107 C C . GLU B 1 85 ? 42.312 64.008 94.632 1.00 43.71 242 GLU B C 1
ATOM 3108 O O . GLU B 1 85 ? 41.561 64.521 95.462 1.00 43.99 242 GLU B O 1
ATOM 3114 N N . TYR B 1 86 ? 43.516 63.537 94.941 1.00 42.03 243 TYR B N 1
ATOM 3115 C CA . TYR B 1 86 ? 44.062 63.654 96.291 1.00 43.14 243 TYR B CA 1
ATOM 3116 C C . TYR B 1 86 ? 45.494 64.186 96.271 1.00 44.92 243 TYR B C 1
ATOM 3117 O O . TYR B 1 86 ? 46.426 63.474 96.635 1.00 46.84 243 TYR B O 1
ATOM 3126 N N . PRO B 1 87 ? 45.672 65.447 95.852 1.00 43.14 244 PRO B N 1
ATOM 3127 C CA . PRO B 1 87 ? 47.023 65.989 95.677 1.00 47.64 244 PRO B CA 1
ATOM 3128 C C . PRO B 1 87 ? 47.763 66.249 96.989 1.00 48.14 244 PRO B C 1
ATOM 3129 O O . PRO B 1 87 ? 48.983 66.080 97.036 1.00 47.29 244 PRO B O 1
ATOM 3133 N N . GLU B 1 88 ? 47.038 66.645 98.032 1.00 50.29 245 GLU B N 1
ATOM 3134 C CA . GLU B 1 88 ? 47.661 67.029 99.296 1.00 58.07 245 GLU B CA 1
ATOM 3135 C C . GLU B 1 88 ? 48.420 65.871 99.936 1.00 58.03 245 GLU B C 1
ATOM 3136 O O . GLU B 1 88 ? 49.544 66.043 100.407 1.00 58.19 245 GLU B O 1
ATOM 3142 N N . ASN B 1 89 ? 47.803 64.694 99.948 1.00 57.80 246 ASN B N 1
ATOM 3143 C CA . ASN B 1 89 ? 48.436 63.500 100.500 1.00 58.36 246 ASN B CA 1
ATOM 3144 C C . ASN B 1 89 ? 49.613 63.022 99.653 1.00 58.54 246 ASN B C 1
ATOM 3145 O O . ASN B 1 89 ? 50.479 62.291 100.135 1.00 57.93 246 ASN B O 1
ATOM 3150 N N . HIS B 1 90 ? 49.637 63.435 98.390 1.00 55.91 247 HIS B N 1
ATOM 3151 C CA . HIS B 1 90 ? 50.695 63.023 97.476 1.00 56.01 247 HIS B CA 1
ATOM 3152 C C . HIS B 1 90 ? 51.799 64.066 97.377 1.00 57.91 247 HIS B C 1
ATOM 3153 O O . HIS B 1 90 ? 52.812 63.841 96.714 1.00 59.43 247 HIS B O 1
ATOM 3160 N N . ASN B 1 91 ? 51.590 65.204 98.035 1.00 60.53 248 ASN B N 1
ATOM 3161 C CA . ASN B 1 91 ? 52.594 66.263 98.114 1.00 65.04 248 ASN B CA 1
ATOM 3162 C C . ASN B 1 91 ? 53.084 66.705 96.739 1.00 58.01 248 ASN B C 1
ATOM 3163 O O . ASN B 1 91 ? 54.280 66.690 96.449 1.00 54.03 248 ASN B O 1
ATOM 3168 N N . ILE B 1 92 ? 52.137 67.096 95.897 1.00 54.65 249 ILE B N 1
ATOM 3169 C CA . ILE B 1 92 ? 52.434 67.488 94.530 1.00 51.01 249 ILE B CA 1
ATOM 3170 C C . ILE B 1 92 ? 52.144 68.976 94.334 1.00 45.72 249 ILE B C 1
ATOM 3171 O O . ILE B 1 92 ? 51.063 69.459 94.669 1.00 42.61 249 ILE B O 1
ATOM 3176 N N . ASN B 1 93 ? 53.129 69.702 93.813 1.00 47.22 250 ASN B N 1
ATOM 3177 C CA . ASN B 1 93 ? 53.014 71.147 93.637 1.00 50.10 250 ASN B CA 1
ATOM 3178 C C . ASN B 1 93 ? 52.237 71.542 92.384 1.00 48.83 250 ASN B C 1
ATOM 3179 O O . ASN B 1 93 ? 51.751 70.685 91.641 1.00 44.53 250 ASN B O 1
ATOM 3184 N N . LEU B 1 94 ? 52.136 72.847 92.154 1.00 46.72 251 LEU B N 1
ATOM 3185 C CA . LEU B 1 94 ? 51.345 73.384 91.050 1.00 50.50 251 LEU B CA 1
ATOM 3186 C C . LEU B 1 94 ? 51.878 72.941 89.692 1.00 48.12 251 LEU B C 1
ATOM 3187 O O . LEU B 1 94 ? 51.118 72.488 88.835 1.00 45.77 251 LEU B O 1
ATOM 3192 N N . SER B 1 95 ? 53.185 73.079 89.502 1.00 46.74 252 SER B N 1
ATOM 3193 C CA . SER B 1 95 ? 53.831 72.689 88.256 1.00 49.26 252 SER B CA 1
ATOM 3194 C C . SER B 1 95 ? 53.618 71.206 87.960 1.00 47.36 252 SER B C 1
ATOM 3195 O O . SER B 1 95 ? 53.229 70.835 86.853 1.00 44.37 252 SER B O 1
ATOM 3198 N N . ASN B 1 96 ? 53.862 70.362 88.957 1.00 45.24 253 ASN B N 1
ATOM 3199 C CA . ASN B 1 96 ? 53.694 68.922 88.791 1.00 46.94 253 ASN B CA 1
ATOM 3200 C C . ASN B 1 96 ? 52.232 68.506 88.644 1.00 45.78 253 ASN B C 1
ATOM 3201 O O . ASN B 1 96 ? 51.934 67.497 88.004 1.00 42.71 253 ASN B O 1
ATOM 3206 N N . TYR B 1 97 ? 51.321 69.272 89.239 1.00 42.69 254 TYR B N 1
ATOM 3207 C CA . TYR B 1 97 ? 49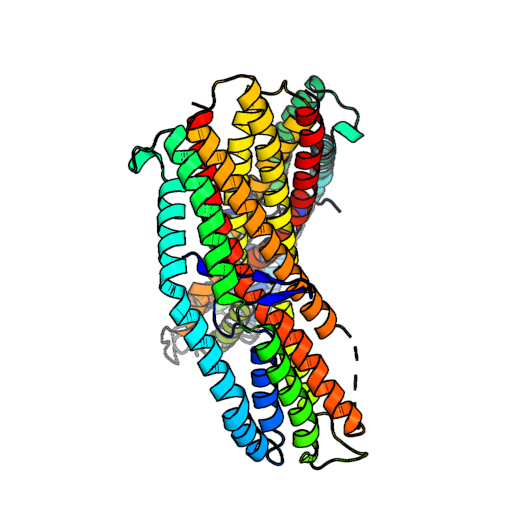.901 68.959 89.121 1.00 41.95 254 TYR B CA 1
ATOM 3208 C C . TYR B 1 97 ? 49.446 69.131 87.679 1.00 41.56 254 TYR B C 1
ATOM 3209 O O . TYR B 1 97 ? 48.760 68.268 87.129 1.00 41.05 254 TYR B O 1
ATOM 3218 N N . GLU B 1 98 ? 49.829 70.250 87.071 1.00 41.73 255 GLU B N 1
ATOM 3219 C CA . GLU B 1 98 ? 49.448 70.533 85.694 1.00 48.83 255 GLU B CA 1
ATOM 3220 C C . GLU B 1 98 ? 50.098 69.538 84.739 1.00 46.57 255 GLU B C 1
ATOM 3221 O O . GLU B 1 98 ? 49.537 69.212 83.694 1.00 49.06 255 GLU B O 1
ATOM 3227 N N 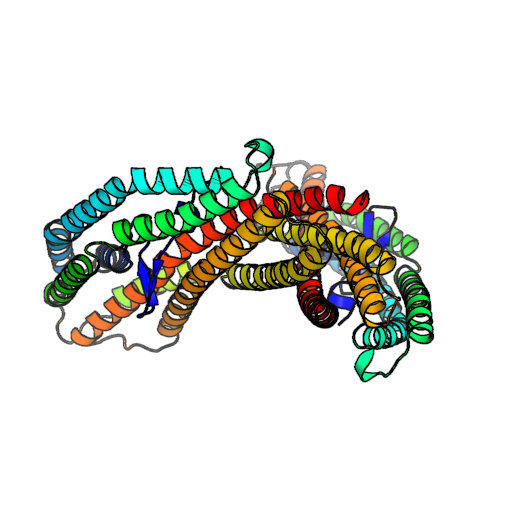. ALA B 1 99 ? 51.278 69.051 85.107 1.00 44.57 256 ALA B N 1
ATOM 3228 C CA . ALA B 1 99 ? 51.948 68.026 84.319 1.00 47.36 256 ALA B CA 1
ATOM 3229 C C . ALA B 1 99 ? 51.161 66.721 84.392 1.00 43.44 256 ALA B C 1
ATOM 3230 O O . ALA B 1 99 ? 50.987 66.034 83.385 1.00 44.46 256 ALA B O 1
ATOM 3232 N N . LYS B 1 100 ? 50.676 66.396 85.587 1.00 43.10 257 LYS B N 1
ATOM 3233 C CA . LYS B 1 100 ? 49.875 65.194 85.794 1.00 45.89 257 LYS B CA 1
ATOM 3234 C C . LYS B 1 100 ? 48.522 65.303 85.089 1.00 42.43 257 LYS B C 1
ATOM 3235 O O . LYS B 1 100 ? 47.988 64.311 84.592 1.00 36.46 257 LYS B O 1
ATOM 3241 N N . HIS B 1 101 ? 47.975 66.516 85.057 1.00 40.96 258 HIS B N 1
ATOM 3242 C CA . HIS B 1 101 ? 46.703 66.787 84.390 1.00 43.50 258 HIS B CA 1
ATOM 3243 C C . HIS B 1 101 ? 46.823 66.519 82.890 1.00 46.94 258 HIS B C 1
ATOM 3244 O O . HIS B 1 101 ? 45.937 65.913 82.286 1.00 42.75 258 HIS B O 1
ATOM 3251 N N . ASN B 1 102 ? 47.920 66.973 82.293 1.00 43.37 259 ASN B N 1
ATOM 3252 C CA . ASN B 1 102 ? 48.160 66.736 80.876 1.00 48.35 259 ASN B CA 1
ATOM 3253 C C . ASN B 1 102 ? 48.421 65.260 80.586 1.00 46.61 259 ASN B C 1
ATOM 3254 O O . ASN B 1 102 ? 48.076 64.758 79.518 1.00 49.78 259 ASN B O 1
ATOM 3259 N N . GLU B 1 103 ? 49.023 64.564 81.545 1.00 45.76 260 GLU B N 1
ATOM 3260 C CA . GLU B 1 103 ? 49.247 63.130 81.408 1.00 50.71 260 GLU B CA 1
ATOM 3261 C C . GLU B 1 103 ? 47.924 62.366 81.500 1.00 45.16 260 GLU B C 1
ATOM 3262 O O . GLU B 1 103 ? 47.742 61.338 80.845 1.00 39.62 260 GLU B O 1
ATOM 3268 N N . TYR B 1 104 ? 47.006 62.876 82.316 1.00 43.21 261 TYR B N 1
ATOM 3269 C CA . TYR B 1 104 ? 45.667 62.302 82.429 1.00 40.30 261 TYR B CA 1
ATOM 3270 C C . TYR B 1 104 ? 44.955 62.299 81.081 1.00 39.17 261 TYR B C 1
ATOM 3271 O O . TYR B 1 104 ? 44.370 61.292 80.681 1.00 38.63 261 TYR B O 1
ATOM 3280 N N . LYS B 1 105 ? 45.008 63.432 80.388 1.00 38.11 262 LYS B N 1
ATOM 3281 C CA . LYS B 1 105 ? 44.348 63.579 79.094 1.00 44.56 262 LYS B CA 1
ATOM 3282 C C . LYS B 1 105 ? 44.895 62.594 78.061 1.00 47.84 262 LYS B C 1
ATOM 3283 O O . LYS B 1 105 ? 44.145 62.054 77.247 1.00 48.71 262 LYS B O 1
ATOM 3289 N N . GLN B 1 106 ? 46.202 62.362 78.104 1.00 45.78 263 GLN B N 1
ATOM 3290 C CA . GLN B 1 106 ? 46.850 61.440 77.178 1.00 48.87 263 GLN B CA 1
ATOM 3291 C C . GLN B 1 106 ? 46.564 59.981 77.532 1.00 44.71 263 GLN B C 1
ATOM 3292 O O . GLN B 1 106 ? 46.351 59.151 76.647 1.00 44.44 263 GLN B O 1
ATOM 3298 N N . GLN B 1 107 ? 46.559 59.671 78.825 1.00 39.80 264 GLN B N 1
ATOM 3299 C CA . GLN B 1 107 ? 46.243 58.320 79.280 1.00 40.90 264 GLN B CA 1
ATOM 3300 C C . GLN B 1 107 ? 44.771 57.986 79.058 1.00 40.09 264 GLN B C 1
ATOM 3301 O O . GLN B 1 107 ? 44.427 56.837 78.778 1.00 39.07 264 GLN B O 1
ATOM 3307 N N . LEU B 1 108 ? 43.908 58.990 79.187 1.00 34.84 265 LEU B N 1
ATOM 3308 C CA . LEU B 1 108 ? 42.482 58.808 78.932 1.00 40.06 265 LEU B CA 1
ATOM 3309 C C . LEU B 1 108 ? 42.249 58.502 77.458 1.00 43.37 265 LEU B C 1
ATOM 3310 O O . LEU B 1 108 ? 41.467 57.616 77.108 1.00 43.12 265 LEU B O 1
ATOM 3315 N N . ASP B 1 109 ? 42.944 59.238 76.598 1.00 41.21 266 ASP B N 1
ATOM 3316 C CA . ASP B 1 109 ? 42.819 59.061 75.158 1.00 46.45 266 ASP B CA 1
ATOM 3317 C C . ASP B 1 109 ? 43.379 57.709 74.717 1.00 45.15 266 ASP B C 1
ATOM 3318 O O . ASP B 1 109 ? 42.808 57.047 73.849 1.00 43.14 266 ASP B O 1
ATOM 3323 N N . ALA B 1 110 ? 44.494 57.302 75.322 1.00 39.00 267 ALA B N 1
ATOM 3324 C CA . ALA B 1 110 ? 45.106 56.012 75.017 1.00 40.59 267 ALA B CA 1
ATOM 3325 C C . ALA B 1 110 ? 44.166 54.858 75.357 1.00 41.27 267 ALA B C 1
ATOM 3326 O O . ALA B 1 110 ? 44.022 53.915 74.580 1.00 42.37 267 ALA B O 1
ATOM 3328 N N . TYR B 1 111 ? 43.531 54.937 76.522 1.00 39.78 268 TYR B N 1
ATOM 3329 C CA . TYR B 1 111 ? 42.605 53.896 76.950 1.00 40.95 268 TYR B CA 1
ATOM 3330 C C . TYR B 1 111 ? 41.358 53.870 76.072 1.00 41.01 268 TYR B C 1
ATOM 3331 O O . TYR B 1 111 ? 40.857 52.802 75.722 1.00 41.22 268 TYR B O 1
ATOM 3340 N N . LYS B 1 112 ? 40.863 55.054 75.722 1.00 37.70 269 LYS B N 1
ATOM 3341 C CA . LYS B 1 112 ? 39.690 55.179 74.863 1.00 37.59 269 LYS B CA 1
ATOM 3342 C C . LYS B 1 112 ? 39.937 54.545 73.497 1.00 40.60 269 LYS B C 1
ATOM 3343 O O . LYS B 1 112 ? 39.070 53.859 72.954 1.00 37.87 269 LYS B O 1
ATOM 3349 N N . ASN B 1 113 ? 41.126 54.775 72.949 1.00 42.09 270 ASN B N 1
ATOM 3350 C CA . ASN B 1 113 ? 41.497 54.202 71.662 1.00 44.01 270 ASN B CA 1
ATOM 3351 C C . ASN B 1 113 ? 41.685 52.691 71.737 1.00 43.81 270 ASN B C 1
ATOM 3352 O O . ASN B 1 113 ? 41.411 51.971 70.776 1.00 42.79 270 ASN B O 1
ATOM 3357 N N . CYS B 1 114 ? 42.156 52.218 72.884 1.00 41.11 271 CYS B N 1
ATOM 3358 C CA . CYS B 1 114 ? 42.342 50.791 73.095 1.00 40.64 271 CYS B CA 1
ATOM 3359 C C . CYS B 1 114 ? 40.993 50.082 73.126 1.00 38.78 271 CYS B C 1
ATOM 3360 O O . CYS B 1 114 ? 40.828 49.019 72.531 1.00 41.73 271 CYS B O 1
ATOM 3363 N N . VAL B 1 115 ? 40.030 50.686 73.817 1.00 39.15 272 VAL B N 1
ATOM 3364 C CA . VAL B 1 115 ? 38.688 50.123 73.943 1.00 40.89 272 VAL B CA 1
ATOM 3365 C C . VAL B 1 115 ? 37.905 50.193 72.631 1.00 43.58 272 VAL B C 1
ATOM 3366 O O . VAL B 1 115 ? 37.213 49.245 72.258 1.00 45.19 272 VAL B O 1
ATOM 3370 N N . GLN B 1 116 ? 38.024 51.312 71.926 1.00 43.71 273 GLN B N 1
ATOM 3371 C CA . GLN B 1 116 ? 37.272 51.517 70.691 1.00 44.22 273 GLN B CA 1
ATOM 3372 C C . GLN B 1 116 ? 37.880 50.796 69.495 1.00 44.15 273 GLN B C 1
ATOM 3373 O O . GLN B 1 116 ? 37.333 50.851 68.395 1.00 46.35 273 GLN B O 1
ATOM 3379 N N . ALA B 1 117 ? 39.014 50.136 69.703 1.00 44.08 274 ALA B N 1
ATOM 3380 C CA . ALA B 1 117 ? 39.689 49.440 68.615 1.00 46.96 274 ALA B CA 1
ATOM 3381 C C . ALA B 1 117 ? 38.776 48.377 68.013 1.00 46.47 274 ALA B C 1
ATOM 3382 O O . ALA B 1 117 ? 38.063 47.682 68.738 1.00 47.02 274 ALA B O 1
ATOM 3384 N N . ASN B 1 118 ? 38.787 48.284 66.684 1.00 46.96 275 ASN B N 1
ATOM 3385 C CA . ASN B 1 118 ? 37.996 47.303 65.941 1.00 46.60 275 ASN B CA 1
ATOM 3386 C C . ASN B 1 118 ? 36.486 47.457 66.106 1.00 44.41 275 ASN B C 1
ATOM 3387 O O . ASN B 1 118 ? 35.735 46.534 65.788 1.00 46.74 275 ASN B O 1
ATOM 3392 N N . MET B 1 119 ? 36.038 48.612 66.592 1.00 41.77 276 MET B N 1
ATOM 3393 C CA . MET B 1 119 ? 34.612 48.809 66.844 1.00 43.86 276 MET B CA 1
ATOM 3394 C C . MET B 1 119 ? 33.800 48.758 65.549 1.00 39.74 276 MET B C 1
ATOM 3395 O O . MET B 1 119 ? 32.652 48.313 65.551 1.00 40.82 276 MET B O 1
ATOM 3400 N N . GLU B 1 120 ? 34.399 49.194 64.445 1.00 37.75 277 GLU B N 1
ATOM 3401 C CA . GLU B 1 120 ? 33.715 49.172 63.155 1.00 43.51 277 GLU B CA 1
ATOM 3402 C C . GLU B 1 120 ? 33.482 47.743 62.679 1.00 43.32 277 GLU B C 1
ATOM 3403 O O . GLU B 1 120 ? 32.414 47.419 62.160 1.00 45.40 277 GLU B O 1
ATOM 3409 N N . SER B 1 121 ? 34.488 46.895 62.858 1.00 46.00 278 SER B N 1
ATOM 3410 C CA . SER B 1 121 ? 34.380 45.489 62.490 1.00 45.11 278 SER B CA 1
ATOM 3411 C C . SER B 1 121 ? 33.407 44.767 63.416 1.00 44.48 278 SER B C 1
ATOM 3412 O O . SER B 1 121 ? 32.579 43.972 62.968 1.00 43.89 278 SER B O 1
ATOM 3415 N N . TYR B 1 122 ? 33.518 45.052 64.711 1.00 40.28 279 TYR B N 1
ATOM 3416 C CA . TYR B 1 122 ? 32.611 44.500 65.708 1.00 40.19 279 TYR B CA 1
ATOM 3417 C C . TYR B 1 122 ? 31.161 44.849 65.386 1.00 40.39 279 TYR B C 1
ATOM 3418 O O . TYR B 1 122 ? 30.278 43.993 65.440 1.00 41.39 279 TYR B O 1
ATOM 3427 N N . THR B 1 123 ? 30.925 46.113 65.050 1.00 37.70 280 THR B N 1
ATOM 3428 C CA . THR B 1 123 ? 29.591 46.580 64.700 1.00 36.36 280 THR B CA 1
ATOM 3429 C C . THR B 1 123 ? 29.097 45.880 63.439 1.00 42.84 280 THR B C 1
ATOM 3430 O O . THR B 1 123 ? 27.938 45.469 63.356 1.00 44.16 280 THR B O 1
ATOM 3434 N N . ASP B 1 124 ? 29.993 45.737 62.468 1.00 42.34 281 ASP B N 1
ATOM 3435 C CA . ASP B 1 124 ? 29.678 45.055 61.220 1.00 45.79 281 ASP B CA 1
ATOM 3436 C C . ASP B 1 124 ? 29.264 43.603 61.464 1.00 44.20 281 ASP B C 1
ATOM 3437 O O . ASP B 1 124 ? 28.252 43.144 60.936 1.00 43.24 281 ASP B O 1
ATOM 3442 N N . ARG B 1 125 ? 30.044 42.893 62.274 1.00 44.94 282 ARG B N 1
ATOM 3443 C CA . ARG B 1 125 ? 29.761 41.494 62.584 1.00 46.47 282 ARG B CA 1
ATOM 3444 C C . ARG B 1 125 ? 28.417 41.339 63.295 1.00 48.47 282 ARG B C 1
ATOM 3445 O O . ARG B 1 125 ? 27.701 40.362 63.074 1.00 48.07 282 ARG B O 1
ATOM 3453 N N . MET B 1 126 ? 28.074 42.304 64.141 1.00 48.08 283 MET B N 1
ATOM 3454 C CA . MET B 1 126 ? 26.778 42.289 64.814 1.00 49.29 283 MET B CA 1
ATOM 3455 C C . MET B 1 126 ? 25.661 42.537 63.814 1.00 50.81 283 MET B C 1
ATOM 3456 O O . MET B 1 126 ? 24.593 41.929 63.894 1.00 49.06 283 MET B O 1
ATOM 3461 N N . SER B 1 127 ? 25.923 43.431 62.867 1.00 50.33 284 SER B N 1
ATOM 3462 C CA . SER B 1 127 ? 24.956 43.770 61.833 1.00 53.79 284 SER B CA 1
ATOM 3463 C C . SER B 1 127 ? 24.677 42.574 60.921 1.00 55.31 284 SER B C 1
ATOM 3464 O O . SER B 1 127 ? 23.598 42.464 60.338 1.00 55.78 284 SER B O 1
ATOM 3467 N N . LYS B 1 128 ? 25.653 41.678 60.809 1.00 51.00 285 LYS B N 1
ATOM 3468 C CA . LYS B 1 128 ? 25.505 40.492 59.974 1.00 53.15 285 LYS B CA 1
ATOM 3469 C C . LYS B 1 128 ? 24.713 39.398 60.685 1.00 53.65 285 LYS B C 1
ATOM 3470 O O . LYS B 1 128 ? 23.921 38.695 60.059 1.00 57.07 285 LYS B O 1
ATOM 3476 N N . PHE B 1 129 ? 24.920 39.254 61.990 1.00 54.75 286 PHE B N 1
ATOM 3477 C CA . PHE B 1 129 ? 24.144 38.283 62.755 1.00 61.88 286 PHE B CA 1
ATOM 3478 C C . PHE B 1 129 ? 22.693 38.738 62.843 1.00 62.40 286 PHE B C 1
ATOM 3479 O O . PHE B 1 129 ? 21.775 37.916 62.872 1.00 63.24 286 PHE B O 1
ATOM 3487 N N . ASN B 1 130 ? 22.498 40.053 62.882 1.00 60.15 287 ASN B N 1
ATOM 3488 C CA . ASN B 1 130 ? 21.165 40.641 62.857 1.00 62.35 287 ASN B CA 1
ATOM 3489 C C . ASN B 1 130 ? 20.408 40.234 61.597 1.00 66.08 287 ASN B C 1
ATOM 3490 O O . ASN B 1 130 ? 19.217 39.924 61.648 1.00 66.48 287 ASN B O 1
ATOM 3495 N N . GLU B 1 131 ? 21.110 40.238 60.467 1.00 66.06 288 GLU B N 1
ATOM 3496 C CA . GLU B 1 131 ? 20.535 39.787 59.206 1.00 68.64 288 GLU B CA 1
ATOM 3497 C C . GLU B 1 131 ? 20.173 38.309 59.280 1.00 62.77 288 GLU B C 1
ATOM 3498 O O . GLU B 1 131 ? 19.154 37.880 58.741 1.00 64.69 288 GLU B O 1
ATOM 3504 N N . LYS B 1 132 ? 21.012 37.538 59.964 1.00 83.10 289 LYS B N 1
ATOM 3505 C CA . LYS B 1 132 ? 20.827 36.095 60.055 1.00 86.85 289 LYS B CA 1
ATOM 3506 C C . LYS B 1 132 ? 19.618 35.718 60.913 1.00 87.32 289 LYS B C 1
ATOM 3507 O O . LYS B 1 132 ? 18.928 34.741 60.619 1.00 89.88 289 LYS B O 1
ATOM 3513 N N . ILE B 1 133 ? 19.369 36.490 61.969 1.00 82.30 290 ILE B N 1
ATOM 3514 C CA . ILE B 1 133 ? 18.227 36.248 62.851 1.00 81.78 290 ILE B CA 1
ATOM 3515 C C . ILE B 1 133 ? 16.922 36.305 62.063 1.00 82.72 290 ILE B C 1
ATOM 3516 O O . ILE B 1 133 ? 16.006 35.513 62.293 1.00 84.84 290 ILE B O 1
ATOM 3521 N N . TYR B 1 134 ? 16.858 37.242 61.121 1.00 82.84 291 TYR B N 1
ATOM 3522 C CA . TYR B 1 134 ? 15.699 37.399 60.251 1.00 84.83 291 TYR B CA 1
ATOM 3523 C C . TYR B 1 134 ? 15.393 36.118 59.467 1.00 83.13 291 TYR B C 1
ATOM 3524 O O . TYR B 1 134 ? 14.229 35.771 59.261 1.00 76.56 291 TYR B O 1
ATOM 3533 N N . SER B 1 135 ? 16.440 35.418 59.037 1.00 81.60 292 SER B N 1
ATOM 3534 C CA . SER B 1 135 ? 16.271 34.181 58.278 1.00 84.68 292 SER B CA 1
ATOM 3535 C C . SER B 1 135 ? 16.015 32.992 59.201 1.00 80.79 292 SER B C 1
ATOM 3536 O O . SER B 1 135 ? 15.381 32.013 58.808 1.00 80.96 292 SER B O 1
ATOM 3539 N N . ILE B 1 136 ? 16.513 33.080 60.429 1.00 76.53 293 ILE B N 1
ATOM 3540 C CA . ILE B 1 136 ? 16.283 32.038 61.421 1.00 79.22 293 ILE B CA 1
ATOM 3541 C C . ILE B 1 136 ? 14.799 31.987 61.793 1.00 81.77 293 ILE B C 1
ATOM 3542 O O . ILE B 1 136 ? 14.234 30.909 62.000 1.00 80.66 293 ILE B O 1
ATOM 3547 N N . LEU B 1 137 ? 14.165 33.155 61.839 1.00 78.52 294 LEU B N 1
ATOM 3548 C CA . LEU B 1 137 ? 12.748 33.247 62.176 1.00 79.52 294 LEU B CA 1
ATOM 3549 C C . LEU B 1 137 ? 11.841 32.724 61.063 1.00 85.42 294 LEU B C 1
ATOM 3550 O O . LEU B 1 137 ? 10.620 32.736 61.201 1.00 87.42 294 LEU B O 1
ATOM 3555 N N . ASN B 1 138 ? 12.432 32.278 59.958 1.00 85.04 295 ASN B N 1
ATOM 3556 C CA . ASN B 1 138 ? 11.664 31.599 58.921 1.00 88.98 295 ASN B CA 1
ATOM 3557 C C . ASN B 1 138 ? 11.217 30.231 59.412 1.00 90.54 295 ASN B C 1
ATOM 3558 O O . ASN B 1 138 ? 10.219 29.685 58.939 1.00 92.06 295 ASN B O 1
ATOM 3563 N N . SER B 1 139 ? 11.962 29.683 60.368 1.00 90.22 296 SER B N 1
ATOM 3564 C CA . SER B 1 139 ? 11.625 28.394 60.960 1.00 95.49 296 SER B CA 1
ATOM 3565 C C . SER B 1 139 ? 10.365 28.499 61.811 1.00 95.75 296 SER B C 1
ATOM 3566 O O . SER B 1 139 ? 9.790 27.484 62.203 1.00 100.57 296 SER B O 1
ATOM 3569 N N . VAL B 1 140 ? 9.942 29.727 62.100 1.00 89.65 297 VAL B N 1
ATOM 3570 C CA . VAL B 1 140 ? 8.656 29.947 62.747 1.00 89.65 297 VAL B CA 1
ATOM 3571 C C . VAL B 1 140 ? 7.556 29.418 61.822 1.00 96.45 297 VAL B C 1
ATOM 3572 O O . VAL B 1 140 ? 7.532 29.741 60.633 1.00 96.98 297 VAL B O 1
ATOM 3576 N N . LYS B 1 141 ? 6.666 28.592 62.374 1.00 100.25 298 LYS B N 1
ATOM 3577 C CA . LYS B 1 141 ? 5.712 27.804 61.582 1.00 108.77 298 LYS B CA 1
ATOM 3578 C C . LYS B 1 141 ? 4.834 28.622 60.645 1.00 113.24 298 LYS B C 1
ATOM 3579 O O . LYS B 1 141 ? 4.367 28.119 59.623 1.00 119.91 298 LYS B O 1
ATOM 3585 N N . CYS B 1 142 ? 4.610 29.881 60.995 1.00 112.17 299 CYS B N 1
ATOM 3586 C CA . CYS B 1 142 ? 3.599 30.671 60.315 1.00 110.48 299 CYS B CA 1
ATOM 3587 C C . CYS B 1 142 ? 4.097 31.447 59.107 1.00 107.83 299 CYS B C 1
ATOM 3588 O O . CYS B 1 142 ? 5.225 31.944 59.064 1.00 108.18 299 CYS B O 1
ATOM 3591 N N . THR B 1 143 ? 3.218 31.492 58.115 1.00 106.77 300 THR B N 1
ATOM 3592 C CA . THR B 1 143 ? 3.201 32.494 57.066 1.00 104.08 300 THR B CA 1
ATOM 3593 C C . THR B 1 143 ? 1.730 32.905 56.979 1.00 109.95 300 THR B C 1
ATOM 3594 O O . THR B 1 143 ? 0.855 32.054 57.152 1.00 115.22 300 THR B O 1
ATOM 3598 N N . ASP B 1 144 ? 1.463 34.194 56.769 1.00 109.94 301 ASP B N 1
ATOM 3599 C CA . ASP B 1 144 ? 0.122 34.691 56.454 1.00 115.06 301 ASP B CA 1
ATOM 3600 C C . ASP B 1 144 ? -0.924 34.523 57.570 1.00 115.66 301 ASP B C 1
ATOM 3601 O O . ASP B 1 144 ? -2.107 34.836 57.356 1.00 121.51 301 ASP B O 1
ATOM 3606 N N . ALA B 1 145 ? -0.505 34.091 58.761 1.00 109.41 302 ALA B N 1
ATOM 3607 C CA . ALA B 1 145 ? -1.479 33.696 59.786 1.00 107.99 302 ALA B CA 1
ATOM 3608 C C . ALA B 1 145 ? -0.891 33.592 61.194 1.00 105.27 302 ALA B C 1
ATOM 3609 O O . ALA B 1 145 ? -1.418 32.872 62.035 1.00 105.80 302 ALA B O 1
ATOM 3611 N N . CYS B 1 146 ? 0.192 34.310 61.461 1.00 100.81 303 CYS B N 1
ATOM 3612 C CA . CYS B 1 146 ? 0.919 34.133 62.722 1.00 98.28 303 CYS B CA 1
ATOM 3613 C C . CYS B 1 146 ? 0.223 34.759 63.933 1.00 96.57 303 CYS B C 1
ATOM 3614 O O . CYS B 1 146 ? -0.159 35.931 63.902 1.00 94.84 303 CYS B O 1
ATOM 3617 N N . GLU B 1 147 ? 0.056 33.968 64.991 1.00 98.72 304 GLU B N 1
ATOM 3618 C CA . GLU B 1 147 ? -0.522 34.463 66.236 1.00 104.10 304 GLU B CA 1
ATOM 3619 C C . GLU B 1 147 ? 0.466 35.387 66.943 1.00 101.37 304 GLU B C 1
ATOM 3620 O O . GLU B 1 147 ? 1.679 35.276 66.759 1.00 97.44 304 GLU B O 1
ATOM 3626 N N . THR B 1 148 ? -0.059 36.291 67.761 1.00 99.92 305 THR B N 1
ATOM 3627 C CA . THR B 1 148 ? 0.770 37.277 68.439 1.00 96.31 305 THR B CA 1
ATOM 3628 C C . THR B 1 148 ? 0.885 36.997 69.937 1.00 93.49 305 THR B C 1
ATOM 3629 O O . THR B 1 148 ? 1.194 37.896 70.721 1.00 87.77 305 THR B O 1
ATOM 3633 N N . ASP B 1 149 ? 0.642 35.747 70.324 1.00 93.86 306 ASP B N 1
ATOM 3634 C CA . ASP B 1 149 ? 0.716 35.341 71.725 1.00 95.58 306 ASP B CA 1
ATOM 3635 C C . ASP B 1 149 ? 2.096 35.610 72.314 1.00 88.09 306 ASP B C 1
ATOM 3636 O O . ASP B 1 149 ? 2.224 36.219 73.374 1.00 85.76 306 ASP B O 1
ATOM 3641 N N . THR B 1 150 ? 3.125 35.159 71.606 1.00 86.09 307 THR B N 1
ATOM 3642 C CA . THR B 1 150 ? 4.502 35.281 72.070 1.00 85.49 307 THR B CA 1
ATOM 3643 C C . THR B 1 150 ? 4.964 36.741 72.059 1.00 85.96 307 THR B C 1
ATOM 3644 O O . THR B 1 150 ? 5.871 37.122 72.802 1.00 83.31 307 THR B O 1
ATOM 3648 N N . TYR B 1 151 ? 4.330 37.560 71.226 1.00 86.46 308 TYR B N 1
ATOM 3649 C CA . TYR B 1 151 ? 4.639 38.986 71.190 1.00 83.01 308 TYR B CA 1
ATOM 3650 C C . TYR B 1 151 ? 4.077 39.700 72.416 1.00 83.32 308 TYR B C 1
ATOM 3651 O O . TYR B 1 151 ? 4.749 40.535 73.025 1.00 80.44 308 TYR B O 1
ATOM 3660 N N . GLU B 1 152 ? 2.844 39.360 72.777 1.00 87.00 309 GLU B N 1
ATOM 3661 C CA . GLU B 1 152 ? 2.141 40.041 73.860 1.00 90.63 309 GLU B CA 1
ATOM 3662 C C . GLU B 1 152 ? 2.674 39.671 75.230 1.00 86.75 309 GLU B C 1
ATOM 3663 O O . GLU B 1 152 ? 2.740 40.511 76.126 1.00 84.69 309 GLU B O 1
ATOM 3669 N N . ILE B 1 153 ? 3.037 38.404 75.396 1.00 87.40 310 ILE B N 1
ATOM 3670 C CA . ILE B 1 153 ? 3.629 37.944 76.650 1.00 89.25 310 ILE B CA 1
ATOM 3671 C C . ILE B 1 153 ? 4.823 38.792 77.065 1.00 90.51 310 ILE B C 1
ATOM 3672 O O . ILE B 1 153 ? 5.085 38.967 78.254 1.00 94.36 310 ILE B O 1
ATOM 3677 N N . MET B 1 154 ? 5.512 39.348 76.067 1.00 86.04 311 MET B N 1
ATOM 3678 C CA . MET B 1 154 ? 6.866 39.864 76.248 1.00 81.71 311 MET B CA 1
ATOM 3679 C C . MET B 1 154 ? 6.867 41.374 76.190 1.00 77.18 311 MET B C 1
ATOM 3680 O O . MET B 1 154 ? 7.650 42.023 76.879 1.00 68.91 311 MET B O 1
ATOM 3685 N N . LEU B 1 155 ? 5.984 41.931 75.371 1.00 76.31 312 LEU B N 1
ATOM 3686 C CA . LEU B 1 155 ? 5.734 43.359 75.402 1.00 75.01 312 LEU B CA 1
ATOM 3687 C C . LEU B 1 155 ? 5.259 43.726 76.799 1.00 79.88 312 LEU B C 1
ATOM 3688 O O . LEU B 1 155 ? 5.643 44.757 77.338 1.00 79.14 312 LEU B O 1
ATOM 3693 N N . GLU B 1 156 ? 4.446 42.851 77.389 1.00 82.07 313 GLU B N 1
ATOM 3694 C CA . GLU B 1 156 ? 3.892 43.072 78.723 1.00 84.02 313 GLU B CA 1
ATOM 3695 C C . GLU B 1 156 ? 4.988 43.129 79.785 1.00 80.00 313 GLU B C 1
ATOM 3696 O O . GLU B 1 156 ? 4.876 43.868 80.764 1.00 72.47 313 GLU B O 1
ATOM 3702 N N . ILE B 1 157 ? 6.042 42.343 79.586 1.00 78.89 314 ILE B N 1
ATOM 3703 C CA . ILE B 1 157 ? 7.167 42.312 80.510 1.00 78.88 314 ILE B CA 1
ATOM 3704 C C . ILE B 1 157 ? 7.990 43.582 80.328 1.00 75.49 314 ILE B C 1
ATOM 3705 O O . ILE B 1 157 ? 8.470 44.174 81.301 1.00 78.25 314 ILE B O 1
ATOM 3710 N N . TYR B 1 158 ? 8.137 43.997 79.071 1.00 71.68 315 TYR B N 1
ATOM 3711 C CA . TYR B 1 158 ? 8.798 45.257 78.734 1.00 71.50 315 TYR B CA 1
ATOM 3712 C C . TYR B 1 158 ? 8.181 46.457 79.404 1.00 73.03 315 TYR B C 1
ATOM 3713 O O . TYR B 1 158 ? 8.873 47.284 80.007 1.00 61.98 315 TYR B O 1
ATOM 3722 N N . VAL B 1 159 ? 6.865 46.539 79.285 1.00 70.12 316 VAL B N 1
ATOM 3723 C CA . VAL B 1 159 ? 6.132 47.667 79.815 1.00 72.06 316 VAL B CA 1
ATOM 3724 C C . VAL B 1 159 ? 6.291 47.742 81.328 1.00 76.33 316 VAL B C 1
ATOM 3725 O O . VAL B 1 159 ? 6.638 48.789 81.866 1.00 76.68 316 VAL B O 1
ATOM 3729 N N . GLU B 1 160 ? 6.071 46.620 82.005 1.00 76.88 317 GLU B N 1
ATOM 3730 C CA . GLU B 1 160 ? 6.142 46.575 83.462 1.00 77.48 317 GLU B CA 1
ATOM 3731 C C . GLU B 1 160 ? 7.506 47.004 84.005 1.00 75.37 317 GLU B C 1
ATOM 3732 O O . GLU B 1 160 ? 7.584 47.777 84.960 1.00 74.10 317 GLU B O 1
ATOM 3738 N N . ARG B 1 161 ? 8.576 46.507 83.392 1.00 71.77 318 ARG B N 1
ATOM 3739 C CA . ARG B 1 161 ? 9.929 46.819 83.841 1.00 71.86 318 ARG B CA 1
ATOM 3740 C C . ARG B 1 161 ? 10.280 48.285 83.616 1.00 69.88 318 ARG B C 1
ATOM 3741 O O . ARG B 1 161 ? 10.993 48.895 84.410 1.00 66.29 318 ARG B O 1
ATOM 3749 N N . VAL B 1 162 ? 9.765 48.840 82.527 1.00 69.32 319 VAL B N 1
ATOM 3750 C CA . VAL B 1 162 ? 10.116 50.186 82.100 1.00 64.53 319 VAL B CA 1
ATOM 3751 C C . VAL B 1 162 ? 9.524 51.270 83.013 1.00 62.92 319 VAL B C 1
ATOM 3752 O O . VAL B 1 162 ? 10.123 52.333 83.187 1.00 62.35 319 VAL B O 1
ATOM 3756 N N . LYS B 1 163 ? 8.370 50.996 83.618 1.00 63.35 320 LYS B N 1
ATOM 3757 C CA . LYS B 1 163 ? 7.754 51.950 84.541 1.00 65.43 320 LYS B CA 1
ATOM 3758 C C . LYS B 1 163 ? 8.241 51.754 85.975 1.00 66.28 320 LYS B C 1
ATOM 3759 O O . LYS B 1 163 ? 7.732 52.383 86.902 1.00 66.68 320 LYS B O 1
ATOM 3765 N N . GLU B 1 164 ? 9.229 50.886 86.155 1.00 68.33 321 GLU B N 1
ATOM 3766 C CA . GLU B 1 164 ? 9.792 50.651 87.478 1.00 70.30 321 GLU B CA 1
ATOM 3767 C C . GLU B 1 164 ? 10.712 51.793 87.896 1.00 69.47 321 GLU B C 1
ATOM 3768 O O . GLU B 1 164 ? 11.030 51.940 89.076 1.00 70.72 321 GLU B O 1
ATOM 3774 N N . VAL B 1 165 ? 11.141 52.599 86.929 1.00 67.05 322 VAL B N 1
ATOM 3775 C CA . VAL B 1 165 ? 12.003 53.738 87.227 1.00 66.37 322 VAL B CA 1
ATOM 3776 C C . VAL B 1 165 ? 11.417 55.047 86.701 1.00 65.60 322 VAL B C 1
ATOM 3777 O O . VAL B 1 165 ? 10.653 55.060 85.734 1.00 67.07 322 VAL B O 1
ATOM 3781 N N . ASN B 1 166 ? 11.776 56.145 87.357 1.00 67.10 323 ASN B N 1
ATOM 3782 C CA . ASN B 1 166 ? 11.401 57.473 86.894 1.00 65.21 323 ASN B CA 1
ATOM 3783 C C . ASN B 1 166 ? 12.606 58.170 86.274 1.00 58.58 323 ASN B C 1
ATOM 3784 O O . ASN B 1 166 ? 13.538 58.565 86.978 1.00 52.44 323 ASN B O 1
ATOM 3789 N N . HIS B 1 167 ? 12.581 58.317 84.953 1.00 58.92 324 HIS B N 1
ATOM 3790 C CA . HIS B 1 167 ? 13.711 58.872 84.217 1.00 56.96 324 HIS B CA 1
ATOM 3791 C C . HIS B 1 167 ? 13.960 60.338 84.564 1.00 54.31 324 HIS B C 1
ATOM 3792 O O . HIS B 1 167 ? 15.070 60.844 84.393 1.00 51.44 324 HIS B O 1
ATOM 3799 N N . ASN B 1 168 ? 12.921 61.013 85.047 1.00 56.00 325 ASN B N 1
ATOM 3800 C CA . ASN B 1 168 ? 13.021 62.422 85.405 1.00 55.14 325 ASN B CA 1
ATOM 3801 C C . ASN B 1 168 ? 13.958 62.653 86.586 1.00 53.34 325 ASN B C 1
ATOM 3802 O O . ASN B 1 168 ? 14.522 63.738 86.736 1.00 51.62 325 ASN B O 1
ATOM 3807 N N . ASN B 1 169 ? 14.126 61.629 87.416 1.00 50.95 326 ASN B N 1
ATOM 3808 C CA . ASN B 1 169 ? 15.096 61.683 88.505 1.00 50.78 326 ASN B CA 1
ATOM 3809 C C . ASN B 1 169 ? 16.512 61.889 87.980 1.00 54.74 326 ASN B C 1
ATOM 3810 O O . ASN B 1 169 ? 17.282 62.681 88.529 1.00 51.01 326 ASN B O 1
ATOM 3815 N N . TYR B 1 170 ? 16.853 61.167 86.915 1.00 50.01 327 TYR B N 1
ATOM 3816 C CA . TYR B 1 170 ? 18.167 61.297 86.297 1.00 48.77 327 TYR B CA 1
ATOM 3817 C C . TYR B 1 170 ? 18.315 62.655 85.629 1.00 48.11 327 TYR B C 1
ATOM 3818 O O . TYR B 1 170 ? 19.346 63.315 85.763 1.00 47.22 327 TYR B O 1
ATOM 3827 N N . VAL B 1 171 ? 17.278 63.061 84.905 1.00 43.55 328 VAL B N 1
ATOM 3828 C CA . VAL B 1 171 ? 17.258 64.361 84.250 1.00 44.10 328 VAL B CA 1
ATOM 3829 C C . VAL B 1 171 ? 17.442 65.484 85.268 1.00 43.31 328 VAL B C 1
ATOM 3830 O O . VAL B 1 171 ? 18.289 66.360 85.087 1.00 45.37 328 VAL B O 1
ATOM 3834 N N . ASN B 1 172 ? 16.660 65.445 86.344 1.00 40.07 329 ASN B N 1
ATOM 3835 C CA . ASN B 1 172 ? 16.727 66.479 87.374 1.00 41.33 329 ASN B CA 1
ATOM 3836 C C . ASN B 1 172 ? 18.098 66.526 88.040 1.00 42.65 329 ASN B C 1
ATOM 3837 O O . ASN B 1 172 ? 18.668 67.599 88.235 1.00 43.34 329 ASN B O 1
ATOM 3842 N N . TYR B 1 173 ? 18.630 65.357 88.379 1.00 39.45 330 TYR B N 1
ATOM 3843 C CA . TYR B 1 173 ? 19.921 65.282 89.050 1.00 37.94 330 TYR B CA 1
ATOM 3844 C C . TYR B 1 173 ? 21.057 65.788 88.163 1.00 38.97 330 TYR B C 1
ATOM 3845 O O . TYR B 1 173 ? 21.860 66.622 88.585 1.00 31.02 330 TYR B O 1
ATOM 3854 N N . LEU B 1 174 ? 21.121 65.274 86.938 1.00 36.49 331 LEU B N 1
ATOM 3855 C CA . LEU B 1 174 ? 22.196 65.629 86.016 1.00 37.78 331 LEU B CA 1
ATOM 3856 C C . LEU B 1 174 ? 22.167 67.109 85.643 1.00 38.18 331 LEU B C 1
ATOM 3857 O O . LEU B 1 174 ? 23.211 67.759 85.596 1.00 34.87 331 LEU B O 1
ATOM 3862 N N . SER B 1 175 ? 20.975 67.639 85.387 1.00 38.32 332 SER B N 1
ATOM 3863 C CA . SER B 1 175 ? 20.839 69.027 84.951 1.00 40.04 332 SER B CA 1
ATOM 3864 C C . SER B 1 175 ? 21.219 70.015 86.055 1.00 34.68 332 SER B C 1
ATOM 3865 O O . SER B 1 175 ? 21.904 71.002 85.795 1.00 38.52 332 SER B O 1
ATOM 3868 N N . THR B 1 176 ? 20.779 69.748 87.282 1.00 32.71 333 THR B N 1
ATOM 3869 C CA . THR B 1 176 ? 21.104 70.623 88.409 1.00 35.41 333 THR B CA 1
ATOM 3870 C C . THR B 1 176 ? 22.579 70.539 88.782 1.00 33.37 333 THR B C 1
ATOM 3871 O O . THR B 1 176 ? 23.199 71.553 89.103 1.00 32.53 333 THR B O 1
ATOM 3875 N N . LEU B 1 177 ? 23.138 69.333 88.745 1.00 30.80 334 LEU B N 1
ATOM 3876 C CA . LEU B 1 177 ? 24.557 69.157 89.033 1.00 33.55 334 LEU B CA 1
ATOM 3877 C C . LEU B 1 177 ? 25.397 69.843 87.961 1.00 33.39 334 LEU B C 1
ATOM 3878 O O . LEU B 1 177 ? 26.369 70.528 88.270 1.00 31.61 334 LEU B O 1
ATOM 3883 N N . LYS B 1 178 ? 25.005 69.663 86.703 1.00 30.32 335 LYS B N 1
ATOM 3884 C CA . LYS B 1 178 ? 25.709 70.269 85.577 1.00 30.82 335 LYS B CA 1
ATOM 3885 C C . LYS B 1 178 ? 25.722 71.792 85.678 1.00 32.19 335 LYS B C 1
ATOM 3886 O O . LYS B 1 178 ? 26.765 72.424 85.502 1.00 32.66 335 LYS B O 1
ATOM 3892 N N . ALA B 1 179 ? 24.563 72.375 85.972 1.00 30.38 336 ALA B N 1
ATOM 3893 C CA . ALA B 1 179 ? 24.445 73.823 86.090 1.00 32.97 336 ALA B CA 1
ATOM 3894 C C . ALA B 1 179 ? 25.308 74.367 87.231 1.00 37.59 336 ALA B C 1
ATOM 3895 O O . ALA B 1 179 ? 25.906 75.438 87.105 1.00 37.75 336 ALA B O 1
ATOM 3897 N N . SER B 1 180 ? 25.379 73.633 88.339 1.00 31.64 337 SER B N 1
ATOM 3898 C CA . SER B 1 180 ? 26.205 74.061 89.464 1.00 32.80 337 SER B CA 1
ATOM 3899 C C . SER B 1 180 ? 27.685 73.958 89.108 1.00 33.79 337 SER B C 1
ATOM 3900 O O . SER B 1 180 ? 28.488 74.795 89.514 1.00 34.17 337 SER B O 1
ATOM 3903 N N . LEU B 1 181 ? 28.042 72.930 88.345 1.00 33.05 338 LEU B N 1
ATOM 3904 C CA . LEU B 1 181 ? 29.428 72.742 87.934 1.00 32.24 338 LEU B CA 1
ATOM 3905 C C . LEU B 1 181 ? 29.875 73.819 86.948 1.00 33.71 338 LEU B C 1
ATOM 3906 O O . LEU B 1 181 ? 31.001 74.308 87.028 1.00 35.77 338 LEU B O 1
ATOM 3911 N N . GLN B 1 182 ? 28.994 74.185 86.020 1.00 34.46 339 GLN B N 1
ATOM 3912 C CA . GLN B 1 182 ? 29.301 75.226 85.044 1.00 34.06 339 GLN B CA 1
ATOM 3913 C C . GLN B 1 182 ? 29.477 76.569 85.748 1.00 36.19 339 GLN B C 1
ATOM 3914 O O . GLN B 1 182 ? 30.303 77.390 85.345 1.00 37.02 339 GLN B O 1
ATOM 3920 N N . LEU B 1 183 ? 28.700 76.782 86.807 1.00 33.90 340 LEU B N 1
ATOM 3921 C CA . LEU B 1 183 ? 28.877 77.950 87.660 1.00 33.88 340 LEU B CA 1
ATOM 3922 C C . LEU B 1 183 ? 30.254 77.922 88.321 1.00 35.18 340 LEU B C 1
ATOM 3923 O O . LEU B 1 183 ? 30.949 78.938 88.373 1.00 37.37 340 LEU B O 1
ATOM 3928 N N . GLY B 1 184 ? 30.645 76.749 88.812 1.00 31.13 341 GLY B N 1
ATOM 3929 C CA . GLY B 1 184 ? 31.960 76.564 89.402 1.00 33.08 341 GLY B CA 1
ATOM 3930 C C . GLY B 1 184 ? 33.093 76.848 88.432 1.00 36.00 341 GLY B C 1
ATOM 3931 O O . GLY B 1 184 ? 34.113 77.424 88.807 1.00 35.72 341 GLY B O 1
ATOM 3932 N N . VAL B 1 185 ? 32.918 76.443 87.178 1.00 33.80 342 VAL B N 1
ATOM 3933 C CA . VAL B 1 185 ? 33.913 76.716 86.145 1.00 36.50 342 VAL B CA 1
ATOM 3934 C C . VAL B 1 185 ? 34.087 78.220 85.947 1.00 41.05 342 VAL B C 1
ATOM 3935 O O . VAL B 1 185 ? 35.211 78.731 85.927 1.00 38.54 342 VAL B O 1
ATOM 3939 N N . THR B 1 186 ? 32.967 78.921 85.807 1.00 40.81 343 THR B N 1
ATOM 3940 C CA . THR B 1 186 ? 32.982 80.368 85.629 1.00 45.79 343 THR B CA 1
ATOM 3941 C C . THR B 1 186 ? 33.518 81.055 86.879 1.00 44.45 343 THR B C 1
ATOM 3942 O O . THR B 1 186 ? 34.204 82.073 86.795 1.00 39.66 343 THR B O 1
ATOM 3946 N N . LEU B 1 187 ? 33.208 80.484 88.038 1.00 44.71 344 LEU B N 1
ATOM 3947 C CA . LEU B 1 187 ? 33.646 81.051 89.305 1.00 44.48 344 LEU B CA 1
ATOM 3948 C C . LEU B 1 187 ? 35.161 80.983 89.444 1.00 44.66 344 LEU B C 1
ATOM 3949 O O . LEU B 1 187 ? 35.792 81.936 89.900 1.00 48.52 344 LEU B O 1
ATOM 3954 N N . MET B 1 188 ? 35.742 79.857 89.042 1.00 40.53 345 MET B N 1
ATOM 3955 C CA . MET B 1 188 ? 37.184 79.663 89.155 1.00 44.14 345 MET B CA 1
ATOM 3956 C C . MET B 1 188 ? 37.955 80.587 88.221 1.00 47.95 345 MET B C 1
ATOM 3957 O O . MET B 1 188 ? 39.081 80.984 88.523 1.00 50.09 345 MET B O 1
ATOM 3962 N N . LEU B 1 189 ? 37.349 80.928 87.089 1.00 48.54 346 LEU B N 1
ATOM 3963 C CA . LEU B 1 189 ? 37.939 81.904 86.182 1.00 52.35 346 LEU B CA 1
ATOM 3964 C C . LEU B 1 189 ? 37.990 83.269 86.856 1.00 54.90 346 LEU B C 1
ATOM 3965 O O . LEU B 1 189 ? 38.929 84.039 86.658 1.00 60.60 346 LEU B O 1
ATOM 3970 N N . LYS B 1 190 ? 36.972 83.559 87.660 1.00 54.71 347 LYS B N 1
ATOM 3971 C CA . LYS B 1 190 ? 36.920 84.806 88.416 1.00 58.00 347 LYS B CA 1
ATOM 3972 C C . LYS B 1 190 ? 37.954 84.808 89.537 1.00 56.18 347 LYS B C 1
ATOM 3973 O O . LYS B 1 190 ? 38.665 85.794 89.734 1.00 60.55 347 LYS B O 1
ATOM 3979 N N . VAL B 1 191 ? 38.032 83.697 90.265 1.00 52.56 348 VAL B N 1
ATOM 3980 C CA . VAL B 1 191 ? 38.965 83.561 91.380 1.00 51.97 348 VAL B CA 1
ATOM 3981 C C . VAL B 1 191 ? 40.414 83.685 90.910 1.00 58.10 348 VAL B C 1
ATOM 3982 O O . VAL B 1 191 ? 41.232 84.346 91.555 1.00 60.93 348 VAL B O 1
ATOM 3986 N N . LYS B 1 192 ? 40.721 83.063 89.774 1.00 56.31 349 LYS B N 1
ATOM 3987 C CA . LYS B 1 192 ? 42.071 83.104 89.219 1.00 62.75 349 LYS B CA 1
ATOM 3988 C C . LYS B 1 192 ? 42.517 84.523 88.875 1.00 64.80 349 LYS B C 1
ATOM 3989 O O . LYS B 1 192 ? 43.711 84.816 88.853 1.00 68.17 349 LYS B O 1
ATOM 3995 N N . GLN B 1 193 ? 41.555 85.398 88.604 1.00 65.93 350 GLN B N 1
ATOM 3996 C CA . GLN B 1 193 ? 41.855 86.798 88.335 1.00 69.37 350 GLN B CA 1
ATOM 3997 C C . GLN B 1 193 ? 42.325 87.513 89.596 1.00 73.15 350 GLN B C 1
ATOM 3998 O O . GLN B 1 193 ? 43.163 88.413 89.535 1.00 80.32 350 GLN B O 1
ATOM 4004 N N . GLU B 1 194 ? 41.786 87.104 90.740 1.00 73.98 351 GLU B N 1
ATOM 4005 C CA . GLU B 1 194 ? 42.027 87.815 91.992 1.00 81.19 351 GLU B CA 1
ATOM 4006 C C . GLU B 1 194 ? 43.248 87.298 92.757 1.00 78.19 351 GLU B C 1
ATOM 4007 O O . GLU B 1 194 ? 44.030 88.089 93.283 1.00 83.73 351 GLU B O 1
ATOM 4013 N N . ILE B 1 195 ? 43.410 85.980 92.825 1.00 71.09 352 ILE B N 1
ATOM 4014 C CA . ILE B 1 195 ? 44.512 85.392 93.586 1.00 70.83 352 ILE B CA 1
ATOM 4015 C C . ILE B 1 195 ? 45.408 84.494 92.735 1.00 70.57 352 ILE B C 1
ATOM 4016 O O . ILE B 1 195 ? 45.064 84.139 91.606 1.00 67.02 352 ILE B O 1
ATOM 4021 N N . ASP B 1 196 ? 46.558 84.127 93.295 1.00 73.08 353 ASP B N 1
ATOM 4022 C CA . ASP B 1 196 ? 47.507 83.251 92.617 1.00 73.96 353 ASP B CA 1
ATOM 4023 C C . ASP B 1 196 ? 46.935 81.856 92.423 1.00 69.41 353 ASP B C 1
ATOM 4024 O O . ASP B 1 196 ? 46.154 81.376 93.244 1.00 65.21 353 ASP B O 1
ATOM 4029 N N . ASN B 1 197 ? 47.332 81.208 91.333 1.00 68.12 354 ASN B N 1
ATOM 4030 C CA . ASN B 1 197 ? 46.925 79.834 91.077 1.00 65.61 354 ASN B CA 1
ATOM 4031 C C . ASN B 1 197 ? 47.632 78.885 92.037 1.00 64.07 354 ASN B C 1
ATOM 4032 O O . ASN B 1 197 ? 48.834 79.007 92.266 1.00 66.71 354 ASN B O 1
ATOM 4037 N N . ASN B 1 198 ? 46.876 77.955 92.611 1.00 59.74 355 ASN B N 1
ATOM 4038 C CA . ASN B 1 198 ? 47.445 76.951 93.502 1.00 58.62 355 ASN B CA 1
ATOM 4039 C C . ASN B 1 198 ? 46.901 75.560 93.192 1.00 52.40 355 ASN B C 1
ATOM 4040 O O . ASN B 1 198 ? 46.083 75.390 92.286 1.00 48.02 355 ASN B O 1
ATOM 4045 N N . VAL B 1 199 ? 47.356 74.569 93.948 1.00 51.99 356 VAL B N 1
ATOM 4046 C CA . VAL B 1 199 ? 46.959 73.187 93.716 1.00 49.22 356 VAL B CA 1
ATOM 4047 C C . VAL B 1 199 ? 45.468 72.981 93.970 1.00 45.15 356 VAL B C 1
ATOM 4048 O O . VAL B 1 199 ? 44.791 72.293 93.205 1.00 42.95 356 VAL B O 1
ATOM 4052 N N . THR B 1 200 ? 44.959 73.588 95.037 1.00 43.46 357 THR B N 1
ATOM 4053 C CA . THR B 1 200 ? 43.548 73.465 95.386 1.00 40.67 357 THR B CA 1
ATOM 4054 C C . THR B 1 200 ? 42.656 73.991 94.266 1.00 41.07 357 THR B C 1
ATOM 4055 O O . THR B 1 200 ? 41.649 73.373 93.924 1.00 41.24 357 THR B O 1
ATOM 4059 N N . ILE B 1 201 ? 43.034 75.129 93.691 1.00 40.54 358 ILE B N 1
ATOM 4060 C CA . ILE B 1 201 ? 42.312 75.685 92.551 1.00 41.63 358 ILE B CA 1
ATOM 4061 C C . ILE B 1 201 ? 42.401 74.743 91.352 1.00 42.01 358 ILE B C 1
ATOM 4062 O O . ILE B 1 201 ? 41.397 74.461 90.696 1.00 37.47 358 ILE B O 1
ATOM 4067 N N . SER B 1 202 ? 43.605 74.249 91.077 1.00 39.00 359 SER B N 1
ATOM 4068 C CA . SER 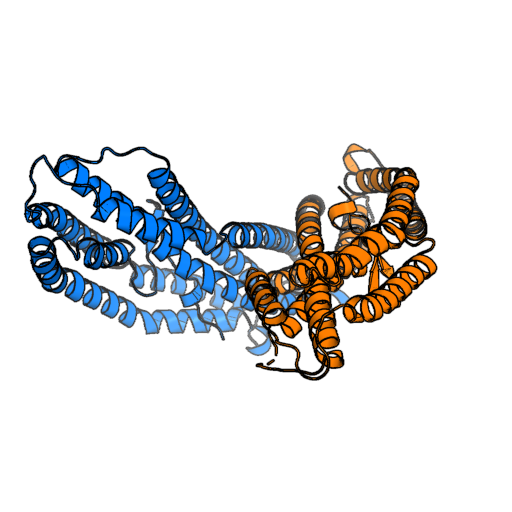B 1 202 ? 43.818 73.319 89.972 1.00 44.59 359 SER B CA 1
ATOM 4069 C C . SER B 1 202 ? 43.041 72.018 90.173 1.00 42.77 359 SER B C 1
ATOM 4070 O O . SER B 1 202 ? 42.511 71.449 89.218 1.00 39.32 359 SER B O 1
ATOM 4073 N N . ALA B 1 203 ? 42.971 71.559 91.419 1.00 43.97 360 ALA B N 1
ATOM 4074 C CA . ALA B 1 203 ? 42.242 70.339 91.753 1.00 38.63 360 ALA B CA 1
ATOM 4075 C C . ALA B 1 203 ? 40.743 70.530 91.564 1.00 35.87 360 ALA B C 1
ATOM 4076 O O . ALA B 1 203 ? 40.046 69.629 91.097 1.00 36.61 360 ALA B O 1
ATOM 4078 N N . ILE B 1 204 ? 40.253 71.708 91.938 1.00 35.68 361 ILE B N 1
ATOM 4079 C CA . ILE B 1 204 ? 38.858 72.063 91.721 1.00 32.44 361 ILE B CA 1
ATOM 4080 C C . ILE B 1 204 ? 38.557 72.073 90.225 1.00 32.54 361 ILE B C 1
ATOM 4081 O O . ILE B 1 204 ? 37.538 71.541 89.780 1.00 34.51 361 ILE B O 1
ATOM 4086 N N . ASN B 1 205 ? 39.464 72.659 89.452 1.00 33.30 362 ASN B N 1
ATOM 4087 C CA . ASN B 1 205 ? 39.318 72.711 88.004 1.00 34.46 362 ASN B CA 1
ATOM 4088 C C . ASN B 1 205 ? 39.299 71.327 87.369 1.00 43.44 362 ASN B C 1
ATOM 4089 O O . ASN B 1 205 ? 38.466 71.055 86.504 1.00 41.57 362 ASN B O 1
ATOM 4094 N N . PHE B 1 206 ? 40.212 70.455 87.793 1.00 40.46 363 PHE B N 1
ATOM 4095 C CA . PHE B 1 206 ? 40.245 69.097 87.259 1.00 38.70 363 PHE B CA 1
ATOM 4096 C C . PHE B 1 206 ? 38.962 68.339 87.571 1.00 33.41 363 PHE B C 1
ATOM 4097 O O . PHE B 1 206 ? 38.380 67.709 86.689 1.00 33.80 363 PHE B O 1
ATOM 4105 N N . LEU B 1 207 ? 38.528 68.395 88.827 1.00 33.75 364 LEU B N 1
ATOM 4106 C CA . LEU B 1 207 ? 37.334 67.667 89.238 1.00 33.27 364 LEU B CA 1
ATOM 4107 C C . LEU B 1 207 ? 36.097 68.149 88.487 1.00 37.83 364 LEU B C 1
ATOM 4108 O O . LEU B 1 207 ? 35.304 67.339 88.009 1.00 39.48 364 LEU B O 1
ATOM 4113 N N . GLN B 1 208 ? 35.939 69.464 88.376 1.00 31.92 365 GLN B N 1
ATOM 4114 C CA . GLN B 1 208 ? 34.792 70.027 87.669 1.00 34.65 365 GLN B CA 1
ATOM 4115 C C . GLN B 1 208 ? 34.819 69.627 86.197 1.00 37.38 365 GLN B C 1
ATOM 4116 O O . GLN B 1 208 ? 33.789 69.285 85.615 1.00 34.88 365 GLN B O 1
ATOM 4122 N N . GLU B 1 209 ? 36.007 69.657 85.607 1.00 31.17 366 GLU B N 1
ATOM 4123 C CA . GLU B 1 209 ? 36.187 69.240 84.223 1.00 38.10 366 GLU B CA 1
ATOM 4124 C C . GLU B 1 209 ? 35.892 67.750 84.059 1.00 40.11 366 GLU B C 1
ATOM 4125 O O . GLU B 1 209 ? 35.275 67.330 83.078 1.00 39.61 366 GLU B O 1
ATOM 4131 N N . GLU B 1 210 ? 36.335 66.955 85.028 1.00 39.14 367 GLU B N 1
ATOM 4132 C CA . GLU B 1 210 ? 36.110 65.516 84.997 1.00 38.71 367 GLU B CA 1
ATOM 4133 C C . GLU B 1 210 ? 34.627 65.192 85.180 1.00 37.23 367 GLU B C 1
ATOM 4134 O O . GLU B 1 210 ? 34.069 64.375 84.452 1.00 32.06 367 GLU B O 1
ATOM 4140 N N . MET B 1 211 ? 33.991 65.844 86.148 1.00 33.51 368 MET B N 1
ATOM 4141 C CA . MET B 1 211 ? 32.584 65.584 86.446 1.00 34.32 368 MET B CA 1
ATOM 4142 C C . MET B 1 211 ? 31.663 66.014 85.303 1.00 33.87 368 MET B C 1
ATOM 4143 O O . MET B 1 211 ? 30.696 65.320 84.986 1.00 35.26 368 MET B O 1
ATOM 4148 N N . LEU B 1 212 ? 31.968 67.150 84.683 1.00 28.50 369 LEU B N 1
ATOM 4149 C CA . LEU B 1 212 ? 31.202 67.619 83.531 1.00 32.85 369 LEU B CA 1
ATOM 4150 C C . LEU B 1 212 ? 31.304 66.651 82.354 1.00 39.93 369 LEU B C 1
ATOM 4151 O O . LEU B 1 212 ? 30.347 66.472 81.599 1.00 39.29 369 LEU B O 1
ATOM 4156 N N . ASP B 1 213 ? 32.463 66.019 82.203 1.00 39.54 370 ASP B N 1
ATOM 4157 C CA . ASP B 1 213 ? 32.658 65.074 81.113 1.00 45.25 370 ASP B CA 1
ATOM 4158 C C . ASP B 1 213 ? 31.940 63.756 81.406 1.00 42.42 370 ASP B C 1
ATOM 4159 O O . ASP B 1 213 ? 31.519 63.052 80.491 1.00 43.23 370 ASP B O 1
ATOM 4164 N N . ILE B 1 214 ? 31.803 63.435 82.689 1.00 32.86 371 ILE B N 1
ATOM 4165 C CA . ILE B 1 214 ? 31.030 62.274 83.120 1.00 35.63 371 ILE B CA 1
ATOM 4166 C C . ILE B 1 214 ? 29.538 62.530 82.921 1.00 36.43 371 ILE B C 1
ATOM 4167 O O . ILE B 1 214 ? 28.773 61.620 82.593 1.00 37.99 371 ILE B O 1
ATOM 4172 N N . ILE B 1 215 ? 29.127 63.778 83.109 1.00 33.14 372 ILE B N 1
ATOM 4173 C CA . ILE B 1 215 ? 27.729 64.150 82.916 1.00 35.76 372 ILE B CA 1
ATOM 4174 C C . ILE B 1 215 ? 27.335 63.986 81.446 1.00 37.27 372 ILE B C 1
ATOM 4175 O O . ILE B 1 215 ? 26.216 63.575 81.134 1.00 41.05 372 ILE B O 1
ATOM 4180 N N . THR B 1 216 ? 28.270 64.278 80.548 1.00 34.36 373 THR B N 1
ATOM 4181 C CA . THR B 1 216 ? 28.041 64.093 79.120 1.00 35.86 373 THR B CA 1
ATOM 4182 C C . THR B 1 216 ? 27.636 62.652 78.780 1.00 38.36 373 THR B C 1
ATOM 4183 O O . THR B 1 216 ? 26.661 62.435 78.062 1.00 39.04 373 THR B O 1
ATOM 4187 N N . ILE B 1 217 ? 28.366 61.670 79.305 1.00 34.21 374 ILE B N 1
ATOM 4188 C CA . ILE B 1 217 ? 28.044 60.273 79.018 1.00 40.00 374 ILE B CA 1
ATOM 4189 C C . ILE B 1 217 ? 26.813 59.839 79.823 1.00 41.29 374 ILE B C 1
ATOM 4190 O O . ILE B 1 217 ? 26.078 58.940 79.417 1.00 45.29 374 ILE B O 1
ATOM 4195 N N . GLY B 1 218 ? 26.576 60.505 80.949 1.00 39.00 375 GLY B N 1
ATOM 4196 C CA . GLY B 1 218 ? 25.380 60.270 81.737 1.00 31.64 375 GLY B CA 1
ATOM 4197 C C . GLY B 1 218 ? 24.128 60.730 81.013 1.00 38.21 375 GLY B C 1
ATOM 4198 O O . GLY B 1 218 ? 23.108 60.036 81.005 1.00 42.16 375 GLY B O 1
ATOM 4199 N N . GLU B 1 219 ? 24.202 61.908 80.400 1.00 41.05 376 GLU B N 1
ATOM 4200 C CA . GLU B 1 219 ? 23.085 62.441 79.630 1.00 43.08 376 GLU B CA 1
ATOM 4201 C C . GLU B 1 219 ? 22.836 61.597 78.385 1.00 45.67 376 GLU B C 1
ATOM 4202 O O . GLU B 1 219 ? 21.701 61.469 77.926 1.00 49.20 376 GLU B O 1
ATOM 4208 N N . ALA B 1 220 ? 23.907 61.021 77.846 1.00 42.40 377 ALA B N 1
ATOM 4209 C CA . ALA B 1 220 ? 23.806 60.149 76.682 1.00 42.09 377 ALA B CA 1
ATOM 4210 C C . ALA B 1 220 ? 23.002 58.898 77.017 1.00 39.64 377 ALA B C 1
ATOM 4211 O O . ALA B 1 220 ? 22.108 58.508 76.270 1.00 43.17 377 ALA B O 1
ATOM 4213 N N . HIS B 1 221 ? 23.322 58.276 78.148 1.00 37.21 378 HIS B N 1
ATOM 4214 C CA . HIS B 1 221 ? 22.589 57.100 78.603 1.00 37.49 378 HIS B CA 1
ATOM 4215 C C . HIS B 1 221 ? 21.135 57.449 78.926 1.00 45.82 378 HIS B C 1
ATOM 4216 O O . HIS B 1 221 ? 20.219 56.706 78.569 1.00 43.24 378 HIS B O 1
ATOM 4223 N N . THR B 1 222 ? 20.931 58.582 79.596 1.00 42.96 379 THR B N 1
ATOM 4224 C CA . THR B 1 222 ? 19.589 59.041 79.942 1.00 43.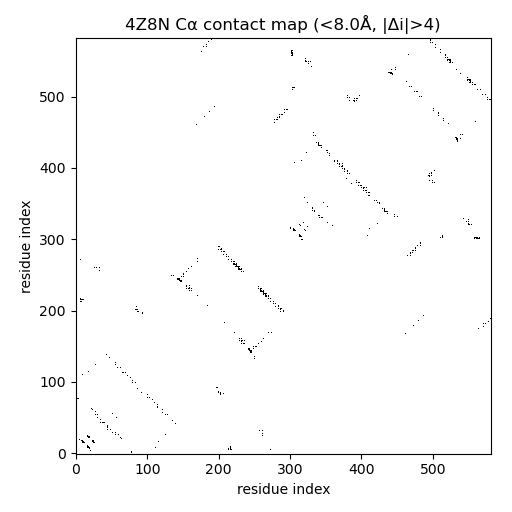49 379 THR B CA 1
ATOM 4225 C C . THR B 1 222 ? 18.754 59.250 78.682 1.00 47.01 379 THR B C 1
ATOM 4226 O O . THR B 1 222 ? 17.559 58.949 78.658 1.00 51.56 379 THR B O 1
ATOM 4230 N N . GLY B 1 223 ? 19.393 59.751 77.630 1.00 47.35 380 GLY B N 1
ATOM 4231 C CA . GLY B 1 223 ? 18.741 59.888 76.341 1.00 47.93 380 GLY B CA 1
ATOM 4232 C C . GLY B 1 223 ? 18.289 58.550 75.783 1.00 48.31 380 GLY B C 1
ATOM 4233 O O . GLY B 1 223 ? 17.216 58.446 75.189 1.00 52.93 380 GLY B O 1
ATOM 4234 N N . LYS B 1 224 ? 19.109 57.521 75.974 1.00 46.15 381 LYS B N 1
ATOM 4235 C CA . LYS B 1 224 ? 18.774 56.182 75.499 1.00 50.71 381 LYS B CA 1
ATOM 4236 C C . LYS B 1 224 ? 17.635 55.588 76.320 1.00 48.11 381 LYS B C 1
ATOM 4237 O O . LYS B 1 224 ? 16.730 54.960 75.773 1.00 48.96 381 LYS B O 1
ATOM 4243 N N . ILE B 1 225 ? 17.693 55.791 77.633 1.00 49.51 382 ILE B N 1
ATOM 4244 C CA . ILE B 1 225 ? 16.650 55.324 78.543 1.00 50.57 382 ILE B CA 1
ATOM 4245 C C . ILE B 1 225 ? 15.284 55.880 78.160 1.00 53.09 382 ILE B C 1
ATOM 4246 O O . ILE B 1 225 ? 14.297 55.144 78.087 1.00 53.67 382 ILE B O 1
ATOM 4251 N N . ILE B 1 226 ? 15.239 57.185 77.914 1.00 50.88 383 ILE B N 1
ATOM 4252 C CA . ILE B 1 226 ? 14.004 57.856 77.532 1.00 54.30 383 ILE B CA 1
ATOM 4253 C C . ILE B 1 226 ? 13.511 57.360 76.177 1.00 57.87 383 ILE B C 1
ATOM 4254 O O . ILE B 1 226 ? 12.315 57.140 75.987 1.00 55.95 383 ILE B O 1
ATOM 4259 N N . HIS B 1 227 ? 14.438 57.173 75.243 1.00 57.11 384 HIS B N 1
ATOM 4260 C CA . HIS B 1 227 ? 14.089 56.701 73.907 1.00 56.55 384 HIS B CA 1
ATOM 4261 C C . HIS B 1 227 ? 13.462 55.310 73.956 1.00 57.72 384 HIS B C 1
ATOM 4262 O O . HIS B 1 227 ? 12.419 55.068 73.348 1.00 59.87 384 HIS B O 1
ATOM 4269 N N . GLY B 1 228 ? 14.103 54.403 74.685 1.00 53.37 385 GLY B N 1
ATOM 4270 C CA . GLY B 1 228 ? 13.610 53.046 74.820 1.00 52.74 385 GLY B CA 1
ATOM 4271 C C . GLY B 1 228 ? 12.283 52.987 75.550 1.00 53.51 385 GLY B C 1
ATOM 4272 O O . GLY B 1 228 ? 11.352 52.317 75.104 1.00 55.44 385 GLY B O 1
ATOM 4273 N N . LYS B 1 229 ? 12.197 53.695 76.673 1.00 51.26 386 LYS B N 1
ATOM 4274 C CA . LYS B 1 229 ? 10.985 53.704 77.487 1.00 50.89 386 LYS B CA 1
ATOM 4275 C C . LYS B 1 229 ? 9.792 54.293 76.742 1.00 55.01 386 LYS B C 1
ATOM 4276 O O . LYS B 1 229 ? 8.721 53.687 76.700 1.00 55.36 386 LYS B O 1
ATOM 4282 N N . GLU B 1 230 ? 9.983 55.470 76.150 1.00 58.95 387 GLU B N 1
ATOM 4283 C CA . GLU B 1 230 ? 8.898 56.166 75.462 1.00 67.89 387 GLU B CA 1
ATOM 4284 C C . GLU B 1 230 ? 8.412 55.387 74.240 1.00 69.61 387 GLU B C 1
ATOM 4285 O O . GLU B 1 230 ? 7.266 55.538 73.817 1.00 72.93 387 GLU B O 1
ATOM 4291 N N . ASN B 1 231 ? 9.281 54.548 73.682 1.00 67.68 388 ASN B N 1
ATOM 4292 C CA . ASN B 1 231 ? 8.919 53.740 72.523 1.00 66.15 388 ASN B CA 1
ATOM 4293 C C . ASN B 1 231 ? 8.232 52.441 72.917 1.00 66.94 388 ASN B C 1
ATOM 4294 O O . ASN B 1 231 ? 7.330 51.971 72.222 1.00 71.59 388 ASN B O 1
ATOM 4299 N N . VAL B 1 232 ? 8.663 51.864 74.034 1.00 63.43 389 VAL B N 1
ATOM 4300 C CA . VAL B 1 232 ? 8.074 50.625 74.527 1.00 61.98 389 VAL B CA 1
ATOM 4301 C C . VAL B 1 232 ? 6.602 50.818 74.891 1.00 63.80 389 VAL B C 1
ATOM 4302 O O . VAL B 1 232 ? 5.747 50.045 74.460 1.00 65.66 389 VAL B O 1
ATOM 4306 N N . LEU B 1 233 ? 6.305 51.856 75.669 1.00 66.22 390 LEU B N 1
ATOM 4307 C CA . LEU B 1 233 ? 4.937 52.075 76.129 1.00 72.36 390 LEU B CA 1
ATOM 4308 C C . LEU B 1 233 ? 4.025 52.544 74.998 1.00 78.84 390 LEU B C 1
ATOM 4309 O O . LEU B 1 233 ? 2.813 52.330 75.039 1.00 81.68 390 LEU B O 1
ATOM 4314 N N . LYS B 1 234 ? 4.610 53.177 73.986 1.00 78.85 391 LYS B N 1
ATOM 4315 C CA . LYS B 1 234 ? 3.840 53.625 72.834 1.00 82.18 391 LYS B CA 1
ATOM 4316 C C . LYS B 1 234 ? 3.664 52.491 71.831 1.00 79.48 391 LYS B C 1
ATOM 4317 O O . LYS B 1 234 ? 2.543 52.155 71.450 1.00 84.82 391 LYS B O 1
ATOM 4323 N N . PRO B 1 242 ? -4.780 40.463 65.958 1.00 108.93 399 PRO B N 1
ATOM 4324 C CA . PRO B 1 242 ? -4.543 39.172 66.614 1.00 108.03 399 PRO B CA 1
ATOM 4325 C C . PRO B 1 242 ? -3.710 38.241 65.743 1.00 106.79 399 PRO B C 1
ATOM 4326 O O . PRO B 1 242 ? -2.916 37.450 66.254 1.00 102.96 399 PRO B O 1
ATOM 4330 N N . GLN B 1 243 ? -3.905 38.338 64.432 1.00 110.00 400 GLN B N 1
ATOM 4331 C CA . GLN B 1 243 ? -3.138 37.548 63.478 1.00 109.60 400 GLN B CA 1
ATOM 4332 C C . GLN B 1 243 ? -2.445 38.452 62.467 1.00 108.78 400 GLN B C 1
ATOM 4333 O O . GLN B 1 243 ? -3.006 39.451 62.018 1.00 110.64 400 GLN B O 1
ATOM 4339 N N . VAL B 1 244 ? -1.220 38.088 62.108 1.00 102.34 401 VAL B N 1
ATOM 4340 C CA . VAL B 1 244 ? -0.366 38.973 61.334 1.00 101.09 401 VAL B CA 1
ATOM 4341 C C . VAL B 1 244 ? 0.638 38.179 60.494 1.00 100.81 401 VAL B C 1
ATOM 4342 O O . VAL B 1 244 ? 1.081 37.106 60.903 1.00 99.64 401 VAL B O 1
ATOM 4346 N N . PRO B 1 245 ? 0.969 38.690 59.296 1.00 102.40 402 PRO B N 1
ATOM 4347 C CA . PRO B 1 245 ? 1.973 38.070 58.422 1.00 105.62 402 PRO B CA 1
ATOM 4348 C C . PRO B 1 245 ? 3.330 37.922 59.107 1.00 100.61 402 PRO B C 1
ATOM 4349 O O . PRO B 1 245 ? 3.708 38.784 59.897 1.00 97.84 402 PRO B O 1
ATOM 4353 N N . LEU B 1 246 ? 4.049 36.847 58.794 1.00 100.72 403 LEU B N 1
ATOM 4354 C CA . LEU B 1 246 ? 5.337 36.556 59.424 1.00 96.30 403 LEU B CA 1
ATOM 4355 C C . LEU B 1 246 ? 6.325 37.717 59.325 1.00 94.43 403 LEU B C 1
ATOM 4356 O O . LEU B 1 246 ? 7.085 37.974 60.259 1.00 88.66 403 LEU B O 1
ATOM 4361 N N . SER B 1 247 ? 6.302 38.415 58.193 1.00 95.47 404 SER B N 1
ATOM 4362 C CA . SER B 1 247 ? 7.199 39.543 57.959 1.00 92.84 404 SER B CA 1
ATOM 4363 C C . SER B 1 247 ? 7.033 40.628 59.018 1.00 93.08 404 SER B C 1
ATOM 4364 O O . SER B 1 247 ? 8.001 41.283 59.408 1.00 90.75 404 SER B O 1
ATOM 4367 N N . THR B 1 248 ? 5.801 40.808 59.482 1.00 93.76 405 THR B N 1
ATOM 4368 C CA . THR B 1 248 ? 5.503 41.823 60.485 1.00 94.90 405 THR B CA 1
ATOM 4369 C C . THR B 1 248 ? 5.749 41.293 61.897 1.00 90.09 405 THR B C 1
ATOM 4370 O O . THR B 1 248 ? 6.188 42.037 62.776 1.00 87.52 405 THR B O 1
ATOM 4374 N N . LEU B 1 249 ? 5.472 40.008 62.110 1.00 88.00 406 LEU B N 1
ATOM 4375 C CA . LEU B 1 249 ? 5.745 39.381 63.401 1.00 85.32 406 LEU B CA 1
ATOM 4376 C C . LEU B 1 249 ? 7.238 39.453 63.713 1.00 84.18 406 LEU B C 1
ATOM 4377 O O . LEU B 1 249 ? 7.635 39.636 64.866 1.00 79.25 406 LEU B O 1
ATOM 4382 N N . LYS B 1 250 ? 8.060 39.313 62.675 1.00 82.99 407 LYS B N 1
ATOM 4383 C CA . LYS B 1 250 ? 9.499 39.495 62.809 1.00 81.58 407 LYS B CA 1
ATOM 4384 C C . LYS B 1 250 ? 9.804 40.931 63.215 1.00 79.88 407 LYS B C 1
ATOM 4385 O O . LYS B 1 250 ? 10.604 41.176 64.115 1.00 76.62 407 LYS B O 1
ATOM 4391 N N . LYS B 1 251 ? 9.153 41.875 62.540 1.00 81.63 408 LYS B N 1
ATOM 4392 C CA . LYS B 1 251 ? 9.308 43.293 62.840 1.00 79.38 408 LYS B CA 1
ATOM 4393 C C . LYS B 1 251 ? 8.904 43.608 64.278 1.00 78.56 408 LYS B C 1
ATOM 4394 O O . LYS B 1 251 ? 9.573 44.382 64.962 1.00 70.12 408 LYS B O 1
ATOM 4400 N N . LEU B 1 252 ? 7.811 43.004 64.732 1.00 79.01 409 LEU B N 1
ATOM 4401 C CA . LEU B 1 252 ? 7.338 43.220 66.094 1.00 77.22 409 LEU B CA 1
ATOM 4402 C C . LEU B 1 252 ? 8.324 42.665 67.117 1.00 75.20 409 LEU B C 1
ATOM 4403 O O . LEU B 1 252 ? 8.561 43.281 68.157 1.00 72.18 409 LEU B O 1
ATOM 4408 N N . TYR B 1 253 ? 8.897 41.503 66.819 1.00 76.18 410 TYR B N 1
ATOM 4409 C CA . TYR B 1 253 ? 9.905 40.910 67.690 1.00 74.08 410 TYR B CA 1
ATOM 4410 C C . TYR B 1 253 ? 11.161 41.774 67.718 1.00 75.95 410 TYR B C 1
ATOM 4411 O O . TYR B 1 253 ? 11.741 42.004 68.778 1.00 74.27 410 TYR B O 1
ATOM 4420 N N . PHE B 1 254 ? 11.569 42.254 66.546 1.00 76.92 411 PHE B N 1
ATOM 4421 C CA . PHE B 1 254 ? 12.818 42.999 66.405 1.00 74.17 411 PHE B CA 1
ATOM 4422 C C . PHE B 1 254 ? 12.766 44.371 67.073 1.00 72.05 411 PHE B C 1
ATOM 4423 O O . PHE B 1 254 ? 13.668 44.733 67.829 1.00 70.40 411 PHE B O 1
ATOM 4431 N N . ASP B 1 255 ? 11.716 45.134 66.787 1.00 70.35 412 ASP B N 1
ATOM 4432 C CA . ASP B 1 255 ? 11.582 46.481 67.333 1.00 66.30 412 ASP B CA 1
ATOM 4433 C C . ASP B 1 255 ? 11.479 46.477 68.852 1.00 64.30 412 ASP B C 1
ATOM 4434 O O . ASP B 1 255 ? 12.248 47.156 69.532 1.00 59.34 412 ASP B O 1
ATOM 4439 N N . SER B 1 256 ? 10.525 45.712 69.375 1.00 65.40 413 SER B N 1
ATOM 4440 C CA . SER B 1 256 ? 10.289 45.651 70.812 1.00 65.68 413 SER B CA 1
ATOM 4441 C C . SER B 1 256 ? 11.551 45.240 71.566 1.00 58.06 413 SER B C 1
ATOM 4442 O O . SER B 1 256 ? 11.931 45.881 72.547 1.00 55.47 413 SER B O 1
ATOM 4445 N N . ALA B 1 257 ? 12.207 44.186 71.090 1.00 57.00 414 ALA B N 1
ATOM 4446 C CA . ALA B 1 257 ? 13.439 43.709 71.709 1.00 58.15 414 ALA B CA 1
ATOM 4447 C C . ALA B 1 257 ? 14.536 44.766 71.644 1.00 58.23 414 ALA B C 1
ATOM 4448 O O . ALA B 1 257 ? 15.366 44.859 72.544 1.00 53.99 414 ALA B O 1
ATOM 4450 N N . ASN B 1 258 ? 14.530 45.562 70.579 1.00 64.12 415 ASN B N 1
ATOM 4451 C CA . ASN B 1 258 ? 15.529 46.609 70.397 1.00 66.94 415 ASN B CA 1
ATOM 4452 C C . ASN B 1 258 ? 15.336 47.778 71.363 1.00 59.23 415 ASN B C 1
ATOM 4453 O O . ASN B 1 258 ? 16.294 48.240 71.984 1.00 49.53 415 ASN B O 1
ATOM 4458 N N . PHE B 1 259 ? 14.101 48.253 71.490 1.00 60.93 416 PHE B N 1
ATOM 4459 C CA . PHE B 1 259 ? 13.808 49.380 72.372 1.00 59.04 416 PHE B CA 1
ATOM 4460 C C . PHE B 1 259 ? 14.121 49.047 73.825 1.00 56.04 416 PHE B C 1
ATOM 4461 O O . PHE B 1 259 ? 14.670 49.871 74.553 1.00 55.88 416 PHE B O 1
ATOM 4469 N N . TYR B 1 260 ? 13.772 47.838 74.249 1.00 57.96 417 TYR B N 1
ATOM 4470 C CA . TYR B 1 260 ? 14.069 47.427 75.613 1.00 57.19 417 TYR B CA 1
ATOM 4471 C C . TYR B 1 260 ? 15.560 47.195 75.811 1.00 54.93 417 TYR B C 1
ATOM 4472 O O . TYR B 1 260 ? 16.102 47.505 76.871 1.00 54.95 417 TYR B O 1
ATOM 4481 N N . ALA B 1 261 ? 16.217 46.635 74.799 1.00 51.74 418 ALA B N 1
ATOM 4482 C CA . ALA B 1 261 ? 17.661 46.439 74.857 1.00 52.77 418 ALA B CA 1
ATOM 4483 C C . ALA B 1 261 ? 18.358 47.779 75.055 1.00 50.90 418 ALA B C 1
ATOM 4484 O O . ALA B 1 261 ? 19.288 47.890 75.850 1.00 51.04 418 ALA B O 1
ATOM 4486 N N . THR B 1 262 ? 17.891 48.792 74.329 1.00 51.59 419 THR B N 1
ATOM 4487 C CA . THR B 1 262 ? 18.417 50.146 74.449 1.00 51.97 419 THR B CA 1
ATOM 4488 C C . THR B 1 262 ? 18.200 50.677 75.861 1.00 52.69 419 THR B C 1
ATOM 4489 O O . THR B 1 262 ? 19.111 51.232 76.479 1.00 53.50 419 THR B O 1
ATOM 4493 N N . TYR B 1 263 ? 16.984 50.495 76.360 1.00 50.73 420 TYR B N 1
ATOM 4494 C CA . TYR B 1 263 ? 16.623 50.894 77.714 1.00 51.00 420 TYR B CA 1
ATOM 4495 C C . TYR B 1 263 ? 17.474 50.163 78.751 1.00 47.38 420 TYR B C 1
ATOM 4496 O O . TYR B 1 263 ? 18.084 50.787 79.619 1.00 40.31 420 TYR B O 1
ATOM 4505 N N . LYS B 1 264 ? 17.508 48.838 78.649 1.00 46.77 421 LYS B N 1
ATOM 4506 C CA . LYS B 1 264 ? 18.224 48.005 79.608 1.00 50.27 421 LYS B CA 1
ATOM 4507 C C . LYS B 1 264 ? 19.720 48.318 79.646 1.00 49.85 421 LYS B C 1
ATOM 4508 O O . LYS B 1 264 ? 20.334 48.330 80.714 1.00 48.07 421 LYS B O 1
ATOM 4514 N N . PHE B 1 265 ? 20.294 48.574 78.475 1.00 49.47 422 PHE B N 1
ATOM 4515 C CA . PHE B 1 265 ? 21.729 48.816 78.340 1.00 47.20 422 PHE B CA 1
ATOM 4516 C C . PHE B 1 265 ? 22.171 50.094 79.052 1.00 42.34 422 PHE B C 1
ATOM 4517 O O . PHE B 1 265 ? 23.209 50.118 79.716 1.00 41.44 422 PHE B O 1
ATOM 4525 N N . SER B 1 266 ? 21.380 51.154 78.920 1.00 38.97 423 SER B N 1
ATOM 4526 C CA . SER B 1 266 ? 21.763 52.447 79.476 1.00 40.52 423 SER B CA 1
ATOM 4527 C C . SER B 1 266 ? 21.293 52.648 80.915 1.00 44.08 423 SER B C 1
ATOM 4528 O O . SER B 1 266 ? 21.906 53.415 81.658 1.00 46.34 423 SER B O 1
ATOM 4531 N N . LEU B 1 267 ? 20.214 51.969 81.304 1.00 41.29 424 LEU B N 1
ATOM 4532 C CA . LEU B 1 267 ? 19.713 52.062 82.676 1.00 42.03 424 LEU B CA 1
ATOM 4533 C C . LEU B 1 267 ? 20.785 51.615 83.663 1.00 44.67 424 LEU B C 1
ATOM 4534 O O . LEU B 1 267 ? 21.054 52.287 84.660 1.00 41.28 424 LEU B O 1
ATOM 4539 N N . LYS B 1 268 ? 21.393 50.475 83.361 1.00 46.72 425 LYS B N 1
ATOM 4540 C CA . LYS B 1 268 ? 22.487 49.927 84.151 1.00 48.31 425 LYS B CA 1
ATOM 4541 C C . LYS B 1 268 ? 23.619 50.943 84.312 1.00 44.57 425 LYS B C 1
ATOM 4542 O O . LYS B 1 268 ? 24.143 51.142 85.407 1.00 42.72 425 LYS B O 1
ATOM 4548 N N . ARG B 1 269 ? 23.969 51.605 83.216 1.00 42.89 426 ARG B N 1
ATOM 4549 C CA . ARG B 1 269 ? 25.103 52.519 83.204 1.00 44.41 426 ARG B CA 1
ATOM 4550 C C . ARG B 1 269 ? 24.772 53.861 83.853 1.00 41.94 426 ARG B C 1
ATOM 4551 O O . ARG B 1 269 ? 25.646 54.513 84.423 1.00 38.67 426 ARG B O 1
ATOM 4559 N N . ALA B 1 270 ? 23.509 54.266 83.769 1.00 36.48 427 ALA B N 1
ATOM 4560 C CA . ALA B 1 270 ? 23.062 55.523 84.359 1.00 36.74 427 ALA B CA 1
ATOM 4561 C C . ALA B 1 270 ? 23.193 55.512 85.880 1.00 40.38 427 ALA B C 1
ATOM 4562 O O . ALA B 1 270 ? 23.547 56.526 86.487 1.00 36.63 427 ALA B O 1
ATOM 4564 N N . ASP B 1 271 ? 22.905 54.366 86.490 1.00 37.55 428 ASP B N 1
ATOM 4565 C CA . ASP B 1 271 ? 22.965 54.231 87.943 1.00 43.34 428 ASP B CA 1
ATOM 4566 C C . ASP B 1 271 ? 24.383 54.390 88.479 1.00 42.28 428 ASP B C 1
ATOM 4567 O O . ASP B 1 271 ? 24.624 55.179 89.392 1.00 44.03 428 ASP B O 1
ATOM 4572 N N . THR B 1 272 ? 25.318 53.635 87.911 1.00 39.95 429 THR B N 1
ATOM 4573 C CA . THR B 1 272 ? 26.691 53.642 88.398 1.00 43.54 429 THR B CA 1
ATOM 4574 C C . THR B 1 272 ? 27.388 54.961 88.060 1.00 38.76 429 THR B C 1
ATOM 4575 O O . THR B 1 272 ? 28.319 55.374 88.749 1.00 40.57 429 THR B O 1
ATOM 4579 N N . THR B 1 273 ? 26.927 55.622 87.004 1.00 32.04 430 THR B N 1
ATOM 4580 C CA . THR B 1 273 ? 27.449 56.932 86.633 1.00 37.65 430 THR B CA 1
ATOM 4581 C C . THR B 1 273 ? 27.043 57.963 87.681 1.00 40.29 430 THR B C 1
ATOM 4582 O O . THR B 1 273 ? 27.862 58.756 88.150 1.00 38.88 430 THR B O 1
ATOM 4586 N N . THR B 1 274 ? 25.767 57.929 88.048 1.00 38.98 431 THR B N 1
ATOM 4587 C CA . THR B 1 274 ? 25.227 58.769 89.107 1.00 43.36 431 THR B CA 1
ATOM 4588 C C . THR B 1 274 ? 25.940 58.515 90.435 1.00 39.70 431 THR B C 1
ATOM 4589 O O . THR B 1 274 ? 26.237 59.451 91.178 1.00 35.89 431 THR B O 1
ATOM 4593 N N . ALA B 1 275 ? 26.220 57.249 90.725 1.00 36.41 432 ALA B N 1
ATOM 4594 C CA . ALA B 1 275 ? 26.947 56.890 91.939 1.00 36.36 432 ALA B CA 1
ATOM 4595 C C . ALA B 1 275 ? 28.346 57.507 91.940 1.00 38.19 432 ALA B C 1
ATOM 4596 O O . ALA B 1 275 ? 28.815 58.003 92.964 1.00 39.82 432 ALA B O 1
ATOM 4598 N N . ALA B 1 276 ? 29.002 57.477 90.784 1.00 34.75 433 ALA B N 1
ATOM 4599 C CA . ALA B 1 276 ? 30.336 58.052 90.634 1.00 35.54 433 ALA B CA 1
ATOM 4600 C C . ALA B 1 276 ? 30.334 59.566 90.851 1.00 30.52 433 ALA B C 1
ATOM 4601 O O . ALA B 1 276 ? 31.221 60.106 91.513 1.00 31.82 433 ALA B O 1
ATOM 4603 N N . LEU B 1 277 ? 29.340 60.244 90.282 1.00 29.95 434 LEU B N 1
ATOM 4604 C CA . LEU B 1 277 ? 29.227 61.693 90.409 1.00 33.02 434 LEU B CA 1
ATOM 4605 C C . LEU B 1 277 ? 29.010 62.111 91.860 1.00 36.14 434 LEU B C 1
ATOM 4606 O O . LEU B 1 277 ? 29.501 63.154 92.296 1.00 32.25 434 LEU B O 1
ATOM 4611 N N . LYS B 1 278 ? 28.273 61.292 92.604 1.00 33.64 435 LYS B N 1
ATOM 4612 C CA . LYS B 1 278 ? 28.007 61.576 94.008 1.00 35.77 435 LYS B CA 1
ATOM 4613 C C . LYS B 1 278 ? 29.299 61.632 94.820 1.00 38.93 435 LYS B C 1
ATOM 4614 O O . LYS B 1 278 ? 29.502 62.555 95.607 1.00 37.85 435 LYS B O 1
ATOM 4620 N N . GLU B 1 279 ? 30.172 60.649 94.617 1.00 36.25 436 GLU B N 1
ATOM 4621 C CA . GLU B 1 279 ? 31.425 60.575 95.365 1.00 38.57 436 GLU B CA 1
ATOM 4622 C C . GLU B 1 279 ? 32.390 61.689 94.985 1.00 34.18 436 GLU B C 1
ATOM 4623 O O . GLU B 1 279 ? 33.031 62.283 95.851 1.00 36.66 436 GLU B O 1
ATOM 4629 N N . LYS B 1 280 ? 32.498 61.966 93.690 1.00 34.48 437 LYS B N 1
ATOM 4630 C CA . LYS B 1 280 ? 33.381 63.026 93.228 1.00 36.50 437 LYS B CA 1
ATOM 4631 C C . LYS B 1 280 ? 32.856 64.382 93.686 1.00 36.33 437 LYS B C 1
ATOM 4632 O O . LYS B 1 280 ? 33.635 65.285 93.982 1.00 34.55 437 LYS B O 1
ATOM 4638 N N . GLY B 1 281 ? 31.533 64.506 93.766 1.00 31.59 438 GLY B N 1
ATOM 4639 C CA . GLY B 1 281 ? 30.904 65.714 94.272 1.00 30.23 438 GLY B CA 1
ATOM 4640 C C . GLY B 1 281 ? 31.289 66.015 95.710 1.00 36.07 438 GLY B C 1
ATOM 4641 O O . GLY B 1 281 ? 31.532 67.171 96.064 1.00 38.36 438 GLY B O 1
ATOM 4642 N N . LYS B 1 282 ? 31.347 64.975 96.540 1.00 31.45 439 LYS B N 1
ATOM 4643 C CA . LYS B 1 282 ? 31.770 65.128 97.931 1.00 34.88 439 LYS B CA 1
ATOM 4644 C C . LYS B 1 282 ? 33.227 65.575 98.022 1.00 39.53 439 LYS B C 1
ATOM 4645 O O . LYS B 1 282 ? 33.597 66.346 98.908 1.00 37.16 439 LYS B O 1
ATOM 4651 N N . LEU B 1 283 ? 34.050 65.068 97.109 1.00 39.53 440 LEU B N 1
ATOM 4652 C CA . LEU B 1 283 ? 35.456 65.446 97.032 1.00 43.68 440 LEU B CA 1
ATOM 4653 C C . LEU B 1 283 ? 35.597 66.917 96.656 1.00 34.92 440 LEU B C 1
ATOM 4654 O O . LEU B 1 283 ? 36.365 67.662 97.264 1.00 34.53 440 LEU B O 1
ATOM 4659 N N . LEU B 1 284 ? 34.840 67.323 95.644 1.00 32.14 441 LEU B N 1
ATOM 4660 C CA . LEU B 1 284 ? 34.856 68.698 95.167 1.00 33.65 441 LEU B CA 1
ATOM 4661 C C . LEU B 1 284 ? 34.408 69.677 96.248 1.00 37.33 441 LEU B C 1
ATOM 4662 O O . LEU B 1 284 ? 34.953 70.775 96.359 1.00 35.22 441 LEU B O 1
ATOM 4667 N N . ALA B 1 285 ? 33.419 69.280 97.045 1.00 35.30 442 ALA B N 1
ATOM 4668 C CA . ALA B 1 285 ? 32.929 70.137 98.121 1.00 34.60 442 ALA B CA 1
ATOM 4669 C C . ALA B 1 285 ? 34.006 70.340 99.185 1.00 35.54 442 ALA B C 1
ATOM 4670 O O . ALA B 1 285 ? 34.159 71.438 99.720 1.00 40.03 442 ALA B O 1
ATOM 4672 N N . ASN B 1 286 ? 34.751 69.280 99.483 1.00 38.18 443 ASN B N 1
ATOM 4673 C CA . ASN B 1 286 ? 35.859 69.369 100.428 1.00 43.15 443 ASN B CA 1
ATOM 4674 C C . ASN B 1 286 ? 36.934 70.334 99.938 1.00 44.61 443 ASN B C 1
ATOM 4675 O O . ASN B 1 286 ? 37.500 71.101 100.719 1.00 45.51 443 ASN B O 1
ATOM 4680 N N . LEU B 1 287 ? 37.204 70.294 98.637 1.00 41.49 444 LEU B N 1
ATOM 4681 C CA . LEU B 1 287 ? 38.172 71.199 98.029 1.00 41.64 444 LEU B CA 1
ATOM 4682 C C . LEU B 1 287 ? 37.705 72.650 98.106 1.00 39.75 444 LEU B C 1
ATOM 4683 O O . LEU B 1 287 ? 38.495 73.547 98.398 1.00 40.11 444 LEU B O 1
ATOM 4688 N N . TYR B 1 288 ? 36.422 72.879 97.843 1.00 38.62 445 TYR B N 1
ATOM 4689 C CA . TYR B 1 288 ? 35.869 74.225 97.926 1.00 35.90 445 TYR B CA 1
ATOM 4690 C C . TYR B 1 288 ? 35.907 74.742 99.356 1.00 37.74 445 TYR B C 1
ATOM 4691 O O . TYR B 1 288 ? 36.138 75.928 99.580 1.00 41.95 445 TYR B O 1
ATOM 4700 N N . ASN B 1 289 ? 35.685 73.852 100.320 1.00 38.62 446 ASN B N 1
ATOM 4701 C CA . ASN B 1 289 ? 35.761 74.226 101.730 1.00 46.41 446 ASN B CA 1
ATOM 4702 C C . ASN B 1 289 ? 37.152 74.718 102.114 1.00 48.26 446 ASN B C 1
ATOM 4703 O O . ASN B 1 289 ? 37.294 75.624 102.935 1.00 49.28 446 ASN B O 1
ATOM 4708 N N . LYS B 1 290 ? 38.174 74.116 101.513 1.00 50.51 447 LYS B N 1
ATOM 4709 C CA . LYS B 1 290 ? 39.547 74.543 101.745 1.00 54.13 447 LYS B CA 1
ATOM 4710 C C . LYS B 1 290 ? 39.790 75.910 101.107 1.00 49.11 447 LYS B C 1
ATOM 4711 O O . LYS B 1 290 ? 40.460 76.764 101.686 1.00 46.97 447 LYS B O 1
ATOM 4717 N N . LEU B 1 291 ? 39.229 76.114 99.918 1.00 44.43 448 LEU B N 1
ATOM 4718 C CA . LEU B 1 291 ? 39.387 77.374 99.199 1.00 46.96 448 LEU B CA 1
ATOM 4719 C C . LEU B 1 291 ? 38.652 78.502 99.911 1.00 48.30 448 LEU B C 1
ATOM 4720 O O . LEU B 1 291 ? 39.085 79.655 99.886 1.00 47.73 448 LEU B O 1
ATOM 4725 N N . ILE B 1 292 ? 37.533 78.159 100.541 1.00 48.00 449 ILE B N 1
ATOM 4726 C CA . ILE B 1 292 ? 36.769 79.117 101.330 1.00 50.35 449 ILE B CA 1
ATOM 4727 C C . ILE B 1 292 ? 37.589 79.566 102.541 1.00 57.49 449 ILE B C 1
ATOM 4728 O O . ILE B 1 292 ? 37.606 80.748 102.889 1.00 59.32 449 ILE B O 1
ATOM 4733 N N . THR B 1 293 ? 38.282 78.617 103.164 1.00 62.62 450 THR B N 1
ATOM 4734 C CA . THR B 1 293 ? 39.129 78.906 104.318 1.00 70.13 450 THR B CA 1
ATOM 4735 C C . THR B 1 293 ? 40.349 79.732 103.923 1.00 71.42 450 THR B C 1
ATOM 4736 O O . THR B 1 293 ? 40.649 80.753 104.544 1.00 74.43 450 THR B O 1
#

InterPro domains:
  IPR031789 RBP2b domain [PF16830] (1187-1277)